Protein AF-A0A4S2AAJ7-F1 (afdb_monomer)

Foldseek 3Di:
DVVVVVVVVVVVVVVVLVVVVVVLVVVVVVVVVVVVVVVVVVVVVVVVLVVVVVLLVVLVVLVVVLVVLLVVLLPDDPVSLVVSVVSLVVSLVSLVVCVVPDPPVLSVVLNVLSVVLSVLSVVLSVLSVVVVVLVVVCVPVVVVLVVVVVVDDDDDDDFDDDDDDDDPDPPPDDDPSSVVVVVSVVVSVVSVVVSVVVSVVSVVVSVVSVVVSVVSVVVVVVVVVVVSVVVVVVVVVVVVVVCVVCCCVVVVSVVVVVVSVVVVVVVVVVVVVVVVVVVVVVVVVVVVVVVVVVVVVVVVVVLVVLVVVLVVVLVVLVVLLVVLVVVVVVDDDPVSNVVSVVSNVVSVVVNVVSVVVSVVVVCVVVVVDDD

Nearest PDB structures (foldseek):
  8otz-assembly1_Ct  TM=3.270E-01  e=9.968E-02  Bos taurus
  8to0-assembly1_j  TM=2.639E-01  e=1.051E-01  Mus musculus
  7rro-assembly1_B6  TM=3.172E-01  e=2.591E-01  Bos taurus
  9cpc-assembly1_3L  TM=2.930E-01  e=4.177E-01  Sus scrofa
  8otz-assembly1_DS  TM=3.380E-01  e=1.207E+00  Bos taurus

Secondary structure (DSSP, 8-state):
-HHHHHHHHHHHHHHHHHHHHHHHHHHHHHHHHHHHHHHHHHHHHHHHHHHHHHHHHHHHHHHHHHHHHGGGGGG--HHHHHHHHHHHHHHHHHHHHHTTTS-HHHHHHHHHHHHHHHHHHHHHHHHHHHHHHHHHHHHHHHHHHHHHHHHS---------SSSS-----PPPPPHHHHHHHHHHHHHHHHHHHHHHHHHHHHHHHHHHHHHHHHHHHHHHHHHHHHHHHHHHHHHHHHHHHHHHHHHHHHHHHHHHHHHHHHHHHHHHHHHHHHHHHHHHHHHHHHHHHHHHHHHHHHHHHHHHHHHHHHHHHHHHHHHHHHHHHHHHH---HHHHHHHHHHHHHHHHHHHHHHHHHHHHHHHHTT----

Solvent-accessible surface area (backbone atoms only — not comparable to full-atom values): 20471 Å² total; per-residue (Å²): 114,74,70,63,54,53,54,52,49,51,54,50,53,53,52,51,51,55,52,51,50,51,52,49,53,50,50,51,52,52,51,50,53,52,55,50,52,56,50,50,54,51,49,55,60,46,51,54,51,52,53,49,52,51,51,55,53,48,51,52,52,53,49,52,53,56,55,57,59,64,73,53,58,92,75,61,51,79,64,51,54,50,51,53,52,53,53,50,52,52,52,49,55,53,53,56,64,47,45,82,82,44,72,53,68,62,52,53,50,53,49,50,49,54,53,51,50,52,53,51,51,54,53,51,47,55,51,52,53,53,51,51,54,50,52,51,49,48,68,60,46,54,58,55,51,53,56,52,46,74,70,56,76,83,81,76,83,80,86,84,81,86,82,80,98,79,74,84,78,74,76,77,74,74,52,71,57,60,50,48,51,52,51,50,53,52,49,50,53,51,53,51,52,53,50,53,50,51,51,48,55,51,50,54,51,48,53,55,48,51,53,49,47,52,51,52,50,52,54,49,49,53,51,49,51,51,51,53,51,50,55,50,51,53,44,53,52,52,51,51,56,46,50,57,54,49,48,53,53,55,50,50,51,53,49,50,53,51,52,49,52,52,51,51,50,52,52,51,53,53,50,52,54,50,52,55,50,55,51,49,55,50,52,50,51,50,51,53,49,51,52,51,49,54,54,49,52,52,50,51,51,50,54,54,48,55,55,50,54,51,57,57,59,45,47,56,35,48,51,49,34,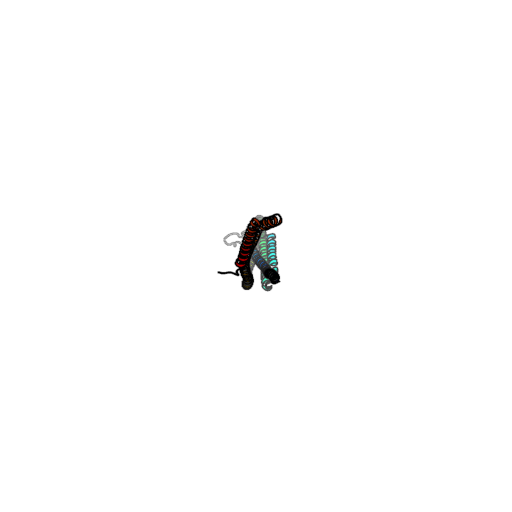55,52,37,51,56,52,50,76,76,51,90,54,70,76,60,42,55,54,35,52,53,50,35,49,51,29,50,52,52,46,51,51,54,53,49,52,52,51,49,50,54,37,49,74,67,63,74,57,73,136

Radius of gyration: 70.07 Å; Cα contacts (8 Å, |Δi|>4): 99; chains: 1; bounding box: 120×51×228 Å

pLDDT: mean 76.56, std 11.69, range [33.25, 91.81]

Mean predicted aligned error: 17.88 Å

Structure (mmCIF, N/CA/C/O backbone):
data_AF-A0A4S2AAJ7-F1
#
_entry.id   AF-A0A4S2AAJ7-F1
#
loop_
_atom_site.group_PDB
_atom_site.id
_atom_site.type_symbol
_atom_site.label_atom_id
_atom_site.label_alt_id
_atom_site.label_comp_id
_atom_site.label_asym_id
_atom_site.label_entity_id
_atom_site.label_seq_id
_atom_site.pdbx_PDB_ins_code
_atom_site.Cartn_x
_atom_site.Cartn_y
_atom_site.Cartn_z
_atom_site.occupancy
_atom_site.B_iso_or_equiv
_atom_site.auth_seq_id
_atom_site.auth_comp_id
_atom_site.auth_asym_id
_atom_site.auth_atom_id
_atom_site.pdbx_PDB_model_num
ATOM 1 N N . MET A 1 1 ? 19.343 -0.417 -56.907 1.00 48.97 1 MET A N 1
ATOM 2 C CA . MET A 1 1 ? 18.413 -1.354 -56.225 1.00 48.97 1 MET A CA 1
ATOM 3 C C . MET A 1 1 ? 18.798 -1.638 -54.765 1.00 48.97 1 MET A C 1
ATOM 5 O O . MET A 1 1 ? 17.952 -1.475 -53.899 1.00 48.97 1 MET A O 1
ATOM 9 N N . LYS A 1 2 ? 20.068 -1.957 -54.455 1.00 48.38 2 LYS A N 1
ATOM 10 C CA . LYS A 1 2 ? 20.550 -2.279 -53.088 1.00 48.38 2 LYS A CA 1
ATOM 11 C C . LYS A 1 2 ? 20.330 -1.166 -52.036 1.00 48.38 2 LYS A C 1
ATOM 13 O O . LYS A 1 2 ? 19.941 -1.452 -50.914 1.00 48.38 2 LYS A O 1
ATOM 18 N N . GLN A 1 3 ? 20.461 0.104 -52.429 1.00 51.06 3 GLN A N 1
ATOM 19 C CA . GLN A 1 3 ? 20.313 1.273 -51.541 1.00 51.06 3 GLN A CA 1
ATOM 20 C C . GLN A 1 3 ? 18.858 1.562 -51.109 1.00 51.06 3 GLN A C 1
ATOM 22 O O . GLN A 1 3 ? 18.620 2.062 -50.015 1.00 51.06 3 GLN A O 1
ATOM 27 N N . SER A 1 4 ? 17.870 1.216 -51.946 1.00 50.75 4 SER A N 1
ATOM 28 C CA . SER A 1 4 ? 16.441 1.369 -51.615 1.00 50.75 4 SER A CA 1
ATOM 29 C C . SER A 1 4 ? 15.979 0.313 -50.600 1.00 50.75 4 SER A C 1
ATOM 31 O O . SER A 1 4 ? 15.164 0.610 -49.728 1.00 50.75 4 SER A O 1
ATOM 33 N N . ILE A 1 5 ? 16.559 -0.891 -50.665 1.00 55.81 5 ILE A N 1
ATOM 34 C CA . ILE A 1 5 ? 16.278 -2.001 -49.743 1.00 55.81 5 ILE A CA 1
ATOM 35 C C . ILE A 1 5 ? 16.806 -1.681 -48.331 1.00 55.81 5 ILE A C 1
ATOM 37 O O . ILE A 1 5 ? 16.085 -1.877 -47.355 1.00 55.81 5 ILE A O 1
ATOM 41 N N . ASP A 1 6 ? 18.001 -1.090 -48.214 1.00 58.84 6 ASP A N 1
ATOM 42 C CA . ASP A 1 6 ? 18.585 -0.711 -46.915 1.00 58.84 6 ASP A CA 1
ATOM 43 C C . ASP A 1 6 ? 17.781 0.378 -46.180 1.00 58.84 6 ASP A C 1
ATOM 45 O O . ASP A 1 6 ? 17.560 0.285 -44.973 1.00 58.84 6 ASP A O 1
ATOM 49 N N . ILE A 1 7 ? 17.278 1.395 -46.890 1.00 63.97 7 ILE A N 1
ATOM 50 C CA . ILE A 1 7 ? 16.476 2.470 -46.274 1.00 63.97 7 ILE A CA 1
ATOM 51 C C . ILE A 1 7 ? 15.121 1.935 -45.787 1.00 63.97 7 ILE A C 1
ATOM 53 O O . ILE A 1 7 ? 14.640 2.327 -44.719 1.00 63.97 7 ILE A O 1
ATOM 57 N N . LYS A 1 8 ? 14.511 1.014 -46.546 1.00 68.19 8 LYS A N 1
ATOM 58 C CA . LYS A 1 8 ? 13.243 0.374 -46.174 1.00 68.19 8 LYS A CA 1
ATOM 59 C C . LYS A 1 8 ? 13.411 -0.500 -44.925 1.00 68.19 8 LYS A C 1
ATOM 61 O O . LYS A 1 8 ? 12.574 -0.428 -44.028 1.00 68.19 8 LYS A O 1
ATOM 66 N N . ASN A 1 9 ? 14.529 -1.221 -44.819 1.00 69.50 9 ASN A N 1
ATOM 67 C CA . ASN A 1 9 ? 14.866 -2.020 -43.639 1.00 69.50 9 ASN A CA 1
ATOM 68 C C . ASN A 1 9 ? 15.132 -1.165 -42.394 1.00 69.50 9 ASN A C 1
ATOM 70 O O . ASN A 1 9 ? 14.684 -1.528 -41.310 1.00 69.50 9 ASN A O 1
ATOM 74 N N . ILE A 1 10 ? 15.797 -0.011 -42.526 1.00 74.00 10 ILE A N 1
ATOM 75 C CA . ILE A 1 10 ? 16.019 0.899 -41.388 1.00 74.00 10 ILE A CA 1
ATOM 76 C C . ILE A 1 10 ? 14.690 1.457 -40.869 1.00 74.00 10 ILE A C 1
ATOM 78 O O . ILE A 1 10 ? 14.475 1.484 -39.660 1.00 74.00 10 ILE A O 1
ATOM 82 N N . ARG A 1 11 ? 13.780 1.862 -41.764 1.00 73.06 11 ARG A N 1
ATOM 83 C CA . ARG A 1 11 ? 12.457 2.373 -41.371 1.00 73.06 11 ARG A CA 1
ATOM 84 C C . ARG A 1 11 ? 11.585 1.286 -40.733 1.00 73.06 11 ARG A C 1
ATOM 86 O O . ARG A 1 11 ? 10.880 1.563 -39.768 1.00 73.06 11 ARG A O 1
ATOM 93 N N . ALA A 1 12 ? 11.659 0.054 -41.239 1.00 75.31 12 ALA A N 1
ATOM 94 C CA . ALA A 1 12 ? 10.993 -1.092 -40.627 1.00 75.31 12 ALA A CA 1
ATOM 95 C C . ALA A 1 12 ? 11.544 -1.366 -39.215 1.00 75.31 12 ALA A C 1
ATOM 97 O O . ALA A 1 12 ? 10.770 -1.532 -38.274 1.00 75.31 12 ALA A O 1
ATOM 98 N N . LEU A 1 13 ? 12.868 -1.310 -39.040 1.00 75.88 13 LEU A N 1
ATOM 99 C CA . LEU A 1 13 ? 13.526 -1.514 -37.750 1.00 75.88 13 LEU A CA 1
ATOM 100 C C . LEU A 1 13 ? 13.156 -0.432 -36.722 1.00 75.88 13 LEU A C 1
ATOM 102 O O . LEU A 1 13 ? 12.883 -0.759 -35.569 1.00 75.88 13 LEU A O 1
ATOM 106 N N . THR A 1 14 ? 13.093 0.843 -37.123 1.00 78.44 14 THR A N 1
ATOM 107 C CA . THR A 1 14 ? 12.654 1.916 -36.216 1.00 78.44 14 THR A CA 1
ATOM 108 C C . THR A 1 14 ? 11.180 1.770 -35.850 1.00 78.44 14 THR A C 1
ATOM 110 O O . THR A 1 14 ? 10.840 1.898 -34.678 1.00 78.44 14 THR A O 1
ATOM 113 N N . SER A 1 15 ? 10.310 1.430 -36.809 1.00 78.12 15 SER A N 1
ATOM 114 C CA . SER A 1 15 ? 8.889 1.188 -36.526 1.00 78.12 15 SER A CA 1
ATOM 115 C C . SER A 1 15 ? 8.665 0.004 -35.579 1.00 78.12 15 SER A C 1
ATOM 117 O O . SER A 1 15 ? 7.867 0.115 -34.653 1.00 78.12 15 SER A O 1
ATOM 119 N N . ALA A 1 16 ? 9.429 -1.083 -35.737 1.00 77.69 16 ALA A N 1
ATOM 120 C CA . ALA A 1 16 ? 9.384 -2.231 -34.837 1.00 77.69 16 ALA A CA 1
ATOM 121 C C . ALA A 1 16 ? 9.856 -1.865 -33.418 1.00 77.69 16 ALA A C 1
ATOM 123 O O . ALA A 1 16 ? 9.254 -2.305 -32.443 1.00 77.69 16 ALA A O 1
ATOM 124 N N . GLY A 1 17 ? 10.878 -1.009 -33.294 1.00 78.94 17 GLY A N 1
ATOM 125 C CA . GLY A 1 17 ? 11.348 -0.497 -32.004 1.00 78.94 17 GLY A CA 1
ATOM 126 C C . GLY A 1 17 ? 10.292 0.331 -31.265 1.00 78.94 17 GLY A C 1
ATOM 127 O O . GLY A 1 17 ? 10.048 0.093 -30.085 1.00 78.94 17 GLY A O 1
ATOM 128 N N . TYR A 1 18 ? 9.616 1.256 -31.955 1.00 81.44 18 TYR A N 1
ATOM 129 C CA . TYR A 1 18 ? 8.529 2.039 -31.351 1.00 81.44 18 TYR A CA 1
ATOM 130 C C . TYR A 1 18 ? 7.331 1.172 -30.955 1.00 81.44 18 TYR A C 1
ATOM 132 O O . TYR A 1 18 ? 6.744 1.390 -29.898 1.00 81.44 18 TYR A O 1
ATOM 140 N N . LEU A 1 19 ? 6.997 0.165 -31.765 1.00 83.19 19 LEU A N 1
ATOM 141 C CA . LEU A 1 19 ? 5.907 -0.765 -31.475 1.00 83.19 19 LEU A CA 1
ATOM 142 C C . LEU A 1 19 ? 6.222 -1.640 -30.250 1.00 83.19 19 LEU A C 1
ATOM 144 O O . LEU A 1 19 ? 5.350 -1.875 -29.417 1.00 83.19 19 LEU A O 1
ATOM 148 N N . LEU A 1 20 ? 7.485 -2.040 -30.083 1.00 81.31 20 LEU A N 1
ATOM 149 C CA . LEU A 1 20 ? 7.958 -2.777 -28.912 1.00 81.31 20 LEU A CA 1
ATOM 150 C C . LEU A 1 20 ? 7.944 -1.917 -27.636 1.00 81.31 20 LEU A C 1
ATOM 152 O O . LEU A 1 20 ? 7.529 -2.396 -26.584 1.00 81.31 20 LEU A O 1
ATOM 156 N N . ILE A 1 21 ? 8.314 -0.635 -27.728 1.00 81.56 21 ILE A N 1
ATOM 157 C CA . ILE A 1 21 ? 8.189 0.314 -26.608 1.00 81.56 21 ILE A CA 1
ATOM 158 C C . ILE A 1 21 ? 6.716 0.514 -26.231 1.00 81.56 21 ILE A C 1
ATOM 160 O O . ILE A 1 21 ? 6.388 0.479 -25.050 1.00 81.56 21 ILE A O 1
ATOM 164 N N . ALA A 1 22 ? 5.821 0.674 -27.209 1.00 81.44 22 ALA A N 1
ATOM 165 C CA . ALA A 1 22 ? 4.390 0.830 -26.950 1.00 81.44 22 ALA A CA 1
ATOM 166 C C . ALA A 1 22 ? 3.786 -0.404 -26.256 1.00 81.44 22 ALA A C 1
ATOM 168 O O . ALA A 1 22 ? 3.018 -0.255 -25.308 1.00 81.44 22 ALA A O 1
ATOM 169 N N . LEU A 1 23 ? 4.178 -1.615 -26.670 1.00 83.81 23 LEU A N 1
ATOM 170 C CA . LEU A 1 23 ? 3.774 -2.858 -26.005 1.00 83.81 23 LEU A CA 1
ATOM 171 C C . LEU A 1 23 ? 4.307 -2.952 -24.571 1.00 83.81 23 LEU A C 1
ATOM 173 O O . LEU A 1 23 ? 3.581 -3.394 -23.685 1.00 83.81 23 LEU A O 1
ATOM 177 N N . LEU A 1 24 ? 5.540 -2.503 -24.322 1.00 81.19 24 LEU A N 1
ATOM 178 C CA . LEU A 1 24 ? 6.104 -2.478 -22.971 1.00 81.19 24 LEU A CA 1
ATOM 179 C C . LEU A 1 24 ? 5.407 -1.475 -22.069 1.00 81.19 24 LEU A C 1
ATOM 181 O O . LEU A 1 24 ? 5.068 -1.819 -20.944 1.00 81.19 24 LEU A O 1
ATOM 185 N N . VAL A 1 25 ? 5.148 -0.265 -22.563 1.00 80.44 25 VAL A N 1
ATOM 186 C CA . VAL A 1 25 ? 4.391 0.749 -21.820 1.00 80.44 25 VAL A CA 1
ATOM 187 C C . VAL A 1 25 ? 2.973 0.251 -21.535 1.00 80.44 25 VAL A C 1
ATOM 189 O O . VAL A 1 25 ? 2.505 0.388 -20.410 1.00 80.44 25 VAL A O 1
ATOM 192 N N . GLY A 1 26 ? 2.318 -0.402 -22.500 1.00 82.69 26 GLY A N 1
ATOM 193 C CA . GLY A 1 26 ? 1.017 -1.042 -22.291 1.00 82.69 26 GLY A CA 1
ATOM 194 C C . GLY A 1 26 ? 1.058 -2.163 -21.247 1.00 82.69 26 GLY A C 1
ATOM 195 O O . GLY A 1 26 ? 0.172 -2.240 -20.401 1.00 82.69 26 GLY A O 1
ATOM 196 N N . GLY A 1 27 ? 2.108 -2.989 -21.251 1.00 81.19 27 GLY A N 1
ATOM 197 C CA . GLY A 1 27 ? 2.329 -4.033 -20.246 1.00 81.19 27 GLY A CA 1
ATOM 198 C C . GLY A 1 27 ? 2.585 -3.472 -18.844 1.00 81.19 27 GLY A C 1
ATOM 199 O O . GLY A 1 27 ? 1.992 -3.958 -17.885 1.00 81.19 27 GLY A O 1
ATOM 200 N N . ILE A 1 28 ? 3.396 -2.411 -18.731 1.00 81.38 28 ILE A N 1
ATOM 201 C CA . ILE A 1 28 ? 3.611 -1.666 -17.477 1.00 81.38 28 ILE A CA 1
ATOM 202 C C . ILE A 1 28 ? 2.275 -1.122 -16.966 1.00 81.38 28 ILE A C 1
ATOM 204 O O . ILE A 1 28 ? 1.935 -1.335 -15.807 1.00 81.38 28 ILE A O 1
ATOM 208 N N . MET A 1 29 ? 1.500 -0.466 -17.834 1.00 80.94 29 MET A N 1
ATOM 209 C CA . MET A 1 29 ? 0.201 0.114 -17.486 1.00 80.94 29 MET A CA 1
ATOM 210 C C . MET A 1 29 ? -0.793 -0.958 -17.016 1.00 80.94 29 MET A C 1
ATOM 212 O O . MET A 1 29 ? -1.516 -0.740 -16.051 1.00 80.94 29 MET A O 1
ATOM 216 N N . TYR A 1 30 ? -0.818 -2.123 -17.670 1.00 84.94 30 TYR A N 1
ATOM 217 C CA . TYR A 1 30 ? -1.693 -3.238 -17.301 1.00 84.94 30 TYR A CA 1
ATOM 218 C C . TYR A 1 30 ? -1.336 -3.836 -15.934 1.00 84.94 30 TYR A C 1
ATOM 220 O O . TYR A 1 30 ? -2.225 -4.064 -15.117 1.00 84.94 30 TYR A O 1
ATOM 228 N N . ILE A 1 31 ? -0.044 -4.055 -15.666 1.00 80.62 31 ILE A N 1
ATOM 229 C CA . ILE A 1 31 ? 0.425 -4.557 -14.365 1.00 80.62 31 ILE A CA 1
ATOM 230 C C . ILE A 1 31 ? 0.142 -3.526 -13.271 1.00 80.62 31 ILE A C 1
ATOM 232 O O . ILE A 1 31 ? -0.398 -3.884 -12.229 1.00 80.62 31 ILE A O 1
ATOM 236 N N . TRP A 1 32 ? 0.423 -2.248 -13.538 1.00 79.44 32 TRP A N 1
ATOM 237 C CA . TRP A 1 32 ? 0.151 -1.158 -12.604 1.00 79.44 32 TRP A CA 1
ATOM 238 C C . TRP A 1 32 ? -1.340 -1.048 -12.263 1.00 79.44 32 TRP A C 1
ATOM 240 O O . TRP A 1 32 ? -1.685 -0.864 -11.103 1.00 79.44 32 TRP A O 1
ATOM 250 N N . LEU A 1 33 ? -2.232 -1.238 -13.241 1.00 80.44 33 LEU A N 1
ATOM 251 C CA . LEU A 1 33 ? -3.679 -1.291 -13.006 1.00 80.44 33 LEU A CA 1
ATOM 252 C C . LEU A 1 33 ? -4.100 -2.496 -12.151 1.00 80.44 33 LEU A C 1
ATOM 254 O O . LEU A 1 33 ? -4.993 -2.361 -11.317 1.00 80.44 33 LEU A O 1
ATOM 258 N N . GLY A 1 34 ? -3.474 -3.660 -12.345 1.00 81.19 34 GLY A N 1
ATOM 259 C CA . GLY A 1 34 ? -3.722 -4.840 -11.512 1.00 81.19 34 GLY A CA 1
ATOM 260 C C . GLY A 1 34 ? -3.294 -4.616 -10.062 1.00 81.19 34 GLY A C 1
ATOM 261 O O . GLY A 1 34 ? -4.078 -4.829 -9.143 1.00 81.19 34 GLY A O 1
ATOM 262 N N . GLU A 1 35 ? -2.083 -4.101 -9.873 1.00 79.31 35 GLU A N 1
ATOM 263 C CA . GLU A 1 35 ? -1.518 -3.809 -8.556 1.00 79.31 35 GLU A CA 1
ATOM 264 C C . GLU A 1 35 ? -2.267 -2.681 -7.834 1.00 79.31 35 GLU A C 1
ATOM 266 O O . GLU A 1 35 ? -2.474 -2.743 -6.623 1.00 79.31 35 GLU A O 1
ATOM 271 N N . TRP A 1 36 ? -2.746 -1.678 -8.576 1.00 76.88 36 TRP A N 1
ATOM 272 C CA . TRP A 1 36 ? -3.590 -0.618 -8.030 1.00 76.88 36 TRP A CA 1
ATOM 273 C C . TRP A 1 36 ? -4.927 -1.159 -7.514 1.00 76.88 36 TRP A C 1
ATOM 275 O O . TRP A 1 36 ? -5.359 -0.776 -6.429 1.00 76.88 36 TRP A O 1
ATOM 285 N N . ARG A 1 37 ? -5.546 -2.105 -8.233 1.00 78.44 37 ARG A N 1
ATOM 286 C CA . ARG A 1 37 ? -6.795 -2.743 -7.796 1.00 78.44 37 ARG A CA 1
ATOM 287 C C . ARG A 1 37 ? -6.609 -3.562 -6.516 1.00 78.44 37 ARG A C 1
ATOM 289 O O . ARG A 1 37 ? -7.445 -3.484 -5.620 1.00 78.44 37 ARG A O 1
ATOM 296 N N . ASP A 1 38 ? -5.516 -4.315 -6.422 1.00 76.25 38 ASP A N 1
ATOM 297 C CA . ASP A 1 38 ? -5.200 -5.103 -5.225 1.00 76.25 38 ASP A CA 1
ATOM 298 C C . ASP A 1 38 ? -4.897 -4.184 -4.024 1.00 76.25 38 ASP A C 1
ATOM 300 O O . ASP A 1 38 ? -5.329 -4.450 -2.900 1.00 76.25 38 ASP A O 1
ATOM 304 N N . MET A 1 39 ? -4.226 -3.050 -4.261 1.00 73.44 39 MET A N 1
ATOM 305 C CA . MET A 1 39 ? -3.996 -2.022 -3.242 1.00 73.44 39 MET A CA 1
ATOM 306 C C . MET A 1 39 ? -5.307 -1.392 -2.750 1.00 73.44 39 MET A C 1
ATOM 308 O O . MET A 1 39 ? -5.473 -1.189 -1.548 1.00 73.44 39 MET A O 1
ATOM 312 N N . GLU A 1 40 ? -6.254 -1.118 -3.647 1.00 75.44 40 GLU A N 1
ATOM 313 C CA . GLU A 1 40 ? -7.554 -0.538 -3.297 1.00 75.44 40 GLU A CA 1
ATOM 314 C C . GLU A 1 40 ? -8.404 -1.504 -2.451 1.00 75.44 40 GLU A C 1
ATOM 316 O O . GLU A 1 40 ? -9.042 -1.087 -1.480 1.00 75.44 40 GLU A O 1
ATOM 321 N N . GLU A 1 41 ? -8.336 -2.814 -2.726 1.00 76.81 41 GLU A N 1
ATOM 322 C CA . GLU A 1 41 ? -8.953 -3.838 -1.874 1.00 76.81 41 GLU A CA 1
ATOM 323 C C . GLU A 1 41 ? -8.314 -3.873 -0.474 1.00 76.81 41 GLU A C 1
ATOM 325 O O . GLU A 1 41 ? -9.027 -3.958 0.534 1.00 76.81 41 GLU A O 1
ATOM 330 N N . LEU A 1 42 ? -6.982 -3.761 -0.380 1.00 69.94 42 LEU A N 1
ATOM 331 C CA . LEU A 1 42 ? -6.305 -3.661 0.915 1.00 69.94 42 LEU A CA 1
ATOM 332 C C . LEU A 1 42 ? -6.685 -2.391 1.671 1.00 69.94 42 LEU A C 1
ATOM 334 O O . LEU A 1 42 ? -6.919 -2.468 2.877 1.00 69.94 42 LEU A O 1
ATOM 338 N N . GLU A 1 43 ? -6.755 -1.242 1.000 1.00 73.06 43 GLU A N 1
ATOM 339 C CA . GLU A 1 43 ? -7.151 0.022 1.617 1.00 73.06 43 GLU A CA 1
ATOM 340 C C . GLU A 1 43 ? -8.583 -0.022 2.147 1.00 73.06 43 GLU A C 1
ATOM 342 O O . GLU A 1 43 ? -8.823 0.417 3.273 1.00 73.06 43 GLU A O 1
ATOM 347 N N . ALA A 1 44 ? -9.528 -0.567 1.377 1.00 76.12 44 ALA A N 1
ATOM 348 C CA . ALA A 1 44 ? -10.916 -0.724 1.807 1.00 76.12 44 ALA A CA 1
ATOM 349 C C . ALA A 1 44 ? -10.996 -1.583 3.073 1.00 76.12 44 ALA A C 1
ATOM 351 O O . ALA A 1 44 ? -11.547 -1.168 4.095 1.00 76.12 44 ALA A O 1
ATOM 352 N N . LYS A 1 45 ? -10.321 -2.733 3.045 1.00 69.75 45 LYS A N 1
ATOM 353 C CA . LYS A 1 45 ? -10.212 -3.611 4.203 1.00 69.75 45 LYS A CA 1
ATOM 354 C C . LYS A 1 45 ? -9.427 -2.987 5.371 1.00 69.75 45 LYS A C 1
ATOM 356 O O . LYS A 1 45 ? -9.478 -3.527 6.473 1.00 69.75 45 LYS A O 1
ATOM 361 N N . ASN A 1 46 ? -8.606 -1.956 5.153 1.00 68.12 46 ASN A N 1
ATOM 362 C CA . ASN A 1 46 ? -7.854 -1.252 6.202 1.00 68.12 46 ASN A CA 1
ATOM 363 C C . ASN A 1 46 ? -8.724 -0.185 6.879 1.00 68.12 46 ASN A C 1
ATOM 365 O O . ASN A 1 46 ? -8.693 -0.047 8.100 1.00 68.12 46 ASN A O 1
ATOM 369 N N . ARG A 1 47 ? -9.556 0.516 6.096 1.00 73.94 47 ARG A N 1
ATOM 370 C CA . ARG A 1 47 ? -10.582 1.428 6.625 1.00 73.94 47 ARG A CA 1
ATOM 371 C C . ARG A 1 47 ? -11.559 0.690 7.532 1.00 73.94 47 ARG A C 1
ATOM 373 O O . ARG A 1 47 ? -11.860 1.196 8.603 1.00 73.94 47 ARG A O 1
ATOM 380 N N . GLU A 1 48 ? -11.965 -0.520 7.153 1.00 74.94 48 GLU A N 1
ATOM 381 C CA . GLU A 1 48 ? -12.848 -1.361 7.971 1.00 74.94 48 GLU A CA 1
ATOM 382 C C . GLU A 1 48 ? -12.233 -1.689 9.346 1.00 74.94 48 GLU A C 1
ATOM 384 O O . GLU A 1 48 ? -12.908 -1.604 10.369 1.00 74.94 48 GLU A O 1
ATOM 389 N N . ILE A 1 49 ? -10.928 -1.984 9.403 1.00 68.81 49 ILE A N 1
ATOM 390 C CA . ILE A 1 49 ? -10.216 -2.238 10.669 1.00 68.81 49 ILE A CA 1
ATOM 391 C C . ILE A 1 49 ? -10.080 -0.960 11.507 1.00 68.81 49 ILE A C 1
ATOM 393 O O . ILE A 1 49 ? -10.203 -1.014 12.732 1.00 68.81 49 ILE A O 1
ATOM 397 N N . ASP A 1 50 ? -9.796 0.183 10.880 1.00 70.88 50 ASP A N 1
ATOM 398 C CA . ASP A 1 50 ? -9.664 1.459 11.592 1.00 70.88 50 ASP A CA 1
ATOM 399 C C . ASP A 1 50 ? -11.009 1.937 12.160 1.00 70.88 50 ASP A C 1
ATOM 401 O O . ASP A 1 50 ? -11.084 2.347 13.321 1.00 70.88 50 ASP A O 1
ATOM 405 N N . GLU A 1 51 ? -12.090 1.816 11.385 1.00 77.94 51 GLU A N 1
ATOM 406 C CA . GLU A 1 51 ? -13.453 2.045 11.872 1.00 77.94 51 GLU A CA 1
ATOM 407 C C . GLU A 1 51 ? -13.790 1.100 13.024 1.00 77.94 51 GLU A C 1
ATOM 409 O O . GLU A 1 51 ? -14.266 1.549 14.068 1.00 77.94 51 GLU A O 1
ATOM 414 N N . PHE A 1 52 ? -13.442 -0.181 12.899 1.00 73.06 52 PHE A N 1
ATOM 415 C CA . PHE A 1 52 ? -13.638 -1.153 13.966 1.00 73.06 52 PHE A CA 1
ATOM 416 C C . PHE A 1 52 ? -12.870 -0.788 15.249 1.00 73.06 52 PHE A C 1
ATOM 418 O O . PHE A 1 52 ? -13.443 -0.810 16.340 1.00 73.06 52 PHE A O 1
ATOM 425 N N . ARG A 1 53 ? -11.591 -0.390 15.156 1.00 72.56 53 ARG A N 1
ATOM 426 C CA . ARG A 1 53 ? -10.814 0.081 16.322 1.00 72.56 53 ARG A CA 1
ATOM 427 C C . ARG A 1 53 ? -11.464 1.288 16.985 1.00 72.56 53 ARG A C 1
ATOM 429 O O . ARG A 1 53 ? -11.508 1.357 18.214 1.00 72.56 53 ARG A O 1
ATOM 436 N N . LYS A 1 54 ? -11.956 2.237 16.186 1.00 78.56 54 LYS A N 1
ATOM 437 C CA . LYS A 1 54 ? -12.675 3.406 16.697 1.00 78.56 54 LYS A CA 1
ATOM 438 C C . LYS A 1 54 ? -13.935 2.987 17.443 1.00 78.56 54 LYS A C 1
ATOM 440 O O . LYS A 1 54 ? -14.169 3.510 18.528 1.00 78.56 54 LYS A O 1
ATOM 445 N N . GLU A 1 55 ? -14.701 2.026 16.928 1.00 75.50 55 GLU A N 1
ATOM 446 C CA . GLU A 1 55 ? -15.886 1.513 17.620 1.00 75.50 55 GLU A CA 1
ATOM 447 C C . GLU A 1 55 ? -15.545 0.817 18.945 1.00 75.50 55 GLU A C 1
ATOM 449 O O . GLU A 1 55 ? -16.184 1.106 19.956 1.00 75.50 55 GLU A O 1
ATOM 454 N N . VAL A 1 56 ? -14.512 -0.033 18.981 1.00 72.94 56 VAL A N 1
ATOM 455 C CA . VAL A 1 56 ? -14.060 -0.702 20.218 1.00 72.94 56 VAL A CA 1
ATOM 456 C C . VAL A 1 56 ? -13.641 0.322 21.271 1.00 72.94 56 VAL A C 1
ATOM 458 O O . VAL A 1 56 ? -14.071 0.247 22.423 1.00 72.94 56 VAL A O 1
ATOM 461 N N . ASN A 1 57 ? -12.835 1.308 20.875 1.00 78.12 57 ASN A N 1
ATOM 462 C CA . ASN A 1 57 ? -12.374 2.347 21.789 1.00 78.12 57 ASN A CA 1
ATOM 463 C C . ASN A 1 57 ? -13.543 3.215 22.284 1.00 78.12 57 ASN A C 1
ATOM 465 O O . ASN A 1 57 ? -13.609 3.572 23.458 1.00 78.12 57 ASN A O 1
ATOM 469 N N . ASN A 1 58 ? -14.515 3.498 21.414 1.00 81.75 58 ASN A N 1
ATOM 470 C CA . ASN A 1 58 ? -15.705 4.259 21.777 1.00 81.75 58 ASN A CA 1
ATOM 471 C C . ASN A 1 58 ? -16.588 3.510 22.788 1.00 81.75 58 ASN A C 1
ATOM 473 O O . ASN A 1 58 ? -17.056 4.116 23.755 1.00 81.75 58 ASN A O 1
ATOM 477 N N . ILE A 1 59 ? -16.761 2.191 22.621 1.00 76.81 59 ILE A N 1
ATOM 478 C CA . ILE A 1 59 ? -17.428 1.342 23.620 1.00 76.81 59 ILE A CA 1
ATOM 479 C C . ILE A 1 59 ? -16.682 1.416 24.949 1.00 76.81 59 ILE A C 1
ATOM 481 O O . ILE A 1 59 ? -17.317 1.604 25.983 1.00 76.81 59 ILE A O 1
ATOM 485 N N . HIS A 1 60 ? -15.352 1.310 24.933 1.00 74.81 60 HIS A N 1
ATOM 486 C CA . HIS A 1 60 ? -14.549 1.355 26.151 1.00 74.81 60 HIS A CA 1
ATOM 487 C C . HIS A 1 60 ? -14.731 2.676 26.913 1.00 74.81 60 HIS A C 1
ATOM 489 O O . HIS A 1 60 ? -15.012 2.663 28.110 1.00 74.81 60 HIS A O 1
ATOM 495 N N . ILE A 1 61 ? -14.673 3.809 26.206 1.00 81.38 61 ILE A N 1
ATOM 496 C CA . ILE A 1 61 ? -14.904 5.143 26.779 1.00 81.38 61 ILE A CA 1
ATOM 497 C C . ILE A 1 61 ? -16.319 5.253 27.357 1.00 81.38 61 ILE A C 1
ATOM 499 O O . ILE A 1 61 ? -16.486 5.651 28.509 1.00 81.38 61 ILE A O 1
ATOM 503 N N . HIS A 1 62 ? -17.340 4.851 26.592 1.00 81.88 62 HIS A N 1
ATOM 504 C CA . HIS A 1 62 ? -18.729 4.889 27.059 1.00 81.88 62 HIS A CA 1
ATOM 505 C C . HIS A 1 62 ? -18.942 4.051 28.312 1.00 81.88 62 HIS A C 1
ATOM 507 O O . HIS A 1 62 ? -19.754 4.407 29.163 1.00 81.88 62 HIS A O 1
ATOM 513 N N . LEU A 1 63 ? -18.227 2.940 28.419 1.00 77.88 63 LEU A N 1
ATOM 514 C CA . LEU A 1 63 ? -18.368 2.020 29.524 1.00 77.88 63 LEU A CA 1
ATOM 515 C C . LEU A 1 63 ? -17.665 2.526 30.790 1.00 77.88 63 LEU A C 1
ATOM 517 O O . LEU A 1 63 ? -18.209 2.372 31.883 1.00 77.88 63 LEU A O 1
ATOM 521 N N . ILE A 1 64 ? -16.521 3.202 30.642 1.00 76.81 64 ILE A N 1
ATOM 522 C CA . ILE A 1 64 ? -15.872 3.943 31.732 1.00 76.81 64 ILE A CA 1
ATOM 523 C C . ILE A 1 64 ? -16.802 5.052 32.239 1.00 76.81 64 ILE A C 1
ATOM 525 O O . ILE A 1 64 ? -17.067 5.120 33.439 1.00 76.81 64 ILE A O 1
ATOM 529 N N . GLU A 1 65 ? -17.356 5.872 31.340 1.00 80.88 65 GLU A N 1
ATOM 530 C CA . GLU A 1 65 ? -18.302 6.938 31.706 1.00 80.88 65 GLU A CA 1
ATOM 531 C C . GLU A 1 65 ? -19.556 6.383 32.399 1.00 80.88 65 GLU A C 1
ATOM 533 O O . GLU A 1 65 ? -19.995 6.923 33.411 1.00 80.88 65 GLU A O 1
ATOM 538 N N . PHE A 1 66 ? -20.109 5.272 31.904 1.00 83.12 66 PHE A N 1
ATOM 539 C CA . PHE A 1 66 ? -21.249 4.590 32.521 1.00 83.12 66 PHE A CA 1
ATOM 540 C C . PHE A 1 66 ? -20.933 4.049 33.922 1.00 83.12 66 PHE A C 1
ATOM 542 O O . PHE A 1 66 ? -21.793 4.066 34.805 1.00 83.12 66 PHE A O 1
ATOM 549 N N . SER A 1 67 ? -19.706 3.572 34.146 1.00 78.38 67 SER A N 1
ATOM 550 C CA . SER A 1 67 ? -19.270 3.142 35.474 1.00 78.38 67 SER A CA 1
ATOM 551 C C . SER A 1 67 ? -19.139 4.321 36.438 1.00 78.38 67 SER A C 1
ATOM 553 O O . SER A 1 67 ? -19.645 4.221 37.551 1.00 78.38 67 SER A O 1
ATOM 555 N N . LEU A 1 68 ? -18.526 5.425 35.996 1.00 79.12 68 LEU A N 1
ATOM 556 C CA . LEU A 1 68 ? -18.345 6.654 36.781 1.00 79.12 68 LEU A CA 1
ATOM 557 C C . LEU A 1 68 ? -19.677 7.290 37.181 1.00 79.12 68 LEU A C 1
ATOM 559 O O . LEU A 1 68 ? -19.846 7.686 38.329 1.00 79.12 68 LEU A O 1
ATOM 563 N N . LEU A 1 69 ? -20.646 7.336 36.261 1.00 79.25 69 LEU A N 1
ATOM 564 C CA . LEU A 1 69 ? -22.001 7.811 36.552 1.00 79.25 69 LEU A CA 1
ATOM 565 C C . LEU A 1 69 ? -22.610 7.066 37.744 1.00 79.25 69 LEU A C 1
ATOM 567 O O . LEU A 1 69 ? -23.200 7.689 38.614 1.00 79.25 69 LEU A O 1
ATOM 571 N N . GLY A 1 70 ? -22.415 5.747 37.824 1.00 73.81 70 GLY A N 1
ATOM 572 C CA . GLY A 1 70 ? -22.937 4.925 38.918 1.00 73.81 70 GLY A CA 1
ATOM 573 C C . GLY A 1 70 ? -22.368 5.244 40.307 1.00 73.81 70 GLY A C 1
ATOM 574 O O . GLY A 1 70 ? -22.959 4.819 41.295 1.00 73.81 70 GLY A O 1
ATOM 575 N N . GLU A 1 71 ? -21.251 5.969 40.411 1.00 74.56 71 GLU A N 1
ATOM 576 C CA . GLU A 1 71 ? -20.652 6.348 41.699 1.00 74.56 71 GLU A CA 1
ATOM 577 C C . GLU A 1 71 ? -21.359 7.548 42.353 1.00 74.56 71 GLU A C 1
ATOM 579 O O . GLU A 1 71 ? -21.274 7.715 43.568 1.00 74.56 71 GLU A O 1
ATOM 584 N N . THR A 1 72 ? -22.117 8.348 41.592 1.00 77.44 72 THR A N 1
ATOM 585 C CA . THR A 1 72 ? -22.815 9.547 42.100 1.00 77.44 72 THR A CA 1
ATOM 586 C C . THR A 1 72 ? -24.236 9.273 42.606 1.00 77.44 72 THR A C 1
ATOM 588 O O . THR A 1 72 ? -25.017 10.201 42.798 1.00 77.44 72 THR A O 1
ATOM 591 N N . ILE A 1 73 ? -24.573 8.006 42.870 1.00 74.75 73 ILE A N 1
ATOM 592 C CA . ILE A 1 73 ? -25.943 7.537 43.149 1.00 74.75 73 ILE A CA 1
ATOM 593 C C . ILE A 1 73 ? -26.634 8.219 44.341 1.00 74.75 73 ILE A C 1
ATOM 595 O O . ILE A 1 73 ? -27.858 8.214 44.430 1.00 74.75 73 ILE A O 1
ATOM 599 N N . LEU A 1 74 ? -25.862 8.793 45.268 1.00 69.44 74 LEU A N 1
ATOM 600 C CA . LEU A 1 74 ? -26.388 9.449 46.468 1.00 69.44 74 LEU A CA 1
ATOM 601 C C . LEU A 1 74 ? -27.127 10.766 46.171 1.00 69.44 74 LEU A C 1
ATOM 603 O O . LEU A 1 74 ? -27.898 11.217 47.014 1.00 69.44 74 LEU A O 1
ATOM 607 N N . GLU A 1 75 ? -26.865 11.384 45.017 1.00 73.38 75 GLU A N 1
ATOM 608 C CA . GLU A 1 75 ? -27.399 12.699 44.631 1.00 73.38 75 GLU A CA 1
ATOM 609 C C . GLU A 1 75 ? -28.450 12.619 43.515 1.00 73.38 75 GLU A C 1
ATOM 611 O O . GLU A 1 75 ? -28.937 13.653 43.066 1.00 73.38 75 GLU A O 1
ATOM 616 N N . TRP A 1 76 ? -28.786 11.411 43.054 1.00 81.00 76 TRP A N 1
ATOM 617 C CA . TRP A 1 76 ? -29.606 11.220 41.859 1.00 81.00 76 TRP A CA 1
ATOM 618 C C . TRP A 1 76 ? -31.058 11.667 42.038 1.00 81.00 76 TRP A C 1
ATOM 620 O O . TRP A 1 76 ? -31.704 11.345 43.038 1.00 81.00 76 TRP A O 1
ATOM 630 N N . ASP A 1 77 ? -31.584 12.323 41.002 1.00 76.06 77 ASP A N 1
ATOM 631 C CA . ASP A 1 77 ? -33.014 12.545 40.790 1.00 76.06 77 ASP A CA 1
ATOM 632 C C . ASP A 1 77 ? -33.593 11.641 39.670 1.00 76.06 77 ASP A C 1
ATOM 634 O O . ASP A 1 77 ? -32.891 10.851 39.028 1.00 76.06 77 ASP A O 1
ATOM 638 N N . ASP A 1 78 ? -34.899 11.760 39.404 1.00 77.38 78 ASP A N 1
ATOM 639 C CA . ASP A 1 78 ? -35.577 11.026 38.320 1.00 77.38 78 ASP A CA 1
ATOM 640 C C . ASP A 1 78 ? -34.958 11.273 36.924 1.00 77.38 78 ASP A C 1
ATOM 642 O O . ASP A 1 78 ? -35.032 10.414 36.038 1.00 77.38 78 ASP A O 1
ATOM 646 N N . LYS A 1 79 ? -34.349 12.444 36.687 1.00 82.56 79 LYS A N 1
ATOM 647 C CA . LYS A 1 79 ? -33.691 12.770 35.411 1.00 82.56 79 LYS A CA 1
ATOM 648 C C . LYS A 1 79 ? -32.346 12.069 35.294 1.00 82.56 79 LYS A C 1
ATOM 650 O O . LYS A 1 79 ? -32.023 11.600 34.201 1.00 82.56 79 LYS A O 1
ATOM 655 N N . ASP A 1 80 ? -31.594 11.963 36.385 1.00 83.62 80 ASP A N 1
ATOM 656 C CA . ASP A 1 80 ? -30.320 11.239 36.422 1.00 83.62 80 ASP A CA 1
ATOM 657 C C . ASP A 1 80 ? -30.522 9.745 36.149 1.00 83.62 80 ASP A C 1
ATOM 659 O O . ASP A 1 80 ? -29.759 9.136 35.391 1.00 83.62 80 ASP A O 1
ATOM 663 N N . LEU A 1 81 ? -31.621 9.172 36.649 1.00 82.69 81 LEU A N 1
ATOM 664 C CA . LEU A 1 81 ? -32.025 7.800 36.335 1.00 82.69 81 LEU A CA 1
ATOM 665 C C . LEU A 1 81 ? -32.288 7.616 34.828 1.00 82.69 81 LEU A C 1
ATOM 667 O O . LEU A 1 81 ? -31.834 6.650 34.209 1.00 82.69 81 LEU A O 1
ATOM 671 N N . GLY A 1 82 ? -32.979 8.582 34.212 1.00 85.19 82 GLY A N 1
ATOM 672 C CA . GLY A 1 82 ? -33.224 8.607 32.769 1.00 85.19 82 GLY A CA 1
ATOM 673 C C . GLY A 1 82 ? -31.943 8.768 31.940 1.00 85.19 82 GLY A C 1
ATOM 674 O O . GLY A 1 82 ? -31.794 8.133 30.887 1.00 85.19 82 GLY A O 1
ATOM 675 N N . LEU A 1 83 ? -30.988 9.569 32.419 1.00 87.12 83 LEU A N 1
ATOM 676 C CA . LEU A 1 83 ? -29.672 9.721 31.798 1.00 87.12 83 LEU A CA 1
ATOM 677 C C . LEU A 1 83 ? -28.882 8.407 31.857 1.00 87.12 83 LEU A C 1
ATOM 679 O O . LEU A 1 83 ? -28.305 7.988 30.848 1.00 87.12 83 LEU A O 1
ATOM 683 N N . TYR A 1 84 ? -28.914 7.725 33.004 1.00 85.25 84 TYR A N 1
ATOM 684 C CA . TYR A 1 84 ? -28.277 6.426 33.202 1.00 85.25 84 TYR A CA 1
ATOM 685 C C . TYR A 1 84 ? -28.836 5.364 32.243 1.00 85.25 84 TYR A C 1
ATOM 687 O O . TYR A 1 84 ? -28.068 4.692 31.542 1.00 85.25 84 TYR A O 1
ATOM 695 N N . HIS A 1 85 ? -30.166 5.285 32.122 1.00 89.12 85 HIS A N 1
ATOM 696 C CA . HIS A 1 85 ? -30.847 4.399 31.174 1.00 89.12 85 HIS A CA 1
ATOM 697 C C . HIS A 1 85 ? -30.443 4.683 29.724 1.00 89.12 85 HIS A C 1
ATOM 699 O O . HIS A 1 85 ? -30.079 3.779 28.967 1.00 89.12 85 HIS A O 1
ATOM 705 N N . THR A 1 86 ? -30.462 5.959 29.334 1.00 87.62 86 THR A N 1
ATOM 706 C CA . THR A 1 86 ? -30.114 6.388 27.973 1.00 87.62 86 THR A CA 1
ATOM 707 C C . THR A 1 86 ? -28.675 6.004 27.631 1.00 87.62 86 THR A C 1
ATOM 709 O O . THR A 1 86 ? -28.397 5.514 26.531 1.00 87.62 86 THR A O 1
ATOM 712 N N . ARG A 1 87 ? -27.748 6.156 28.586 1.00 85.88 87 ARG A N 1
ATOM 713 C CA . ARG A 1 87 ? -26.349 5.764 28.393 1.00 85.88 87 ARG A CA 1
ATOM 714 C C . ARG A 1 87 ? -26.190 4.252 28.258 1.00 85.88 87 ARG A C 1
ATOM 716 O O . ARG A 1 87 ? -25.474 3.810 27.357 1.00 85.88 87 ARG A O 1
ATOM 723 N N . ARG A 1 88 ? -26.899 3.458 29.070 1.00 89.38 88 ARG A N 1
ATOM 724 C CA . ARG A 1 88 ? -26.936 1.994 28.922 1.00 89.38 88 ARG A CA 1
ATOM 725 C C . ARG A 1 88 ? -27.451 1.590 27.539 1.00 89.38 88 ARG A C 1
ATOM 727 O O . ARG A 1 88 ? -26.827 0.760 26.885 1.00 89.38 88 ARG A O 1
ATOM 734 N N . MET A 1 89 ? -28.542 2.197 27.070 1.00 89.12 89 MET A N 1
ATOM 735 C CA . MET A 1 89 ? -29.120 1.921 25.748 1.00 89.12 89 MET A CA 1
ATOM 736 C C . MET A 1 89 ? -28.154 2.240 24.598 1.00 89.12 89 MET A C 1
ATOM 738 O O . MET A 1 89 ? -28.109 1.502 23.614 1.00 89.12 89 MET A O 1
ATOM 742 N N . SER A 1 90 ? -27.341 3.294 24.729 1.00 87.75 90 SER A N 1
ATOM 743 C CA . SER A 1 90 ? -26.271 3.596 23.767 1.00 87.75 90 SER A CA 1
ATOM 744 C C . SER A 1 90 ? -25.230 2.469 23.704 1.00 87.75 90 SER A C 1
ATOM 746 O O . SER A 1 90 ? -24.901 1.986 22.618 1.00 87.75 90 SER A O 1
ATOM 748 N N . ILE A 1 91 ? -24.768 1.985 24.864 1.00 84.69 91 ILE A N 1
ATOM 749 C CA . ILE A 1 91 ? -23.829 0.854 24.952 1.00 84.69 91 ILE A CA 1
ATOM 750 C C . ILE A 1 91 ? -24.451 -0.419 24.368 1.00 84.69 91 ILE A C 1
ATOM 752 O O . ILE A 1 91 ? -23.797 -1.124 23.605 1.00 84.69 91 ILE A O 1
ATOM 756 N N . ASP A 1 92 ? -25.718 -0.690 24.673 1.00 87.06 92 ASP A N 1
ATOM 757 C CA . ASP A 1 92 ? -26.453 -1.856 24.181 1.00 87.06 92 ASP A CA 1
ATOM 758 C C . ASP A 1 92 ? -26.563 -1.879 22.647 1.00 87.06 92 ASP A C 1
ATOM 760 O O . ASP A 1 92 ? -26.294 -2.899 22.006 1.00 87.06 92 ASP A O 1
ATOM 764 N N . SER A 1 93 ? -26.882 -0.726 22.051 1.00 87.19 93 SER A N 1
ATOM 765 C CA . SER A 1 93 ? -26.933 -0.540 20.598 1.00 87.19 93 SER A CA 1
ATOM 766 C C . SER A 1 93 ? -25.570 -0.776 19.943 1.00 87.19 93 SER A C 1
ATOM 768 O O . SER A 1 93 ? -25.478 -1.484 18.937 1.00 87.19 93 SER A O 1
ATOM 770 N N . MET A 1 94 ? -24.492 -0.256 20.544 1.00 82.25 94 MET A N 1
ATOM 771 C CA . MET A 1 94 ? -23.132 -0.512 20.065 1.00 82.25 94 MET A CA 1
ATOM 772 C C . MET A 1 94 ? -22.782 -1.999 20.160 1.00 82.25 94 MET A C 1
ATOM 774 O O . MET A 1 94 ? -22.368 -2.581 19.164 1.00 82.25 94 MET A O 1
ATOM 778 N N . LEU A 1 95 ? -23.032 -2.651 21.299 1.00 82.88 95 LEU A N 1
ATOM 779 C CA . LEU A 1 95 ? -22.793 -4.087 21.485 1.00 82.88 95 LEU A CA 1
ATOM 780 C C . LEU A 1 95 ? -23.559 -4.952 20.468 1.00 82.88 95 LEU A C 1
ATOM 782 O O . LEU A 1 95 ? -23.026 -5.956 19.993 1.00 82.88 95 LEU A O 1
ATOM 786 N N . CYS A 1 96 ? -24.769 -4.552 20.065 1.00 83.25 96 CYS A N 1
ATOM 787 C CA . CYS A 1 96 ? -25.528 -5.258 19.030 1.00 83.25 96 CYS A CA 1
ATOM 788 C C . CYS A 1 96 ? -24.846 -5.235 17.657 1.00 83.25 96 CYS A C 1
ATOM 790 O O . CYS A 1 96 ? -24.907 -6.239 16.947 1.00 83.25 96 CYS A O 1
ATOM 792 N N . ARG A 1 97 ? -24.158 -4.145 17.285 1.00 79.38 97 ARG A N 1
ATOM 793 C CA . ARG A 1 97 ? -23.411 -4.083 16.014 1.00 79.38 97 ARG A CA 1
ATOM 794 C C . ARG A 1 97 ? -22.274 -5.106 15.967 1.00 79.38 97 ARG A C 1
ATOM 796 O O . ARG A 1 97 ? -22.044 -5.725 14.933 1.00 79.38 97 ARG A O 1
ATOM 803 N N . PHE A 1 98 ? -21.642 -5.381 17.108 1.00 74.69 98 PHE A N 1
ATOM 804 C CA . PHE A 1 98 ? -20.556 -6.363 17.219 1.00 74.69 98 PHE A CA 1
ATOM 805 C C . PHE A 1 98 ? -21.025 -7.820 17.099 1.00 74.69 98 PHE A C 1
ATOM 807 O O . PHE A 1 98 ? -20.212 -8.705 16.820 1.00 74.69 98 PHE A O 1
ATOM 814 N N . LYS A 1 99 ? -22.329 -8.080 17.255 1.00 77.44 99 LYS A N 1
ATOM 815 C CA . LYS A 1 99 ? -22.923 -9.423 17.168 1.00 77.44 99 LYS A CA 1
ATOM 816 C C . LYS A 1 99 ? -22.782 -10.058 15.779 1.00 77.44 99 LYS A C 1
ATOM 818 O O . LYS A 1 99 ? -22.814 -11.277 15.669 1.00 77.44 99 LYS A O 1
ATOM 823 N N . ALA A 1 100 ? -22.590 -9.250 14.734 1.00 71.75 100 ALA A N 1
ATOM 824 C CA . ALA A 1 100 ? -22.326 -9.736 13.379 1.00 71.75 100 ALA A CA 1
ATOM 825 C C . ALA A 1 100 ? -20.905 -10.316 13.210 1.00 71.75 100 ALA A C 1
ATOM 827 O O . ALA A 1 100 ? -20.687 -11.177 12.361 1.00 71.75 100 ALA A O 1
ATOM 828 N N . THR A 1 101 ? -19.950 -9.874 14.034 1.00 67.06 101 THR A N 1
ATOM 829 C CA . THR A 1 101 ? -18.509 -10.138 13.850 1.00 67.06 101 THR A CA 1
ATOM 830 C C . THR A 1 101 ? -17.930 -11.075 14.924 1.00 67.06 101 THR A C 1
ATOM 832 O O . THR A 1 101 ? -16.844 -11.645 14.745 1.00 67.06 101 THR A O 1
ATOM 835 N N . TYR A 1 102 ? -18.645 -11.261 16.040 1.00 67.44 102 TYR A N 1
ATOM 836 C CA . TYR A 1 102 ? -18.212 -12.020 17.220 1.00 67.44 102 TYR A CA 1
ATOM 837 C C . TYR A 1 102 ? -19.314 -12.936 17.778 1.00 67.44 102 TYR A C 1
ATOM 839 O O . TYR A 1 102 ? -20.492 -12.728 17.488 1.00 67.44 102 TYR A O 1
ATOM 847 N N . PRO A 1 103 ? -18.956 -13.945 18.603 1.00 68.50 103 PRO A N 1
ATOM 848 C CA . PRO A 1 103 ? -19.923 -14.873 19.176 1.00 68.50 103 PRO A CA 1
ATOM 849 C C . PRO A 1 103 ? -20.997 -14.148 19.993 1.00 68.50 103 PRO A C 1
ATOM 851 O O . PRO A 1 103 ? -20.696 -13.460 20.972 1.00 68.50 103 PRO A O 1
ATOM 854 N N . ALA A 1 104 ? -22.255 -14.364 19.608 1.00 72.88 104 ALA A N 1
ATOM 855 C CA . ALA A 1 104 ? -23.439 -13.787 20.237 1.00 72.88 104 ALA A CA 1
ATOM 856 C C . ALA A 1 104 ? -23.499 -14.006 21.759 1.00 72.88 104 ALA A C 1
ATOM 858 O O . ALA A 1 104 ? -23.905 -13.107 22.487 1.00 72.88 104 ALA A O 1
ATOM 859 N N . GLU A 1 1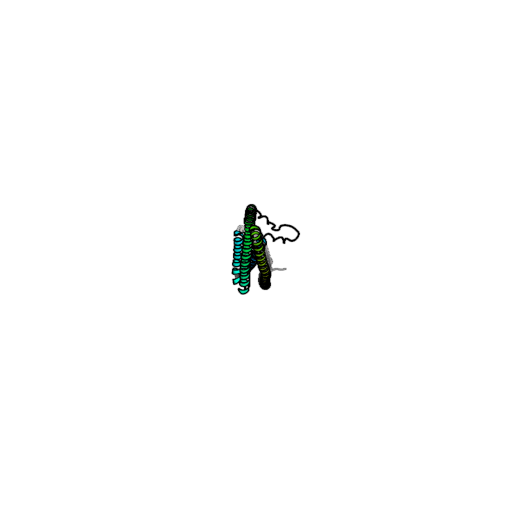05 ? -23.041 -15.163 22.239 1.00 73.69 105 GLU A N 1
ATOM 860 C CA . GLU A 1 105 ? -23.205 -15.598 23.632 1.00 73.69 105 GLU A CA 1
ATOM 861 C C . GLU A 1 105 ? -22.537 -14.668 24.657 1.00 73.69 105 GLU A C 1
ATOM 863 O O . GLU A 1 105 ? -23.138 -14.329 25.676 1.00 73.69 105 GLU A O 1
ATOM 868 N N . ARG A 1 106 ? -21.304 -14.206 24.399 1.00 69.50 106 ARG A N 1
ATOM 869 C CA . ARG A 1 106 ? -20.598 -13.305 25.332 1.00 69.50 106 ARG A CA 1
ATOM 870 C C . ARG A 1 106 ? -21.153 -11.890 25.303 1.00 69.50 106 ARG A C 1
ATOM 872 O O . ARG A 1 106 ? -21.230 -11.250 26.347 1.00 69.50 106 ARG A O 1
ATOM 879 N N . ILE A 1 107 ? -21.539 -11.415 24.121 1.00 79.81 107 ILE A N 1
ATOM 880 C CA . ILE A 1 107 ? -22.158 -10.097 23.964 1.00 79.81 107 ILE A CA 1
ATOM 881 C C . ILE A 1 107 ? -23.494 -10.072 24.709 1.00 79.81 107 ILE A C 1
ATOM 883 O O . ILE A 1 107 ? -23.748 -9.145 25.472 1.00 79.81 107 ILE A O 1
ATOM 887 N N . ASP A 1 108 ? -24.309 -11.116 24.558 1.00 83.19 108 ASP A N 1
ATOM 888 C CA . ASP A 1 108 ? -25.591 -11.233 25.255 1.00 83.19 108 ASP A CA 1
ATOM 889 C C . ASP A 1 108 ? -25.403 -11.312 26.784 1.00 83.19 108 ASP A C 1
ATOM 891 O O . ASP A 1 108 ? -26.162 -10.687 27.523 1.00 83.19 108 ASP A O 1
ATOM 895 N N . SER A 1 109 ? -24.342 -11.972 27.267 1.00 81.94 109 SER A N 1
ATOM 896 C CA . SER A 1 109 ? -23.981 -11.989 28.694 1.00 81.94 109 SER A CA 1
ATOM 897 C C . SER A 1 109 ? -23.636 -10.594 29.237 1.00 81.94 109 SER A C 1
ATOM 899 O O . SER A 1 109 ? -24.160 -10.187 30.275 1.00 81.94 109 SER A O 1
ATOM 901 N N . VAL A 1 110 ? -22.813 -9.816 28.521 1.00 81.00 110 VAL A N 1
ATOM 902 C CA . VAL A 1 110 ? -22.474 -8.435 28.917 1.00 81.00 110 VAL A CA 1
ATOM 903 C C . VAL A 1 110 ? -23.719 -7.546 28.923 1.00 81.00 110 VAL A C 1
ATOM 905 O O . VAL A 1 110 ? -23.917 -6.777 29.862 1.00 81.00 110 VAL A O 1
ATOM 908 N N . ARG A 1 111 ? -24.590 -7.674 27.915 1.00 86.00 111 ARG A N 1
ATOM 909 C CA . ARG A 1 111 ? -25.853 -6.922 27.842 1.00 86.00 111 ARG A CA 1
ATOM 910 C C . ARG A 1 111 ? -26.766 -7.228 29.026 1.00 86.00 111 ARG A C 1
ATOM 912 O O . ARG A 1 111 ? -27.286 -6.303 29.645 1.00 86.00 111 ARG A O 1
ATOM 919 N N . HIS A 1 112 ? -26.901 -8.504 29.384 1.00 85.94 112 HIS A N 1
ATOM 920 C CA . HIS A 1 112 ? -27.720 -8.906 30.523 1.00 85.94 112 HIS A CA 1
ATOM 921 C C . HIS A 1 112 ? -27.169 -8.376 31.854 1.00 85.94 112 HIS A C 1
ATOM 923 O O . HIS A 1 112 ? -27.930 -7.896 32.689 1.00 85.94 112 HIS A O 1
ATOM 929 N N . LEU A 1 113 ? -25.844 -8.384 32.038 1.00 82.31 113 LEU A N 1
ATOM 930 C CA . LEU A 1 113 ? -25.218 -7.804 33.229 1.00 82.31 113 LEU A CA 1
ATOM 931 C C . LEU A 1 113 ? -25.403 -6.281 33.318 1.00 82.31 113 LEU A C 1
ATOM 933 O O . LEU A 1 113 ? -25.577 -5.756 34.417 1.00 82.31 113 LEU A O 1
ATOM 937 N N . LEU A 1 114 ? -25.383 -5.566 32.188 1.00 85.00 114 LEU A N 1
ATOM 938 C CA . LEU A 1 114 ? -25.669 -4.127 32.151 1.00 85.00 114 LEU A CA 1
ATOM 939 C C . LEU A 1 114 ? -27.126 -3.824 32.531 1.00 85.00 114 LEU A C 1
ATOM 941 O O . LEU A 1 114 ? -27.380 -2.860 33.252 1.00 85.00 114 LEU A O 1
ATOM 945 N N . GLU A 1 115 ? -28.072 -4.644 32.069 1.00 87.75 115 GLU A N 1
ATOM 946 C CA . GLU A 1 115 ? -29.490 -4.546 32.438 1.00 87.75 115 GLU A CA 1
ATOM 947 C C . GLU A 1 115 ? -29.709 -4.835 33.933 1.00 87.75 115 GLU A C 1
ATOM 949 O O . GLU A 1 115 ? -30.405 -4.089 34.622 1.00 87.75 115 GLU A O 1
ATOM 954 N N . ASP A 1 116 ? -29.074 -5.883 34.463 1.00 83.56 116 ASP A N 1
ATOM 955 C CA . ASP A 1 116 ? -29.176 -6.239 35.882 1.00 83.56 116 ASP A CA 1
ATOM 956 C C . ASP A 1 116 ? -28.566 -5.150 36.783 1.00 83.56 116 ASP A C 1
ATOM 958 O O . ASP A 1 116 ? -29.138 -4.799 37.818 1.00 83.56 116 ASP A O 1
ATOM 962 N N . LYS A 1 117 ? -27.452 -4.537 36.354 1.00 82.25 117 LYS A N 1
ATOM 963 C CA . LYS A 1 117 ? -26.818 -3.407 37.050 1.00 82.25 117 LYS A CA 1
ATOM 964 C C . LYS A 1 117 ? -27.737 -2.189 37.129 1.00 82.25 117 LYS A C 1
ATOM 966 O O . LYS A 1 117 ? -27.874 -1.607 38.201 1.00 82.25 117 LYS A O 1
ATOM 971 N N . GLU A 1 118 ? -28.390 -1.822 36.029 1.00 86.31 118 GLU A N 1
ATOM 972 C CA . GLU A 1 118 ? -29.386 -0.746 36.031 1.00 86.31 118 GLU A CA 1
ATOM 973 C C . GLU A 1 118 ? -30.536 -1.046 36.997 1.00 86.31 118 GLU A C 1
ATOM 975 O O . GLU A 1 118 ? -30.925 -0.184 37.788 1.00 86.31 118 GLU A O 1
ATOM 980 N N . ARG A 1 119 ? -31.051 -2.280 36.981 1.00 85.19 119 ARG A N 1
ATOM 981 C CA . ARG A 1 119 ? -32.144 -2.691 37.866 1.00 85.19 119 ARG A CA 1
ATOM 982 C C . ARG A 1 119 ? -31.762 -2.565 39.344 1.00 85.19 119 ARG A C 1
ATOM 984 O O . ARG A 1 119 ? -32.571 -2.079 40.130 1.00 85.19 119 ARG A O 1
ATOM 991 N N . GLN A 1 120 ? -30.547 -2.969 39.721 1.00 79.25 120 GLN A N 1
ATOM 992 C CA . GLN A 1 120 ? -30.031 -2.806 41.088 1.00 79.25 120 GLN A CA 1
ATOM 993 C C . GLN A 1 120 ? -29.877 -1.325 41.468 1.00 79.25 120 GLN A C 1
ATOM 995 O O . GLN A 1 120 ? -30.259 -0.939 42.569 1.00 79.25 120 GLN A O 1
ATOM 1000 N N . MET A 1 121 ? -29.394 -0.483 40.550 1.00 81.81 121 MET A N 1
ATOM 1001 C CA . MET A 1 121 ? -29.304 0.970 40.752 1.00 81.81 121 MET A CA 1
ATOM 1002 C C . MET A 1 121 ? -30.670 1.587 41.052 1.00 81.81 121 MET A C 1
ATOM 1004 O O . MET A 1 121 ? -30.820 2.308 42.036 1.00 81.81 121 MET A O 1
ATOM 1008 N N . CYS A 1 122 ? -31.689 1.228 40.268 1.00 83.81 122 CYS A N 1
ATOM 1009 C CA . CYS A 1 122 ? -33.059 1.686 40.494 1.00 83.81 122 CYS A CA 1
ATOM 1010 C C . CYS A 1 122 ? -33.584 1.263 41.877 1.00 83.81 122 CYS A C 1
ATOM 1012 O O . CYS A 1 122 ? -34.253 2.042 42.551 1.00 83.81 122 CYS A O 1
ATOM 1014 N N . GLN A 1 123 ? -33.261 0.043 42.323 1.00 82.44 123 GLN A N 1
ATOM 1015 C CA . GLN A 1 123 ? -33.641 -0.442 43.655 1.00 82.44 123 GLN A CA 1
ATOM 1016 C C . GLN A 1 123 ? -32.955 0.349 44.777 1.00 82.44 123 GLN A C 1
ATOM 1018 O O . GLN A 1 123 ? -33.601 0.662 45.775 1.00 82.44 123 GLN A O 1
ATOM 1023 N N . ILE A 1 124 ? -31.675 0.703 44.620 1.00 81.75 124 ILE A N 1
ATOM 1024 C CA . ILE A 1 124 ? -30.941 1.508 45.607 1.00 81.75 124 ILE A CA 1
ATOM 1025 C C . ILE A 1 124 ? -31.548 2.909 45.718 1.00 81.75 124 ILE A C 1
ATOM 1027 O O . ILE A 1 124 ? -31.817 3.355 46.833 1.00 81.75 124 ILE A O 1
ATOM 1031 N N . VAL A 1 125 ? -31.830 3.566 44.589 1.00 83.31 125 VAL A N 1
ATOM 1032 C CA . VAL A 1 125 ? -32.460 4.899 44.567 1.00 83.31 125 VAL A CA 1
ATOM 1033 C C . VAL A 1 125 ? -33.818 4.875 45.272 1.00 83.31 125 VAL A C 1
ATOM 1035 O O . VAL A 1 125 ? -34.058 5.690 46.158 1.00 83.31 125 VAL A O 1
ATOM 1038 N N . GLN A 1 126 ? -34.661 3.873 44.998 1.00 82.62 126 GLN A N 1
ATOM 1039 C CA . GLN A 1 126 ? -35.949 3.716 45.689 1.00 82.62 126 GLN A CA 1
ATOM 1040 C C . GLN A 1 126 ? -35.803 3.564 47.211 1.00 82.62 126 GLN A C 1
ATOM 1042 O O . GLN A 1 126 ? -36.635 4.061 47.970 1.00 82.62 126 GLN A O 1
ATOM 1047 N N . ILE A 1 127 ? -34.766 2.867 47.687 1.00 80.12 127 ILE A N 1
ATOM 1048 C CA . ILE A 1 127 ? -34.520 2.725 49.129 1.00 80.12 127 ILE A CA 1
ATOM 1049 C C . ILE A 1 127 ? -34.048 4.057 49.730 1.00 80.12 127 ILE A C 1
ATOM 1051 O O . ILE A 1 127 ? -34.499 4.409 50.822 1.00 80.12 127 ILE A O 1
ATOM 1055 N N . LEU A 1 128 ? -33.193 4.809 49.028 1.00 78.56 128 LEU A N 1
ATOM 1056 C CA . LEU A 1 128 ? -32.735 6.136 49.458 1.00 78.56 128 LEU A CA 1
ATOM 1057 C C . LEU A 1 128 ? -33.900 7.134 49.553 1.00 78.56 128 LEU A C 1
ATOM 1059 O O . LEU A 1 128 ? -34.027 7.832 50.560 1.00 78.56 128 LEU A O 1
ATOM 1063 N N . GLU A 1 129 ? -34.813 7.136 48.579 1.00 80.62 129 GLU A N 1
ATOM 1064 C CA . GLU A 1 129 ? -36.037 7.946 48.626 1.00 80.62 129 GLU A CA 1
ATOM 1065 C C . GLU A 1 129 ? -36.933 7.577 49.815 1.00 80.62 129 GLU A C 1
ATOM 1067 O O . GLU A 1 129 ? -37.427 8.451 50.533 1.00 80.62 129 GLU A O 1
ATOM 1072 N N . GLN A 1 130 ? -37.115 6.279 50.085 1.00 79.69 130 GLN A N 1
ATOM 1073 C CA . GLN A 1 130 ? -37.871 5.831 51.258 1.00 79.69 130 GLN A CA 1
ATOM 1074 C C . GLN A 1 130 ? -37.204 6.263 52.571 1.00 79.69 130 GLN A C 1
ATOM 1076 O O . GLN A 1 130 ? -37.900 6.569 53.541 1.00 79.69 130 GLN A O 1
ATOM 1081 N N . GLN A 1 131 ? -35.870 6.284 52.626 1.00 74.69 131 GLN A N 1
ATOM 1082 C CA . GLN A 1 131 ? -35.120 6.744 53.793 1.00 74.69 131 GLN A CA 1
ATOM 1083 C C . GLN A 1 131 ? -35.310 8.252 54.017 1.00 74.69 131 GLN A C 1
ATOM 1085 O O . GLN A 1 131 ? -35.525 8.681 55.156 1.00 74.69 131 GLN A O 1
ATOM 1090 N N . GLN A 1 132 ? -35.321 9.045 52.943 1.00 76.31 132 GLN A N 1
ATOM 1091 C CA . GLN A 1 132 ? -35.625 10.474 52.998 1.00 76.31 132 GLN A CA 1
ATOM 1092 C C . GLN A 1 132 ? -37.058 10.725 53.496 1.00 76.31 132 GLN A C 1
ATOM 1094 O O . GLN A 1 132 ? -37.262 11.512 54.420 1.00 76.31 132 GLN A O 1
ATOM 1099 N N . ALA A 1 133 ? -38.040 9.971 52.991 1.00 80.00 133 ALA A N 1
ATOM 1100 C CA . ALA A 1 133 ? -39.435 10.076 53.424 1.00 80.00 133 ALA A CA 1
ATOM 1101 C C . ALA A 1 133 ? -39.634 9.732 54.915 1.00 80.00 133 ALA A C 1
ATOM 1103 O O . ALA A 1 133 ? -40.447 10.355 55.606 1.00 80.00 133 ALA A O 1
ATOM 1104 N N . ILE A 1 134 ? -38.885 8.755 55.445 1.00 75.00 134 ILE A N 1
ATOM 1105 C CA . ILE A 1 134 ? -38.872 8.458 56.886 1.00 75.00 134 ILE A CA 1
ATOM 1106 C C . ILE A 1 134 ? -38.282 9.638 57.661 1.00 75.00 134 ILE A C 1
ATOM 1108 O O . ILE A 1 134 ? -38.852 10.037 58.676 1.00 75.00 134 ILE A O 1
ATOM 1112 N N . ASN A 1 135 ? -37.192 10.235 57.178 1.00 75.38 135 ASN A N 1
ATOM 1113 C CA . ASN A 1 135 ? -36.568 11.394 57.812 1.00 75.38 135 ASN A CA 1
ATOM 1114 C C . ASN A 1 135 ? -37.516 12.616 57.859 1.00 75.38 135 ASN A C 1
ATOM 1116 O O . ASN A 1 135 ? -37.642 13.283 58.892 1.00 75.38 135 ASN A O 1
ATOM 1120 N N . ASP A 1 136 ? -38.291 12.843 56.797 1.00 77.50 136 ASP A N 1
ATOM 1121 C CA . ASP A 1 136 ? -39.332 13.880 56.737 1.00 77.50 136 ASP A CA 1
ATOM 1122 C C . ASP A 1 136 ? -40.497 13.592 57.701 1.00 77.50 136 ASP A C 1
ATOM 1124 O O . ASP A 1 136 ? -41.029 14.485 58.378 1.00 77.50 136 ASP A O 1
ATOM 1128 N N . LYS A 1 137 ? -40.878 12.317 57.843 1.00 74.06 137 LYS A N 1
ATOM 1129 C CA . LYS A 1 137 ? -41.893 11.872 58.808 1.00 74.06 137 LYS A CA 1
ATOM 1130 C C . LYS A 1 137 ? -41.437 12.083 60.255 1.00 74.06 137 LYS A C 1
ATOM 1132 O O . LYS A 1 137 ? -42.244 12.479 61.094 1.00 74.06 137 LYS A O 1
ATOM 1137 N N . ILE A 1 138 ? -40.156 11.871 60.557 1.00 71.81 138 ILE A N 1
ATOM 1138 C CA . ILE A 1 138 ? -39.566 12.177 61.870 1.00 71.81 138 ILE A CA 1
ATOM 1139 C C . ILE A 1 138 ? -39.641 13.683 62.133 1.00 71.81 138 ILE A C 1
ATOM 1141 O O . ILE A 1 138 ? -40.161 14.108 63.167 1.00 71.81 138 ILE A O 1
ATOM 1145 N N . THR A 1 139 ? -39.192 14.481 61.166 1.00 69.75 139 THR A N 1
ATOM 1146 C CA . THR A 1 139 ? -39.150 15.946 61.253 1.00 69.75 139 THR A CA 1
ATOM 1147 C C . THR A 1 139 ? -40.542 16.560 61.443 1.00 69.75 139 THR A C 1
ATOM 1149 O O . THR A 1 139 ? -40.693 17.527 62.186 1.00 69.75 139 THR A O 1
ATOM 1152 N N . SER A 1 140 ? -41.584 15.965 60.855 1.00 73.81 140 SER A N 1
ATOM 1153 C CA . SER A 1 140 ? -42.974 16.424 60.992 1.00 73.81 140 SER A CA 1
ATOM 1154 C C . SER A 1 140 ? -43.709 15.884 62.230 1.00 73.81 140 SER A C 1
ATOM 1156 O O . SER A 1 140 ? -44.504 16.610 62.828 1.00 73.81 140 SER A O 1
ATOM 1158 N N . GLN A 1 141 ? -43.467 14.639 62.661 1.00 68.56 141 GLN A N 1
ATOM 1159 C CA . GLN A 1 141 ? -44.211 14.028 63.775 1.00 68.56 141 GLN A CA 1
ATOM 1160 C C . GLN A 1 141 ? -43.617 14.316 65.157 1.00 68.56 141 GLN A C 1
ATOM 1162 O O . GLN A 1 141 ? -44.371 14.446 66.125 1.00 68.56 141 GLN A O 1
ATOM 1167 N N . VAL A 1 142 ? -42.292 14.443 65.279 1.00 68.88 142 VAL A N 1
ATOM 1168 C CA . VAL A 1 142 ? -41.634 14.713 66.570 1.00 68.88 142 VAL A CA 1
ATOM 1169 C C . VAL A 1 142 ? -42.123 16.028 67.205 1.00 68.88 142 VAL A C 1
ATOM 1171 O O . VAL A 1 142 ? -42.512 15.992 68.376 1.00 68.88 142 VAL A O 1
ATOM 1174 N N . PRO A 1 143 ? -42.233 17.160 66.477 1.00 69.62 143 PRO A N 1
ATOM 1175 C CA . PRO A 1 143 ? -42.759 18.407 67.037 1.00 69.62 143 PRO A CA 1
ATOM 1176 C C . PRO A 1 143 ? -44.228 18.301 67.470 1.00 69.62 143 PRO A C 1
ATOM 1178 O O . PRO A 1 143 ? -44.598 18.801 68.530 1.00 69.62 143 PRO A O 1
ATOM 1181 N N . VAL A 1 144 ? -45.062 17.595 66.696 1.00 67.50 144 VAL A N 1
ATOM 1182 C CA . VAL A 1 144 ? -46.496 17.400 66.985 1.00 67.50 144 VAL A CA 1
ATOM 1183 C C . VAL A 1 144 ? -46.701 16.597 68.272 1.00 67.50 144 VAL A C 1
ATOM 1185 O O . VAL A 1 144 ? -47.601 16.884 69.065 1.00 67.50 144 VAL A O 1
ATOM 1188 N N . ILE A 1 145 ? -45.851 15.600 68.516 1.00 63.91 145 ILE A N 1
ATOM 1189 C CA . ILE A 1 145 ? -45.914 14.784 69.730 1.00 63.91 145 ILE A CA 1
ATOM 1190 C C . ILE A 1 145 ? -45.396 15.566 70.946 1.00 63.91 145 ILE A C 1
ATOM 1192 O O . ILE A 1 145 ? -45.981 15.472 72.027 1.00 63.91 145 ILE A O 1
ATOM 1196 N N . ILE A 1 146 ? -44.368 16.402 70.767 1.00 60.62 146 ILE A N 1
ATOM 1197 C CA . ILE A 1 146 ? -43.908 17.339 71.802 1.00 60.62 146 ILE A CA 1
ATOM 1198 C C . ILE A 1 146 ? -45.024 18.341 72.142 1.00 60.62 146 ILE A C 1
ATOM 1200 O O . ILE A 1 146 ? -45.307 18.555 73.319 1.00 60.62 146 ILE A O 1
ATOM 1204 N N . GLN A 1 147 ? -45.742 18.877 71.153 1.00 62.50 147 GLN A N 1
ATOM 1205 C CA . GLN A 1 147 ? -46.855 19.808 71.373 1.00 62.50 147 GLN A CA 1
ATOM 1206 C C . GLN A 1 147 ? -48.033 19.160 72.124 1.00 62.50 147 GLN A C 1
ATOM 1208 O O . GLN A 1 147 ? -48.593 19.771 73.034 1.00 62.50 147 GLN A O 1
ATOM 1213 N N . LYS A 1 148 ? -48.366 17.897 71.817 1.00 60.44 148 LYS A N 1
ATOM 1214 C CA . LYS A 1 148 ? -49.354 17.116 72.586 1.00 60.44 148 LYS A CA 1
ATOM 1215 C C . LYS A 1 148 ? -48.903 16.838 74.026 1.00 60.44 148 LYS A C 1
ATOM 1217 O O . LYS A 1 148 ? -49.738 16.859 74.926 1.00 60.44 148 LYS A O 1
ATOM 1222 N N . SER A 1 149 ? -47.600 16.665 74.270 1.00 55.28 149 SER A N 1
ATOM 1223 C CA . SER A 1 149 ? -47.056 16.500 75.628 1.00 55.28 149 SER A CA 1
ATOM 1224 C C . SER A 1 149 ? -47.206 17.758 76.490 1.00 55.28 149 SER A C 1
ATOM 1226 O O . SER A 1 149 ? -47.442 17.652 77.689 1.00 55.28 149 SER A O 1
ATOM 1228 N N . VAL A 1 150 ? -47.137 18.946 75.875 1.00 56.06 150 VAL A N 1
ATOM 1229 C CA . VAL A 1 150 ? -47.338 20.238 76.555 1.00 56.06 150 VAL A CA 1
ATOM 1230 C C . VAL A 1 150 ? -48.801 20.424 76.995 1.00 56.06 150 VAL A C 1
ATOM 1232 O O . VAL A 1 150 ? -49.064 21.124 77.970 1.00 56.06 150 VAL A O 1
ATOM 1235 N N . GLN A 1 151 ? -49.757 19.763 76.331 1.00 56.00 151 GLN A N 1
ATOM 1236 C CA . GLN A 1 151 ? -51.178 19.776 76.710 1.00 56.00 151 GLN A CA 1
ATOM 1237 C C . GLN A 1 151 ? -51.551 18.721 77.772 1.00 56.00 151 GLN A C 1
ATOM 1239 O O . GLN A 1 151 ? -52.560 18.884 78.460 1.00 56.00 151 GLN A O 1
ATOM 1244 N N . GLU A 1 152 ? -50.757 17.662 77.962 1.00 51.56 152 GLU A N 1
ATOM 1245 C CA . GLU A 1 152 ? -50.988 16.655 79.008 1.00 51.56 152 GLU A CA 1
ATOM 1246 C C . GLU A 1 152 ? -50.399 17.107 80.360 1.00 51.56 152 GLU A C 1
ATOM 1248 O O . GLU A 1 152 ? -49.212 16.938 80.633 1.00 51.56 152 GLU A O 1
ATOM 1253 N N . GLN A 1 153 ? -51.224 17.648 81.266 1.00 45.56 153 GLN A N 1
ATOM 1254 C CA . GLN A 1 153 ? -50.761 17.936 82.632 1.00 45.56 153 GLN A CA 1
ATOM 1255 C C . GLN A 1 153 ? -50.403 16.651 83.412 1.00 45.56 153 GLN A C 1
ATOM 1257 O O . GLN A 1 153 ? -51.158 15.672 83.379 1.00 45.56 153 GLN A O 1
ATOM 1262 N N . PRO A 1 154 ? -49.313 16.647 84.210 1.00 47.00 154 PRO A N 1
ATOM 1263 C CA . PRO A 1 154 ? -48.926 15.484 84.999 1.00 47.00 154 PRO A CA 1
ATOM 1264 C C . PRO A 1 154 ? -49.926 15.246 86.142 1.00 47.00 154 PRO A C 1
ATOM 1266 O O . PRO A 1 154 ? -50.029 16.038 87.083 1.00 47.00 154 PRO A O 1
ATOM 1269 N N . LYS A 1 155 ? -50.645 14.114 86.114 1.00 49.78 155 LYS A N 1
ATOM 1270 C CA . LYS A 1 155 ? -51.434 13.649 87.268 1.00 49.78 155 LYS A CA 1
ATOM 1271 C C . LYS A 1 155 ? -50.481 13.318 88.424 1.00 49.78 155 LYS A C 1
ATOM 1273 O O . LYS A 1 155 ? -49.832 12.276 88.426 1.00 49.78 155 LYS A O 1
ATOM 1278 N N . LYS A 1 156 ? -50.407 14.207 89.423 1.00 45.19 156 LYS A N 1
ATOM 1279 C CA . LYS A 1 156 ? -49.654 13.996 90.673 1.00 45.19 156 LYS A CA 1
ATOM 1280 C C . LYS A 1 156 ? -50.094 12.690 91.348 1.00 45.19 156 LYS A C 1
ATOM 1282 O O . LYS A 1 156 ? -51.277 12.518 91.647 1.00 45.19 156 LYS A O 1
ATOM 1287 N N . SER A 1 157 ? -49.146 11.797 91.644 1.00 46.06 157 SER A N 1
ATOM 1288 C CA . SER A 1 157 ? -49.403 10.593 92.442 1.00 46.06 157 SER A CA 1
ATOM 1289 C C . SER A 1 157 ? -49.847 10.994 93.854 1.00 46.06 157 SER A C 1
ATOM 1291 O O . SER A 1 157 ? -49.075 11.605 94.598 1.00 46.06 157 SER A O 1
ATOM 1293 N N . LYS A 1 158 ? -51.079 10.663 94.254 1.00 46.06 158 LYS A N 1
ATOM 1294 C CA . LYS A 1 158 ? -51.511 10.823 95.649 1.00 46.06 158 LYS A CA 1
ATOM 1295 C C . LYS A 1 158 ? -50.935 9.679 96.484 1.00 46.06 158 LYS A C 1
ATOM 1297 O O . LYS A 1 158 ? -51.314 8.529 96.302 1.00 46.06 158 LYS A O 1
ATOM 1302 N N . ARG A 1 159 ? -50.051 10.009 97.428 1.00 43.81 159 ARG A N 1
ATOM 1303 C CA . ARG A 1 159 ? -49.605 9.096 98.491 1.00 43.81 159 ARG A CA 1
ATOM 1304 C C . ARG A 1 159 ? -50.786 8.887 99.453 1.00 43.81 159 ARG A C 1
ATOM 1306 O O . ARG A 1 159 ? -51.263 9.860 100.030 1.00 43.81 159 ARG A O 1
ATOM 1313 N N . LYS A 1 160 ? -51.289 7.659 99.604 1.00 44.16 160 LYS A N 1
ATOM 1314 C CA . LYS A 1 160 ? -52.294 7.305 100.626 1.00 44.16 160 LYS A CA 1
ATOM 1315 C C . LYS A 1 160 ? -51.592 6.566 101.771 1.00 44.16 160 LYS A C 1
ATOM 1317 O O . LYS A 1 160 ? -50.970 5.543 101.516 1.00 44.16 160 LYS A O 1
ATOM 1322 N N . GLY A 1 161 ? -51.696 7.079 103.001 1.00 39.31 161 GLY A N 1
ATOM 1323 C CA . GLY A 1 161 ? -51.245 6.390 104.220 1.00 39.31 161 GLY A CA 1
ATOM 1324 C C . GLY A 1 161 ? -50.878 7.340 105.364 1.00 39.31 161 GLY A C 1
ATOM 1325 O O . GLY A 1 161 ? -49.950 8.132 105.235 1.00 39.31 161 GLY A O 1
ATOM 1326 N N . PHE A 1 162 ? -51.638 7.262 106.457 1.00 45.44 162 PHE A N 1
ATOM 1327 C CA . PHE A 1 162 ? -51.503 8.015 107.709 1.00 45.44 162 PHE A CA 1
ATOM 1328 C C . PHE A 1 162 ? -50.400 7.349 108.566 1.00 45.44 162 PHE A C 1
ATOM 1330 O O . PHE A 1 162 ? -50.502 6.158 108.827 1.00 45.44 162 PHE A O 1
ATOM 1337 N N . LEU A 1 163 ? -49.366 8.107 108.964 1.00 42.81 163 LEU A N 1
ATOM 1338 C CA . LEU A 1 163 ? -48.185 7.710 109.768 1.00 42.81 163 LEU A CA 1
ATOM 1339 C C . LEU A 1 163 ? -47.237 6.606 109.215 1.00 42.81 163 LEU A C 1
ATOM 1341 O O . LEU A 1 163 ? -47.591 5.443 109.105 1.00 42.81 163 LEU A O 1
ATOM 1345 N N . GLY A 1 164 ? -45.958 6.970 109.022 1.00 49.28 164 GLY A N 1
ATOM 1346 C CA . GLY A 1 164 ? -44.794 6.096 109.276 1.00 49.28 164 GLY A CA 1
ATOM 1347 C C . GLY A 1 164 ? -44.358 5.038 108.234 1.00 49.28 164 GLY A C 1
ATOM 1348 O O . GLY A 1 164 ? -44.854 3.923 108.198 1.00 49.28 164 GLY A O 1
ATOM 1349 N N . ILE A 1 165 ? -43.285 5.346 107.493 1.00 46.12 165 ILE A N 1
ATOM 1350 C CA . ILE A 1 165 ? -42.182 4.448 107.048 1.00 46.12 165 ILE A CA 1
ATOM 1351 C C . ILE A 1 165 ? -42.434 3.323 106.006 1.00 46.12 165 ILE A C 1
ATOM 1353 O O . ILE A 1 165 ? -41.486 2.986 105.304 1.00 46.12 165 ILE A O 1
ATOM 1357 N N . PHE A 1 166 ? -43.642 2.824 105.729 1.00 49.41 166 PHE A N 1
ATOM 1358 C CA . PHE A 1 166 ? -43.845 1.868 104.613 1.00 49.41 166 PHE A CA 1
ATOM 1359 C C . PHE A 1 166 ? -44.913 2.330 103.618 1.00 49.41 166 PHE A C 1
ATOM 1361 O O . PHE A 1 166 ? -46.109 2.188 103.833 1.00 49.41 166 PHE A O 1
ATOM 1368 N N . GLY A 1 167 ? -44.470 2.846 102.470 1.00 42.56 167 GLY A N 1
ATOM 1369 C CA . GLY A 1 167 ? -45.337 3.072 101.317 1.00 42.56 167 GLY A CA 1
ATOM 1370 C C . GLY A 1 167 ? -44.571 2.804 100.033 1.00 42.56 167 GLY A C 1
ATOM 1371 O O . GLY A 1 167 ? -43.715 3.610 99.660 1.00 42.56 167 GLY A O 1
ATOM 1372 N N . LYS A 1 168 ? -44.873 1.683 99.358 1.00 43.97 168 LYS A N 1
ATOM 1373 C CA . LYS A 1 168 ? -44.410 1.431 97.986 1.00 43.97 168 LYS A CA 1
ATOM 1374 C C . LYS A 1 168 ? -44.817 2.635 97.132 1.00 43.97 168 LYS A C 1
ATOM 1376 O O . LYS A 1 168 ? -45.996 2.976 97.066 1.00 43.97 168 LYS A O 1
ATOM 1381 N N . LYS A 1 169 ? -43.839 3.300 96.509 1.00 42.47 169 LYS A N 1
ATOM 1382 C CA . LYS A 1 169 ? -44.117 4.221 95.404 1.00 42.47 169 LYS A CA 1
ATOM 1383 C C . LYS A 1 169 ? -44.724 3.370 94.297 1.00 42.47 169 LYS A C 1
ATOM 1385 O O . LYS A 1 169 ? -44.034 2.535 93.725 1.00 42.47 169 LYS A O 1
ATOM 1390 N N . GLU A 1 170 ? -46.010 3.547 94.045 1.00 43.41 170 GLU A N 1
ATOM 1391 C CA . GLU A 1 170 ? -46.622 3.026 92.833 1.00 43.41 170 GLU A CA 1
ATOM 1392 C C . GLU A 1 170 ? -45.994 3.810 91.677 1.00 43.41 170 GLU A C 1
ATOM 1394 O O . GLU A 1 170 ? -46.123 5.037 91.613 1.00 43.41 170 GLU A O 1
ATOM 1399 N N . GLU A 1 171 ? -45.187 3.130 90.859 1.00 40.78 171 GLU A N 1
ATOM 1400 C CA . GLU A 1 171 ? -44.529 3.746 89.710 1.00 40.78 171 GLU A CA 1
ATOM 1401 C C . GLU A 1 171 ? -45.590 4.435 88.852 1.00 40.78 171 GLU A C 1
ATOM 1403 O O . GLU A 1 171 ? -46.607 3.841 88.484 1.00 40.78 171 GLU A O 1
ATOM 1408 N N . ALA A 1 172 ? -45.384 5.724 88.580 1.00 47.69 172 ALA A N 1
ATOM 1409 C CA . ALA A 1 172 ? -46.288 6.483 87.737 1.00 47.69 172 ALA A CA 1
ATOM 1410 C C . ALA A 1 172 ? -46.387 5.782 86.375 1.00 47.69 172 ALA A C 1
ATOM 1412 O O . ALA A 1 172 ? -45.385 5.655 85.668 1.00 47.69 172 ALA A O 1
ATOM 1413 N N . LYS A 1 173 ? -47.591 5.312 86.013 1.00 45.94 173 LYS A N 1
ATOM 1414 C CA . LYS A 1 173 ? -47.853 4.744 84.685 1.00 45.94 173 LYS A CA 1
ATOM 1415 C C . LYS A 1 173 ? -47.376 5.753 83.633 1.00 45.94 173 LYS A C 1
ATOM 1417 O O . LYS A 1 173 ? -47.715 6.931 83.764 1.00 45.94 173 LYS A O 1
ATOM 1422 N N . PRO A 1 174 ? -46.595 5.333 82.623 1.00 47.81 174 PRO A N 1
ATOM 1423 C CA . PRO A 1 174 ? -46.078 6.259 81.628 1.00 47.81 174 PRO A CA 1
ATOM 1424 C C . PRO A 1 174 ? -47.245 6.986 80.954 1.00 47.81 174 PRO A C 1
ATOM 1426 O O . PRO A 1 174 ? -48.199 6.347 80.508 1.00 47.81 174 PRO A O 1
ATOM 1429 N N . THR A 1 175 ? -47.174 8.317 80.906 1.00 60.84 175 THR A N 1
ATOM 1430 C CA . THR A 1 175 ? -48.154 9.165 80.222 1.00 60.84 175 THR A CA 1
ATOM 1431 C C . THR A 1 175 ? -48.313 8.690 78.771 1.00 60.84 175 THR A C 1
ATOM 1433 O O . THR A 1 175 ? -47.349 8.206 78.165 1.00 60.84 175 THR A O 1
ATOM 1436 N N . ALA A 1 176 ? -49.520 8.777 78.203 1.00 61.34 176 ALA A N 1
ATOM 1437 C CA . ALA A 1 176 ? -49.815 8.257 76.864 1.00 61.34 176 ALA A CA 1
ATOM 1438 C C . ALA A 1 176 ? -48.831 8.801 75.810 1.00 61.34 176 ALA A C 1
ATOM 1440 O O . ALA A 1 176 ? -48.340 8.036 74.976 1.00 61.34 176 ALA A O 1
ATOM 1441 N N . THR A 1 177 ? -48.414 10.065 75.944 1.00 59.34 177 THR A N 1
ATOM 1442 C CA . THR A 1 177 ? -47.397 10.680 75.080 1.00 59.34 177 THR A CA 1
ATOM 1443 C C . THR A 1 177 ? -46.002 10.055 75.211 1.00 59.34 177 THR A C 1
ATOM 1445 O O . THR A 1 177 ? -45.311 9.868 74.210 1.00 59.34 177 THR A O 1
ATOM 1448 N N . THR A 1 178 ? -45.579 9.644 76.411 1.00 62.09 178 THR A N 1
ATOM 1449 C CA . THR A 1 178 ? -44.283 8.966 76.614 1.00 62.09 178 THR A CA 1
ATOM 1450 C C . THR A 1 178 ? -44.282 7.561 76.012 1.00 62.09 178 THR A C 1
ATOM 1452 O O . THR A 1 178 ? -43.250 7.082 75.542 1.00 62.09 178 THR A O 1
ATOM 1455 N N . THR A 1 179 ? -45.441 6.898 76.010 1.00 70.62 179 THR A N 1
ATOM 1456 C CA . THR A 1 179 ? -45.631 5.592 75.365 1.00 70.62 179 THR A CA 1
ATOM 1457 C C . THR A 1 179 ? -45.657 5.731 73.840 1.00 70.62 179 THR A C 1
ATOM 1459 O O . THR A 1 179 ? -44.996 4.949 73.158 1.00 70.62 179 THR A O 1
ATOM 1462 N N . MET A 1 180 ? -46.310 6.772 73.308 1.00 70.44 180 MET A N 1
ATOM 1463 C CA . MET A 1 180 ? -46.300 7.095 71.876 1.00 70.44 180 MET A CA 1
ATOM 1464 C C . MET A 1 180 ? -44.892 7.423 71.362 1.00 70.44 180 MET A C 1
ATOM 1466 O O . MET A 1 180 ? -44.463 6.802 70.393 1.00 70.44 180 MET A O 1
ATOM 1470 N N . LEU A 1 181 ? -44.126 8.288 72.042 1.00 72.12 181 LEU A N 1
ATOM 1471 C CA . LEU A 1 181 ? -42.729 8.586 71.678 1.00 72.12 181 LEU A CA 1
ATOM 1472 C C . LEU A 1 181 ? -41.844 7.340 71.696 1.00 72.12 181 LEU A C 1
ATOM 1474 O O . LEU A 1 181 ? -41.070 7.125 70.769 1.00 72.12 181 LEU A O 1
ATOM 1478 N N . ARG A 1 182 ? -41.973 6.485 72.720 1.00 74.69 182 ARG A N 1
ATOM 1479 C CA . ARG A 1 182 ? -41.221 5.222 72.774 1.00 74.69 182 ARG A CA 1
ATOM 1480 C C . ARG A 1 182 ? -41.600 4.273 71.641 1.00 74.69 182 ARG A C 1
ATOM 1482 O O . ARG A 1 182 ? -40.714 3.610 71.108 1.00 74.69 182 ARG A O 1
ATOM 1489 N N . SER A 1 183 ? -42.883 4.197 71.286 1.00 79.69 183 SER A N 1
ATOM 1490 C CA . SER A 1 183 ? -43.350 3.363 70.175 1.00 79.69 183 SER A CA 1
ATOM 1491 C C . SER A 1 183 ? -42.870 3.889 68.822 1.00 79.69 183 SER A C 1
ATOM 1493 O O . SER A 1 183 ? -42.382 3.104 68.017 1.00 79.69 183 SER A O 1
ATOM 1495 N N . LEU A 1 184 ? -42.909 5.211 68.617 1.00 78.12 184 LEU A N 1
ATOM 1496 C CA . LEU A 1 184 ? -42.424 5.865 67.409 1.00 78.12 184 LEU A CA 1
ATOM 1497 C C . LEU A 1 184 ? -40.909 5.685 67.274 1.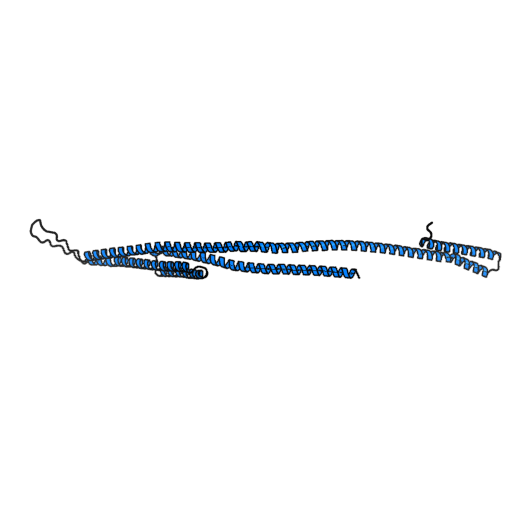00 78.12 184 LEU A C 1
ATOM 1499 O O . LEU A 1 184 ? -40.451 5.229 66.236 1.00 78.12 184 LEU A O 1
ATOM 1503 N N . ASN A 1 185 ? -40.143 5.934 68.341 1.00 77.88 185 ASN A N 1
ATOM 1504 C CA . ASN A 1 185 ? -38.692 5.742 68.351 1.00 77.88 185 ASN A CA 1
ATOM 1505 C C . ASN A 1 185 ? -38.297 4.280 68.085 1.00 77.88 185 ASN A C 1
ATOM 1507 O O . ASN A 1 185 ? -37.386 4.023 67.309 1.00 77.88 185 ASN A O 1
ATOM 1511 N N . ARG A 1 186 ? -38.998 3.303 68.683 1.00 78.56 186 ARG A N 1
ATOM 1512 C CA . ARG A 1 186 ? -38.758 1.878 68.387 1.00 78.56 186 ARG A CA 1
ATOM 1513 C C . ARG A 1 186 ? -39.084 1.519 66.941 1.00 78.56 186 ARG A C 1
ATOM 1515 O O . ARG A 1 186 ? -38.332 0.756 66.350 1.00 78.56 186 ARG A O 1
ATOM 1522 N N . ASN A 1 187 ? -40.185 2.041 66.402 1.00 82.75 187 ASN A N 1
ATOM 1523 C CA . ASN A 1 187 ? -40.588 1.773 65.025 1.00 82.75 187 ASN A CA 1
ATOM 1524 C C . ASN A 1 187 ? -39.577 2.372 64.036 1.00 82.75 187 ASN A C 1
ATOM 1526 O O . ASN A 1 187 ? -39.051 1.645 63.208 1.00 82.75 187 ASN A O 1
ATOM 1530 N N . ILE A 1 188 ? -39.191 3.640 64.223 1.00 77.56 188 ILE A N 1
ATOM 1531 C CA . ILE A 1 188 ? -38.167 4.313 63.410 1.00 77.56 188 ILE A CA 1
ATOM 1532 C C . ILE A 1 188 ? -36.839 3.556 63.449 1.00 77.56 188 ILE A C 1
ATOM 1534 O O . ILE A 1 188 ? -36.276 3.279 62.398 1.00 77.56 188 ILE A O 1
ATOM 1538 N N . ILE A 1 189 ? -36.339 3.194 64.638 1.00 77.62 189 ILE A N 1
ATOM 1539 C CA . ILE A 1 189 ? -35.062 2.471 64.759 1.00 77.62 189 ILE A CA 1
ATOM 1540 C C . ILE A 1 189 ? -35.137 1.120 64.038 1.00 77.62 189 ILE A C 1
ATOM 1542 O O . ILE A 1 189 ? -34.191 0.746 63.350 1.00 77.62 189 ILE A O 1
ATOM 1546 N N . ALA A 1 190 ? -36.254 0.399 64.166 1.00 80.38 190 ALA A N 1
ATOM 1547 C CA . ALA A 1 190 ? -36.448 -0.870 63.474 1.00 80.38 190 ALA A CA 1
ATOM 1548 C C . ALA A 1 190 ? -36.524 -0.685 61.948 1.00 80.38 190 ALA A C 1
ATOM 1550 O O . ALA A 1 190 ? -35.880 -1.428 61.210 1.00 80.38 190 ALA A O 1
ATOM 1551 N N . GLU A 1 191 ? -37.261 0.316 61.464 1.00 80.56 191 GLU A N 1
ATOM 1552 C CA . GLU A 1 191 ? -37.417 0.621 60.038 1.00 80.56 191 GLU A CA 1
ATOM 1553 C C . GLU A 1 191 ? -36.081 1.064 59.416 1.00 80.56 191 GLU A C 1
ATOM 1555 O O . GLU A 1 191 ? -35.674 0.531 58.383 1.00 80.56 191 GLU A O 1
ATOM 1560 N N . GLN A 1 192 ? -35.324 1.912 60.120 1.00 77.81 192 GLN A N 1
ATOM 1561 C CA . GLN A 1 192 ? -33.995 2.375 59.721 1.00 77.81 192 GLN A CA 1
ATOM 1562 C C . GLN A 1 192 ? -32.954 1.241 59.729 1.00 77.81 192 GLN A C 1
ATOM 1564 O O . GLN A 1 192 ? -32.161 1.129 58.796 1.00 77.81 192 GLN A O 1
ATOM 1569 N N . GLN A 1 193 ? -32.976 0.346 60.729 1.00 79.50 193 GLN A N 1
ATOM 1570 C CA . GLN A 1 193 ? -32.131 -0.859 60.733 1.00 79.50 193 GLN A CA 1
ATOM 1571 C C . GLN A 1 193 ? -32.475 -1.800 59.575 1.00 79.50 193 GLN A C 1
ATOM 1573 O O . GLN A 1 193 ? -31.579 -2.379 58.961 1.00 79.50 193 GLN A O 1
ATOM 1578 N N . THR A 1 194 ? -33.763 -1.946 59.258 1.00 83.00 194 THR A N 1
ATOM 1579 C CA . THR A 1 194 ? -34.218 -2.813 58.164 1.00 83.00 194 THR A CA 1
ATOM 1580 C C . THR A 1 194 ? -33.796 -2.250 56.807 1.00 83.00 194 THR A C 1
ATOM 1582 O O . THR A 1 194 ? -33.301 -2.999 55.969 1.00 83.00 194 THR A O 1
ATOM 1585 N N . GLN A 1 195 ? -33.932 -0.938 56.595 1.00 81.69 195 GLN A N 1
ATOM 1586 C CA . GLN A 1 195 ? -33.462 -0.272 55.378 1.00 81.69 195 GLN A CA 1
ATOM 1587 C C . GLN A 1 195 ? -31.943 -0.309 55.245 1.00 81.69 195 GLN A C 1
ATOM 1589 O O . GLN A 1 195 ? -31.456 -0.681 54.186 1.00 81.69 195 GLN A O 1
ATOM 1594 N N . SER A 1 196 ? -31.192 -0.011 56.310 1.00 77.69 196 SER A N 1
ATOM 1595 C CA . SER A 1 196 ? -29.725 -0.081 56.292 1.00 77.69 196 SER A CA 1
ATOM 1596 C C . SER A 1 196 ? -29.227 -1.486 55.944 1.00 77.69 196 SER A C 1
ATOM 1598 O O . SER A 1 196 ? -28.295 -1.629 55.155 1.00 77.69 196 SER A O 1
ATOM 1600 N N . ARG A 1 197 ? -29.895 -2.529 56.455 1.00 84.00 197 ARG A N 1
ATOM 1601 C CA . ARG A 1 197 ? -29.587 -3.918 56.104 1.00 84.00 197 ARG A CA 1
ATOM 1602 C C . ARG A 1 197 ? -29.859 -4.219 54.629 1.00 84.00 197 ARG A C 1
ATOM 1604 O O . ARG A 1 197 ? -28.990 -4.785 53.977 1.00 84.00 197 ARG A O 1
ATOM 1611 N N . ARG A 1 198 ? -31.008 -3.792 54.087 1.00 81.12 198 ARG A N 1
ATOM 1612 C CA . ARG A 1 198 ? -31.309 -3.933 52.649 1.00 81.12 198 ARG A CA 1
ATOM 1613 C C . ARG A 1 198 ? -30.309 -3.167 51.786 1.00 81.12 198 ARG A C 1
ATOM 1615 O O . ARG A 1 198 ? -29.847 -3.700 50.787 1.00 81.12 198 ARG A O 1
ATOM 1622 N N . LEU A 1 199 ? -29.947 -1.946 52.179 1.00 79.44 199 LEU A N 1
ATOM 1623 C CA . LEU A 1 199 ? -28.971 -1.129 51.459 1.00 79.44 199 LEU A CA 1
ATOM 1624 C C . LEU A 1 199 ? -27.605 -1.826 51.410 1.00 79.44 199 LEU A C 1
ATOM 1626 O O . LEU A 1 199 ? -26.982 -1.859 50.357 1.00 79.44 199 LEU A O 1
ATOM 1630 N N . SER A 1 200 ? -27.180 -2.437 52.522 1.00 80.94 200 SER A N 1
ATOM 1631 C CA . SER A 1 200 ? -25.958 -3.248 52.578 1.00 80.94 200 SER A CA 1
ATOM 1632 C C . SER A 1 200 ? -26.044 -4.473 51.665 1.00 80.94 200 SER A C 1
ATOM 1634 O O . SER A 1 200 ? -25.119 -4.719 50.903 1.00 80.94 200 SER A O 1
ATOM 1636 N N . GLU A 1 201 ? -27.160 -5.210 51.684 1.00 85.00 201 GLU A N 1
ATOM 1637 C CA . GLU A 1 201 ? -27.368 -6.381 50.817 1.00 85.00 201 GLU A CA 1
ATOM 1638 C C . GLU A 1 201 ? -27.336 -6.001 49.322 1.00 85.00 201 GLU A C 1
ATOM 1640 O O . GLU A 1 201 ? -26.719 -6.698 48.512 1.00 85.00 201 GLU A O 1
ATOM 1645 N N . HIS A 1 202 ? -27.943 -4.869 48.951 1.00 79.31 202 HIS A N 1
ATOM 1646 C CA . HIS A 1 202 ? -27.888 -4.339 47.587 1.00 79.31 202 HIS A CA 1
ATOM 1647 C C . HIS A 1 202 ? -26.495 -3.820 47.212 1.00 79.31 202 HIS A C 1
ATOM 1649 O O . HIS A 1 202 ? -26.043 -4.078 46.098 1.00 79.31 202 HIS A O 1
ATOM 1655 N N . ALA A 1 203 ? -25.789 -3.145 48.123 1.00 74.88 203 ALA A N 1
ATOM 1656 C CA . ALA A 1 203 ? -24.427 -2.666 47.895 1.00 74.88 203 ALA A CA 1
ATOM 1657 C C . ALA A 1 203 ? -23.439 -3.827 47.687 1.00 74.88 203 ALA A C 1
ATOM 1659 O O . ALA A 1 203 ? -22.656 -3.800 46.737 1.00 74.88 203 ALA A O 1
ATOM 1660 N N . ASP A 1 204 ? -23.528 -4.879 48.506 1.00 79.50 204 ASP A N 1
ATOM 1661 C CA . ASP A 1 204 ? -22.704 -6.085 48.374 1.00 79.50 204 ASP A CA 1
ATOM 1662 C C . ASP A 1 204 ? -23.009 -6.826 47.059 1.00 79.50 204 ASP A C 1
ATOM 1664 O O . ASP A 1 204 ? -22.098 -7.238 46.334 1.00 79.50 204 ASP A O 1
ATOM 1668 N N . SER A 1 205 ? -24.294 -6.945 46.699 1.00 82.00 205 SER A N 1
ATOM 1669 C CA . SER A 1 205 ? -24.725 -7.523 45.419 1.00 82.00 205 SER A CA 1
ATOM 1670 C C . SER A 1 205 ? -24.204 -6.719 44.222 1.00 82.00 205 SER A C 1
ATOM 1672 O O . SER A 1 205 ? -23.687 -7.299 43.261 1.00 82.00 205 SER A O 1
ATOM 1674 N N . LEU A 1 206 ? -24.283 -5.386 44.289 1.00 78.19 206 LEU A N 1
ATOM 1675 C CA . LEU A 1 206 ? -23.799 -4.481 43.251 1.00 78.19 206 LEU A CA 1
ATOM 1676 C C . LEU A 1 206 ? -22.275 -4.551 43.104 1.00 78.19 206 LEU A C 1
ATOM 1678 O O . LEU A 1 206 ? -21.775 -4.594 41.981 1.00 78.19 206 LEU A O 1
ATOM 1682 N N . ALA A 1 207 ? -21.533 -4.622 44.212 1.00 77.12 207 ALA A N 1
ATOM 1683 C CA . ALA A 1 207 ? -20.082 -4.790 44.200 1.00 77.12 207 ALA A CA 1
ATOM 1684 C C . ALA A 1 207 ? -19.675 -6.112 43.528 1.00 77.12 207 ALA A C 1
ATOM 1686 O O . ALA A 1 207 ? -18.811 -6.120 42.647 1.00 77.12 207 ALA A O 1
ATOM 1687 N N . ALA A 1 208 ? -20.349 -7.217 43.867 1.00 78.94 208 ALA A N 1
ATOM 1688 C CA . ALA A 1 208 ? -20.118 -8.516 43.237 1.00 78.94 208 ALA A CA 1
ATOM 1689 C C . ALA A 1 208 ? -20.436 -8.501 41.729 1.00 78.94 208 ALA A C 1
ATOM 1691 O O . ALA A 1 208 ? -19.669 -9.036 40.926 1.00 78.94 208 ALA A O 1
ATOM 1692 N N . ARG A 1 209 ? -21.534 -7.848 41.318 1.00 74.19 209 ARG A N 1
ATOM 1693 C CA . ARG A 1 209 ? -21.894 -7.697 39.896 1.00 74.19 209 ARG A CA 1
ATOM 1694 C C . ARG A 1 209 ? -20.927 -6.796 39.141 1.00 74.19 209 ARG A C 1
ATOM 1696 O O . ARG A 1 209 ? -20.566 -7.132 38.022 1.00 74.19 209 ARG A O 1
ATOM 1703 N N . ASN A 1 210 ? -20.473 -5.694 39.736 1.00 73.06 210 ASN A N 1
ATOM 1704 C CA . ASN A 1 210 ? -19.455 -4.828 39.139 1.00 73.06 210 ASN A CA 1
ATOM 1705 C C . ASN A 1 210 ? -18.143 -5.587 38.910 1.00 73.06 210 ASN A C 1
ATOM 1707 O O . ASN A 1 210 ? -17.537 -5.446 37.849 1.00 73.06 210 ASN A O 1
ATOM 1711 N N . ALA A 1 211 ? -17.732 -6.428 39.864 1.00 75.75 211 ALA A N 1
ATOM 1712 C CA . ALA A 1 211 ? -16.560 -7.281 39.704 1.00 75.75 211 ALA A CA 1
ATOM 1713 C C . ALA A 1 211 ? -16.729 -8.278 38.542 1.00 75.75 211 ALA A C 1
ATOM 1715 O O . ALA A 1 211 ? -15.823 -8.419 37.720 1.00 75.75 211 ALA A O 1
ATOM 1716 N N . GLU A 1 212 ? -17.896 -8.922 38.423 1.00 78.38 212 GLU A N 1
ATOM 1717 C CA . GLU A 1 212 ? -18.179 -9.858 37.326 1.00 78.38 212 GLU A CA 1
ATOM 1718 C C . GLU A 1 212 ? -18.302 -9.155 35.965 1.00 78.38 212 GLU A C 1
ATOM 1720 O O . GLU A 1 212 ? -17.750 -9.636 34.976 1.00 78.38 212 GLU A O 1
ATOM 1725 N N . LEU A 1 213 ? -18.953 -7.989 35.910 1.00 73.50 213 LEU A N 1
ATOM 1726 C CA . LEU A 1 213 ? -19.052 -7.156 34.711 1.00 73.50 213 LEU A CA 1
ATOM 1727 C C . LEU A 1 213 ? -17.654 -6.770 34.217 1.00 73.50 213 LEU A C 1
ATOM 1729 O O . LEU A 1 213 ? -17.327 -7.013 33.055 1.00 73.50 213 LEU A O 1
ATOM 1733 N N . ASN A 1 214 ? -16.806 -6.246 35.107 1.00 73.69 214 ASN A N 1
ATOM 1734 C CA . ASN A 1 214 ? -15.427 -5.892 34.777 1.00 73.69 214 ASN A CA 1
ATOM 1735 C C . ASN A 1 214 ? -14.636 -7.111 34.292 1.00 73.69 214 ASN A C 1
ATOM 1737 O O . ASN A 1 214 ? -13.932 -7.020 33.288 1.00 73.69 214 ASN A O 1
ATOM 1741 N N . ARG A 1 215 ? -14.804 -8.278 34.928 1.00 79.00 215 ARG A N 1
ATOM 1742 C CA . ARG A 1 215 ? -14.157 -9.528 34.503 1.00 79.00 215 ARG A CA 1
ATOM 1743 C C . ARG A 1 215 ? -14.582 -9.950 33.093 1.00 79.00 215 ARG A C 1
ATOM 1745 O O . ARG A 1 215 ? -13.726 -10.300 32.278 1.00 79.00 215 ARG A O 1
ATOM 1752 N N . GLN A 1 216 ? -15.880 -9.925 32.787 1.00 76.44 216 GLN A N 1
ATOM 1753 C CA . GLN A 1 216 ? -16.389 -10.305 31.464 1.00 76.44 216 GLN A CA 1
ATOM 1754 C C . GLN A 1 216 ? -15.973 -9.316 30.380 1.00 76.44 216 GLN A C 1
ATOM 1756 O O . GLN A 1 216 ? -15.562 -9.736 29.298 1.00 76.44 216 GLN A O 1
ATOM 1761 N N . LEU A 1 217 ? -16.017 -8.020 30.681 1.00 72.06 217 LEU A N 1
ATOM 1762 C CA . LEU A 1 217 ? -15.568 -6.970 29.775 1.00 72.06 217 LEU A CA 1
ATOM 1763 C C . LEU A 1 217 ? -14.085 -7.075 29.473 1.00 72.06 217 LEU A C 1
ATOM 1765 O O . LEU A 1 217 ? -13.698 -7.028 28.312 1.00 72.06 217 LEU A O 1
ATOM 1769 N N . GLN A 1 218 ? -13.257 -7.285 30.490 1.00 72.62 218 GLN A N 1
ATOM 1770 C CA . GLN A 1 218 ? -11.826 -7.464 30.295 1.00 72.62 218 GLN A CA 1
ATOM 1771 C C . GLN A 1 218 ? -11.538 -8.734 29.485 1.00 72.62 218 GLN A C 1
ATOM 1773 O O . GLN A 1 218 ? -10.693 -8.724 28.595 1.00 72.62 218 GLN A O 1
ATOM 1778 N N . GLY A 1 219 ? -12.316 -9.800 29.697 1.00 74.62 219 GLY A N 1
ATOM 1779 C CA . GLY A 1 219 ? -12.280 -10.994 28.856 1.00 74.62 219 GLY A CA 1
ATOM 1780 C C . GLY A 1 219 ? -12.700 -10.745 27.401 1.00 74.62 219 GLY A C 1
ATOM 1781 O O . GLY A 1 219 ? -12.134 -11.364 26.501 1.00 74.62 219 GLY A O 1
ATOM 1782 N N . LEU A 1 220 ? -13.674 -9.865 27.155 1.00 72.75 220 LEU A N 1
ATOM 1783 C CA . LEU A 1 220 ? -14.094 -9.461 25.811 1.00 72.75 220 LEU A CA 1
ATOM 1784 C C . LEU A 1 220 ? -13.012 -8.610 25.134 1.00 72.75 220 LEU A C 1
ATOM 1786 O O . LEU A 1 220 ? -12.666 -8.880 23.989 1.00 72.75 220 LEU A O 1
ATOM 1790 N N . ILE A 1 221 ? -12.432 -7.648 25.856 1.00 71.56 221 ILE A N 1
ATOM 1791 C CA . ILE A 1 221 ? -11.344 -6.787 25.375 1.00 71.56 221 ILE A CA 1
ATOM 1792 C C . ILE A 1 221 ? -10.141 -7.636 24.963 1.00 71.56 221 ILE A C 1
ATOM 1794 O O . ILE A 1 221 ? -9.660 -7.488 23.849 1.00 71.56 221 ILE A O 1
ATOM 1798 N N . ILE A 1 222 ? -9.719 -8.597 25.792 1.00 76.94 222 ILE A N 1
ATOM 1799 C CA . ILE A 1 222 ? -8.600 -9.496 25.460 1.00 76.94 222 ILE A CA 1
ATOM 1800 C C . ILE A 1 222 ? -8.894 -10.321 24.197 1.00 76.94 222 ILE A C 1
ATOM 1802 O O . ILE A 1 222 ? -8.001 -10.547 23.383 1.00 76.94 222 ILE A O 1
ATOM 1806 N N . GLN A 1 223 ? -10.135 -10.780 24.010 1.00 72.25 223 GLN A N 1
ATOM 1807 C CA . GLN A 1 223 ? -10.519 -11.515 22.800 1.00 72.25 223 GLN A CA 1
ATOM 1808 C C . GLN A 1 223 ? -10.540 -10.626 21.555 1.00 72.25 223 GLN A C 1
ATOM 1810 O O . GLN A 1 223 ? -10.107 -11.068 20.489 1.00 72.25 223 GLN A O 1
ATOM 1815 N N . ILE A 1 224 ? -11.036 -9.395 21.687 1.00 71.25 224 ILE A N 1
ATOM 1816 C CA . ILE A 1 224 ? -11.046 -8.401 20.613 1.00 71.25 224 ILE A CA 1
ATOM 1817 C C . ILE A 1 224 ? -9.608 -8.044 20.232 1.00 71.25 224 ILE A C 1
ATOM 1819 O O . ILE A 1 224 ? -9.255 -8.178 19.064 1.00 71.25 224 ILE A O 1
ATOM 1823 N N . ASP A 1 225 ? -8.763 -7.694 21.202 1.00 70.12 225 ASP A N 1
ATOM 1824 C CA . ASP A 1 225 ? -7.351 -7.376 20.974 1.00 70.12 225 ASP A CA 1
ATOM 1825 C C . ASP A 1 225 ? -6.612 -8.556 20.346 1.00 70.12 225 ASP A C 1
ATOM 1827 O O . ASP A 1 225 ? -5.896 -8.379 19.365 1.00 70.12 225 ASP A O 1
ATOM 1831 N N . GLY A 1 226 ? -6.839 -9.780 20.833 1.00 76.06 226 GLY A N 1
ATOM 1832 C CA . GLY A 1 226 ? -6.237 -10.984 20.263 1.00 76.06 226 GLY A CA 1
ATOM 1833 C C . GLY A 1 226 ? -6.630 -11.221 18.801 1.00 76.06 226 GLY A C 1
ATOM 1834 O O . GLY A 1 226 ? -5.767 -11.525 17.975 1.00 76.06 226 GLY A O 1
ATOM 1835 N N . LYS A 1 227 ? -7.912 -11.049 18.451 1.00 74.50 227 LYS A N 1
ATOM 1836 C CA . LYS A 1 227 ? -8.386 -11.196 17.065 1.00 74.50 227 LYS A CA 1
ATOM 1837 C C . LYS A 1 227 ? -7.863 -10.074 16.166 1.00 74.50 227 LYS A C 1
ATOM 1839 O O . LYS A 1 227 ? -7.408 -10.358 15.063 1.00 74.50 227 LYS A O 1
ATOM 1844 N N . VAL A 1 228 ? -7.864 -8.831 16.650 1.00 71.44 228 VAL A N 1
ATOM 1845 C CA . VAL A 1 228 ? -7.289 -7.678 15.942 1.00 71.44 228 VAL A CA 1
ATOM 1846 C C . VAL A 1 228 ? -5.797 -7.898 15.685 1.00 71.44 228 VAL A C 1
ATOM 1848 O O . VAL A 1 228 ? -5.338 -7.701 14.564 1.00 71.44 228 VAL A O 1
ATOM 1851 N N . GLN A 1 229 ? -5.044 -8.361 16.683 1.00 75.19 229 GLN A N 1
ATOM 1852 C CA . GLN A 1 229 ? -3.618 -8.661 16.552 1.00 75.19 229 GLN A CA 1
ATOM 1853 C C . GLN A 1 229 ? -3.366 -9.760 15.508 1.00 75.19 229 GLN A C 1
ATOM 1855 O O . GLN A 1 229 ? -2.479 -9.615 14.668 1.00 75.19 229 GLN A O 1
ATOM 1860 N N . ALA A 1 230 ? -4.154 -10.839 15.537 1.00 78.00 230 ALA A N 1
ATOM 1861 C CA . ALA A 1 230 ? -4.027 -11.949 14.595 1.00 78.00 230 ALA A CA 1
ATOM 1862 C C . ALA A 1 230 ? -4.335 -11.525 13.149 1.00 78.00 230 ALA A C 1
ATOM 1864 O O . ALA A 1 230 ? -3.582 -11.869 12.236 1.00 78.00 230 ALA A O 1
ATOM 1865 N N . ASP A 1 231 ? -5.394 -10.738 12.938 1.00 73.00 231 ASP A N 1
ATOM 1866 C CA . ASP A 1 231 ? -5.744 -10.211 11.615 1.00 73.00 231 ASP A CA 1
ATOM 1867 C C . ASP A 1 231 ? -4.674 -9.244 11.086 1.00 73.00 231 ASP A C 1
ATOM 1869 O O . ASP A 1 231 ? -4.343 -9.285 9.900 1.00 73.00 231 ASP A O 1
ATOM 1873 N N . LEU A 1 232 ? -4.074 -8.421 11.954 1.00 72.31 232 LEU A N 1
ATOM 1874 C CA . LEU A 1 232 ? -2.959 -7.546 11.577 1.00 72.31 232 LEU A CA 1
ATOM 1875 C C . LEU A 1 232 ? -1.718 -8.347 11.180 1.00 72.31 232 LEU A C 1
ATOM 1877 O O . LEU A 1 232 ? -1.153 -8.090 10.121 1.00 72.31 232 LEU A O 1
ATOM 1881 N N . GLN A 1 233 ? -1.324 -9.348 11.974 1.00 77.38 233 GLN A N 1
ATOM 1882 C CA . GLN A 1 233 ? -0.174 -10.203 11.659 1.00 77.38 233 GLN A CA 1
ATOM 1883 C C . GLN A 1 233 ? -0.367 -10.968 10.350 1.00 77.38 233 GLN A C 1
ATOM 1885 O O . GLN A 1 233 ? 0.541 -11.030 9.520 1.00 77.38 233 GLN A O 1
ATOM 1890 N N . LYS A 1 234 ? -1.565 -11.519 10.128 1.00 80.12 234 LYS A N 1
ATOM 1891 C CA . LYS A 1 234 ? -1.905 -12.183 8.867 1.00 80.12 234 LYS A CA 1
ATOM 1892 C C . LYS A 1 234 ? -1.718 -11.238 7.678 1.00 80.12 234 LYS A C 1
ATOM 1894 O O . LYS A 1 234 ? -1.195 -11.649 6.647 1.00 80.12 234 LYS A O 1
ATOM 1899 N N . ARG A 1 235 ? -2.080 -9.964 7.830 1.00 68.81 235 ARG A N 1
ATOM 1900 C CA . ARG A 1 235 ? -1.908 -8.969 6.769 1.00 68.81 235 ARG A CA 1
ATOM 1901 C C . ARG A 1 235 ? -0.492 -8.470 6.597 1.00 68.81 235 ARG A C 1
ATOM 1903 O O . ARG A 1 235 ? -0.109 -8.205 5.467 1.00 68.81 235 ARG A O 1
ATOM 1910 N N . GLU A 1 236 ? 0.300 -8.362 7.657 1.00 73.75 236 GLU A N 1
ATOM 1911 C CA . GLU A 1 236 ? 1.731 -8.081 7.511 1.00 73.75 236 GLU A CA 1
ATOM 1912 C C . GLU A 1 236 ? 2.404 -9.158 6.655 1.00 73.75 236 GLU A C 1
ATOM 1914 O O . GLU A 1 236 ? 3.196 -8.832 5.771 1.00 73.75 236 GLU A O 1
ATOM 1919 N N . LEU A 1 237 ? 2.018 -10.424 6.846 1.00 79.50 237 LEU A N 1
ATOM 1920 C CA . LEU A 1 237 ? 2.474 -11.537 6.015 1.00 79.50 237 LEU A CA 1
ATOM 1921 C C . LEU A 1 237 ? 1.965 -11.430 4.569 1.00 79.50 237 LEU A C 1
ATOM 1923 O O . LEU A 1 237 ? 2.750 -11.615 3.641 1.00 79.50 237 LEU A O 1
ATOM 1927 N N . GLU A 1 238 ? 0.687 -11.096 4.357 1.00 75.25 238 GLU A N 1
ATOM 1928 C CA . GLU A 1 238 ? 0.127 -10.893 3.010 1.00 75.25 238 GLU A CA 1
ATOM 1929 C C . GLU A 1 238 ? 0.805 -9.717 2.282 1.00 75.25 238 GLU A C 1
ATOM 1931 O O . GLU A 1 238 ? 1.225 -9.864 1.136 1.00 75.25 238 GLU A O 1
ATOM 1936 N N . ILE A 1 239 ? 1.011 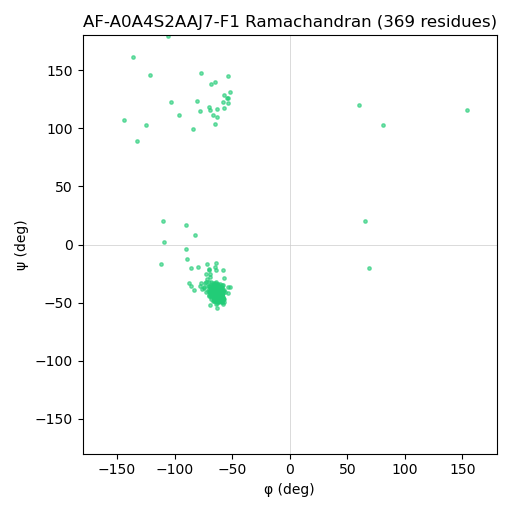-8.579 2.953 1.00 71.94 239 ILE A N 1
ATOM 1937 C CA . ILE A 1 239 ? 1.710 -7.403 2.410 1.00 71.94 239 ILE A CA 1
ATOM 1938 C C . ILE A 1 239 ? 3.171 -7.734 2.104 1.00 71.94 239 ILE A C 1
ATOM 1940 O O . ILE A 1 239 ? 3.684 -7.331 1.059 1.00 71.94 239 ILE A O 1
ATOM 1944 N N . ALA A 1 240 ? 3.857 -8.464 2.987 1.00 76.25 240 ALA A N 1
ATOM 1945 C CA . ALA A 1 240 ? 5.230 -8.895 2.752 1.00 76.25 240 ALA A CA 1
ATOM 1946 C C . ALA A 1 240 ? 5.326 -9.813 1.522 1.00 76.25 240 ALA A C 1
ATOM 1948 O O . ALA A 1 240 ? 6.180 -9.594 0.662 1.00 76.25 240 ALA A O 1
ATOM 1949 N N . ALA A 1 241 ? 4.405 -10.773 1.390 1.00 77.69 241 ALA A N 1
ATOM 1950 C CA . ALA A 1 241 ? 4.340 -11.674 0.242 1.00 77.69 241 ALA A CA 1
ATOM 1951 C C . ALA A 1 241 ? 4.016 -10.936 -1.069 1.00 77.69 241 ALA A C 1
ATOM 1953 O O . ALA A 1 241 ? 4.587 -11.248 -2.118 1.00 77.69 241 ALA A O 1
ATOM 1954 N N . MET A 1 242 ? 3.130 -9.936 -1.026 1.00 71.81 242 MET A N 1
ATOM 1955 C CA . MET A 1 242 ? 2.848 -9.088 -2.185 1.00 71.81 242 MET A CA 1
ATOM 1956 C C . MET A 1 242 ? 4.062 -8.241 -2.574 1.00 71.81 242 MET A C 1
ATOM 1958 O O . MET A 1 242 ? 4.426 -8.225 -3.746 1.00 71.81 242 MET A O 1
ATOM 1962 N N . ARG A 1 243 ? 4.754 -7.614 -1.610 1.00 75.50 243 ARG A N 1
ATOM 1963 C CA . ARG A 1 243 ? 5.979 -6.835 -1.874 1.00 75.50 243 ARG A CA 1
ATOM 1964 C C . ARG A 1 243 ? 7.043 -7.658 -2.584 1.00 75.50 243 ARG A C 1
ATOM 1966 O O . ARG A 1 243 ? 7.681 -7.145 -3.496 1.00 75.50 243 ARG A O 1
ATOM 1973 N N . GLU A 1 244 ? 7.227 -8.915 -2.194 1.00 76.69 244 GLU A N 1
ATOM 1974 C CA . GLU A 1 244 ? 8.212 -9.791 -2.828 1.00 76.69 244 GLU A CA 1
ATOM 1975 C C . GLU A 1 244 ? 7.869 -10.062 -4.304 1.00 76.69 244 GLU A C 1
ATOM 1977 O O . GLU A 1 244 ? 8.731 -9.937 -5.177 1.00 76.69 244 GLU A O 1
ATOM 1982 N N . ARG A 1 245 ? 6.595 -10.348 -4.614 1.00 73.75 245 ARG A N 1
ATOM 1983 C CA . ARG A 1 245 ? 6.146 -10.576 -5.999 1.00 73.75 245 ARG A CA 1
ATOM 1984 C C . ARG A 1 245 ? 6.197 -9.304 -6.843 1.00 73.75 245 ARG A C 1
ATOM 1986 O O . ARG A 1 245 ? 6.733 -9.341 -7.952 1.00 73.75 245 ARG A O 1
ATOM 1993 N N . SER A 1 246 ? 5.693 -8.194 -6.312 1.00 74.00 246 SER A N 1
ATOM 1994 C CA . SER A 1 246 ? 5.702 -6.892 -6.979 1.00 74.00 246 SER A CA 1
ATOM 1995 C C . SER A 1 246 ? 7.118 -6.407 -7.261 1.00 74.00 246 SER A C 1
ATOM 1997 O O . SER A 1 246 ? 7.415 -5.969 -8.369 1.00 74.00 246 SER A O 1
ATOM 1999 N N . PHE A 1 247 ? 8.036 -6.548 -6.302 1.00 77.62 247 PHE A N 1
ATOM 2000 C CA . PHE A 1 247 ? 9.415 -6.099 -6.473 1.00 77.62 247 PHE A CA 1
ATOM 2001 C C . PHE A 1 247 ? 10.130 -6.854 -7.599 1.00 77.62 247 PHE A C 1
ATOM 2003 O O . PHE A 1 247 ? 10.819 -6.236 -8.412 1.00 77.62 247 PHE A O 1
ATOM 2010 N N . ILE A 1 248 ? 9.927 -8.173 -7.702 1.00 78.62 248 ILE A N 1
ATOM 2011 C CA . ILE A 1 248 ? 10.505 -8.978 -8.787 1.00 78.62 248 ILE A CA 1
ATOM 2012 C C . ILE A 1 248 ? 9.904 -8.580 -10.144 1.00 78.62 248 ILE A C 1
ATOM 2014 O O . ILE A 1 248 ? 10.644 -8.437 -11.118 1.00 78.62 248 ILE A O 1
ATOM 2018 N N . GLN A 1 249 ? 8.587 -8.363 -10.226 1.00 76.62 249 GLN A N 1
ATOM 2019 C CA . GLN A 1 249 ? 7.917 -7.995 -11.479 1.00 76.62 249 GLN A CA 1
ATOM 2020 C C . GLN A 1 249 ? 8.287 -6.581 -11.951 1.00 76.62 249 GLN A C 1
ATOM 2022 O O . GLN A 1 249 ? 8.748 -6.408 -13.083 1.00 76.62 249 GLN A O 1
ATOM 2027 N N . ILE A 1 250 ? 8.147 -5.579 -11.081 1.00 78.06 250 ILE A N 1
ATOM 2028 C CA . ILE A 1 250 ? 8.473 -4.177 -11.378 1.00 78.06 250 ILE A CA 1
ATOM 2029 C C . ILE A 1 250 ? 9.975 -4.027 -11.637 1.00 78.06 250 ILE A C 1
ATOM 2031 O O . ILE A 1 250 ? 10.382 -3.383 -12.610 1.00 78.06 250 ILE A O 1
ATOM 2035 N N . GLY A 1 251 ? 10.811 -4.644 -10.797 1.00 80.31 251 GLY A N 1
ATOM 2036 C CA . GLY A 1 251 ? 12.265 -4.622 -10.936 1.00 80.31 251 GLY A CA 1
ATOM 2037 C C . GLY A 1 251 ? 12.731 -5.283 -12.233 1.00 80.31 251 GLY A C 1
ATOM 2038 O O . GLY A 1 251 ? 13.537 -4.702 -12.963 1.00 80.31 251 GLY A O 1
ATOM 2039 N N . GLY A 1 252 ? 12.174 -6.449 -12.575 1.00 82.00 252 GLY A N 1
ATOM 2040 C CA . GLY A 1 252 ? 12.469 -7.154 -13.824 1.00 82.00 252 GLY A CA 1
ATOM 2041 C C . GLY A 1 252 ? 12.081 -6.349 -15.066 1.00 82.00 252 GLY A C 1
ATOM 2042 O O . GLY A 1 252 ? 12.867 -6.243 -16.009 1.00 82.00 252 GLY A O 1
ATOM 2043 N N . LEU A 1 253 ? 10.908 -5.715 -15.052 1.00 80.25 253 LEU A N 1
ATOM 2044 C CA . LEU A 1 253 ? 10.418 -4.887 -16.155 1.00 80.25 253 LEU A CA 1
ATOM 2045 C C . LEU A 1 253 ? 11.247 -3.610 -16.334 1.00 80.25 253 LEU A C 1
ATOM 2047 O O . LEU A 1 253 ? 11.635 -3.270 -17.452 1.00 80.25 253 LEU A O 1
ATOM 2051 N N . THR A 1 254 ? 11.596 -2.951 -15.228 1.00 79.88 254 THR A N 1
ATOM 2052 C CA . THR A 1 254 ? 12.492 -1.785 -15.226 1.00 79.88 254 THR A CA 1
ATOM 2053 C C . THR A 1 254 ? 13.868 -2.155 -15.784 1.00 79.88 254 THR A C 1
ATOM 2055 O O . THR A 1 254 ? 14.408 -1.446 -16.637 1.00 79.88 254 THR A O 1
ATOM 2058 N N . GLY A 1 255 ? 14.409 -3.306 -15.371 1.00 84.38 255 GLY A N 1
ATOM 2059 C CA . GLY A 1 255 ? 15.653 -3.853 -15.909 1.00 84.38 255 GLY A CA 1
ATOM 2060 C C . GLY A 1 255 ? 15.570 -4.151 -17.409 1.00 84.38 255 GLY A C 1
ATOM 2061 O O . GLY A 1 255 ? 16.490 -3.814 -18.155 1.00 84.38 255 GLY A O 1
ATOM 2062 N N . PHE A 1 256 ? 14.454 -4.713 -17.879 1.00 83.00 256 PHE A N 1
ATOM 2063 C CA . PHE A 1 256 ? 14.233 -4.999 -19.298 1.00 83.00 256 PHE A CA 1
ATOM 2064 C C . PHE A 1 256 ? 14.157 -3.724 -20.152 1.00 83.00 256 PHE A C 1
ATOM 2066 O O . PHE A 1 256 ? 14.771 -3.653 -21.219 1.00 83.00 256 PHE A O 1
ATOM 2073 N N . VAL A 1 257 ? 13.469 -2.682 -19.673 1.00 80.81 257 VAL A N 1
ATOM 2074 C CA . VAL A 1 257 ? 13.419 -1.375 -20.350 1.00 80.81 257 VAL A CA 1
ATOM 2075 C C . VAL A 1 257 ? 14.810 -0.738 -20.414 1.00 80.81 257 VAL A C 1
ATOM 2077 O O . VAL A 1 257 ? 15.219 -0.273 -21.480 1.00 80.81 257 VAL A O 1
ATOM 2080 N N . LEU A 1 258 ? 15.576 -0.768 -19.318 1.00 84.00 258 LEU A N 1
ATOM 2081 C CA . LEU A 1 258 ? 16.963 -0.288 -19.296 1.00 84.00 258 LEU A CA 1
ATOM 2082 C C . LEU A 1 258 ? 17.849 -1.041 -20.296 1.00 84.00 258 LEU A C 1
ATOM 2084 O O . LEU A 1 258 ? 18.599 -0.412 -21.045 1.00 84.00 258 LEU A O 1
ATOM 2088 N N . LEU A 1 259 ? 17.727 -2.370 -20.368 1.00 85.88 259 LEU A N 1
ATOM 2089 C CA . LEU A 1 259 ? 18.455 -3.199 -21.331 1.00 85.88 259 LEU A CA 1
ATOM 2090 C C . LEU A 1 259 ? 18.156 -2.770 -22.778 1.00 85.88 259 LEU A C 1
ATOM 2092 O O . LEU A 1 259 ? 19.074 -2.604 -23.583 1.00 85.88 259 LEU A O 1
ATOM 2096 N N . LEU A 1 260 ? 16.884 -2.538 -23.112 1.00 82.06 260 LEU A N 1
ATOM 2097 C CA . LEU A 1 260 ? 16.485 -2.091 -24.447 1.00 82.06 260 LEU A CA 1
ATOM 2098 C C . LEU A 1 260 ? 16.996 -0.692 -24.786 1.00 82.06 260 LEU A C 1
ATOM 2100 O O . LEU A 1 260 ? 17.407 -0.458 -25.924 1.00 82.06 260 LEU A O 1
ATOM 2104 N N . LEU A 1 261 ? 17.023 0.226 -23.816 1.00 83.12 261 LEU A N 1
ATOM 2105 C CA . LEU A 1 261 ? 17.615 1.551 -24.001 1.00 83.12 261 LEU A CA 1
ATOM 2106 C C . LEU A 1 261 ? 19.116 1.454 -24.301 1.00 83.12 261 LEU A C 1
ATOM 2108 O O . LEU A 1 261 ? 19.595 2.118 -25.221 1.00 83.12 261 LEU A O 1
ATOM 2112 N N . VAL A 1 262 ? 19.843 0.580 -23.598 1.00 84.94 262 VAL A N 1
ATOM 2113 C CA . VAL A 1 262 ? 21.269 0.323 -23.854 1.00 84.94 262 VAL A CA 1
ATOM 2114 C C . VAL A 1 262 ? 21.480 -0.273 -25.250 1.00 84.94 262 VAL A C 1
ATOM 2116 O O . VAL A 1 262 ? 22.330 0.208 -26.001 1.00 84.94 262 VAL A O 1
ATOM 2119 N N . ILE A 1 263 ? 20.684 -1.271 -25.646 1.00 82.00 263 ILE A N 1
ATOM 2120 C CA . ILE A 1 263 ? 20.765 -1.878 -26.985 1.00 82.00 263 ILE A CA 1
ATOM 2121 C C . ILE A 1 263 ? 20.467 -0.836 -28.072 1.00 82.00 263 ILE A C 1
ATOM 2123 O O . ILE A 1 263 ? 21.215 -0.723 -29.047 1.00 82.00 263 ILE A O 1
ATOM 2127 N N . SER A 1 264 ? 19.410 -0.041 -27.893 1.00 82.44 264 SER A N 1
ATOM 2128 C CA . SER A 1 264 ? 19.039 1.042 -28.806 1.00 82.44 264 SER A CA 1
ATOM 2129 C C . SER A 1 264 ? 20.173 2.060 -28.952 1.00 82.44 264 SER A C 1
ATOM 2131 O O . SER A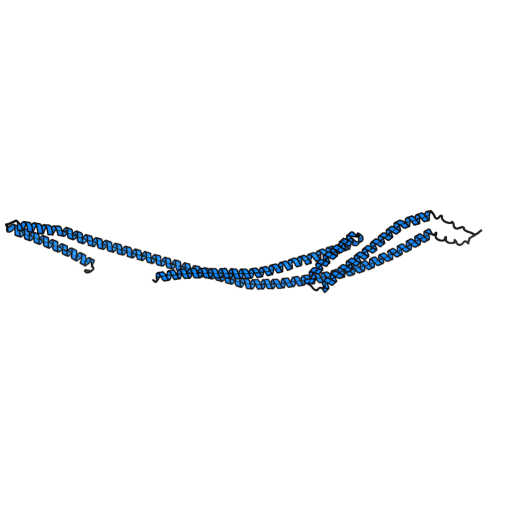 1 264 ? 20.578 2.386 -30.071 1.00 82.44 264 SER A O 1
ATOM 2133 N N . TYR A 1 265 ? 20.772 2.481 -27.834 1.00 86.12 265 TYR A N 1
ATOM 2134 C CA . TYR A 1 265 ? 21.926 3.376 -27.824 1.00 86.12 265 TYR A CA 1
ATOM 2135 C C . TYR A 1 265 ? 23.110 2.803 -28.619 1.00 86.12 265 TYR A C 1
ATOM 2137 O O . TYR A 1 265 ? 23.672 3.497 -29.470 1.00 86.12 265 TYR A O 1
ATOM 2145 N N . ILE A 1 266 ? 23.452 1.525 -28.413 1.00 83.25 266 ILE A N 1
ATOM 2146 C CA . ILE A 1 266 ? 24.542 0.849 -29.136 1.00 83.25 266 ILE A CA 1
ATOM 2147 C C . ILE A 1 266 ? 24.265 0.820 -30.646 1.00 83.25 266 ILE A C 1
ATOM 2149 O O . ILE A 1 266 ? 25.155 1.132 -31.445 1.00 83.25 266 ILE A O 1
ATOM 2153 N N . ILE A 1 267 ? 23.039 0.478 -31.057 1.00 82.19 267 ILE A N 1
ATOM 2154 C CA . ILE A 1 267 ? 22.644 0.436 -32.472 1.00 82.19 267 ILE A CA 1
ATOM 2155 C C . ILE A 1 267 ? 22.758 1.827 -33.103 1.00 82.19 267 ILE A C 1
ATOM 2157 O O . ILE A 1 267 ? 23.358 1.969 -34.174 1.00 82.19 267 ILE A O 1
ATOM 2161 N N . ILE A 1 268 ? 22.224 2.858 -32.442 1.00 81.00 268 ILE A N 1
ATOM 2162 C CA . ILE A 1 268 ? 22.272 4.244 -32.923 1.00 81.00 268 ILE A CA 1
ATOM 2163 C C . ILE A 1 268 ? 23.723 4.709 -33.052 1.00 81.00 268 ILE A C 1
ATOM 2165 O O . ILE A 1 268 ? 24.110 5.214 -34.108 1.00 81.00 268 ILE A O 1
ATOM 2169 N N . HIS A 1 269 ? 24.548 4.489 -32.027 1.00 82.56 269 HIS A N 1
ATOM 2170 C CA . HIS A 1 269 ? 25.952 4.891 -32.036 1.00 82.56 269 HIS A CA 1
ATOM 2171 C C . HIS A 1 269 ? 26.736 4.198 -33.163 1.00 82.56 269 HIS A C 1
ATOM 2173 O O . HIS A 1 269 ? 27.465 4.845 -33.925 1.00 82.56 269 HIS A O 1
ATOM 2179 N N . ARG A 1 270 ? 26.533 2.887 -33.347 1.00 83.94 270 ARG A N 1
ATOM 2180 C CA . ARG A 1 270 ? 27.158 2.118 -34.432 1.00 83.94 270 ARG A CA 1
ATOM 2181 C C . ARG A 1 270 ? 26.719 2.620 -35.808 1.00 83.94 270 ARG A C 1
ATOM 2183 O O . ARG A 1 270 ? 27.560 2.777 -36.696 1.00 83.94 270 ARG A O 1
ATOM 2190 N N . ASN A 1 271 ? 25.430 2.895 -35.992 1.00 82.00 271 ASN A N 1
ATOM 2191 C CA . ASN A 1 271 ? 24.893 3.408 -37.252 1.00 82.00 271 ASN A CA 1
ATOM 2192 C C . ASN A 1 271 ? 25.392 4.825 -37.556 1.00 82.00 271 ASN A C 1
ATOM 2194 O O . ASN A 1 271 ? 25.808 5.086 -38.685 1.00 82.00 271 ASN A O 1
ATOM 2198 N N . ALA A 1 272 ? 25.449 5.710 -36.560 1.00 81.75 272 ALA A N 1
ATOM 2199 C CA . ALA A 1 272 ? 26.007 7.050 -36.710 1.00 81.75 272 ALA A CA 1
ATOM 2200 C C . ALA A 1 272 ? 27.478 7.000 -37.157 1.00 81.75 272 ALA A C 1
ATOM 2202 O O . ALA A 1 272 ? 27.868 7.704 -38.092 1.00 81.75 272 ALA A O 1
ATOM 2203 N N . ASN A 1 273 ? 28.283 6.114 -36.561 1.00 85.00 273 ASN A N 1
ATOM 2204 C CA . ASN A 1 273 ? 29.680 5.928 -36.958 1.00 85.00 273 ASN A CA 1
ATOM 2205 C C . ASN A 1 273 ? 29.816 5.333 -38.368 1.00 85.00 273 ASN A C 1
ATOM 2207 O O . ASN A 1 273 ? 30.687 5.762 -39.127 1.00 85.00 273 ASN A O 1
ATOM 2211 N N . ARG A 1 274 ? 28.936 4.404 -38.770 1.00 84.56 274 ARG A N 1
ATOM 2212 C CA . ARG A 1 274 ? 28.887 3.911 -40.158 1.00 84.56 274 ARG A CA 1
ATOM 2213 C C . ARG A 1 274 ? 28.586 5.036 -41.144 1.00 84.56 274 ARG A C 1
ATOM 2215 O O . ARG A 1 274 ? 29.317 5.186 -42.117 1.00 84.56 274 ARG A O 1
ATOM 2222 N N . ILE A 1 275 ? 27.564 5.846 -40.873 1.00 82.81 275 ILE A N 1
ATOM 2223 C CA . ILE A 1 275 ? 27.174 6.972 -41.734 1.00 82.81 275 ILE A CA 1
ATOM 2224 C C . ILE A 1 275 ? 28.320 7.984 -41.857 1.00 82.81 275 ILE A C 1
ATOM 2226 O O . ILE A 1 275 ? 28.603 8.448 -42.960 1.00 82.81 275 ILE A O 1
ATOM 2230 N N . LYS A 1 276 ? 29.024 8.290 -40.758 1.00 83.81 276 LYS A N 1
ATOM 2231 C CA . LYS A 1 276 ? 30.206 9.168 -40.788 1.00 83.81 276 LYS A CA 1
ATOM 2232 C C . LYS A 1 276 ? 31.301 8.641 -41.723 1.00 83.81 276 LYS A C 1
ATOM 2234 O O . LYS A 1 276 ? 31.877 9.437 -42.458 1.00 83.81 276 LYS A O 1
ATOM 2239 N N . ARG A 1 277 ? 31.572 7.328 -41.726 1.00 84.75 277 ARG A N 1
ATOM 2240 C CA . ARG A 1 277 ? 32.559 6.719 -42.639 1.00 84.75 277 ARG A CA 1
ATOM 2241 C C . ARG A 1 277 ? 32.131 6.817 -44.099 1.00 84.75 277 ARG A C 1
ATOM 2243 O O . ARG A 1 277 ? 32.898 7.335 -44.900 1.00 84.75 277 ARG A O 1
ATOM 2250 N N . TYR A 1 278 ? 30.890 6.444 -44.414 1.00 81.12 278 TYR A N 1
ATOM 2251 C CA . TYR A 1 278 ? 30.377 6.547 -45.785 1.00 81.12 278 TYR A CA 1
ATOM 2252 C C . TYR A 1 278 ? 30.401 7.983 -46.316 1.00 81.12 278 TYR A C 1
ATOM 2254 O O . TYR A 1 278 ? 30.738 8.199 -47.477 1.00 81.12 278 TYR A O 1
ATOM 2262 N N . LYS A 1 279 ? 30.091 8.980 -45.472 1.00 83.00 279 LYS A N 1
ATOM 2263 C CA . LYS A 1 279 ? 30.207 10.392 -45.864 1.00 83.00 279 LYS A CA 1
ATOM 2264 C C . LYS A 1 279 ? 31.645 10.761 -46.235 1.00 83.00 279 LYS A C 1
ATOM 2266 O O . LYS A 1 279 ? 31.831 11.392 -47.264 1.00 83.00 279 LYS A O 1
ATOM 2271 N N . ARG A 1 280 ? 32.646 10.335 -45.451 1.00 87.38 280 ARG A N 1
ATOM 2272 C CA . ARG A 1 280 ? 34.065 10.601 -45.755 1.00 87.38 280 ARG A CA 1
ATOM 2273 C C . ARG A 1 280 ? 34.513 9.944 -47.057 1.00 87.38 280 ARG A C 1
ATOM 2275 O O . ARG A 1 280 ? 35.097 10.631 -47.880 1.00 87.38 280 ARG A O 1
ATOM 2282 N N . GLU A 1 281 ? 34.199 8.665 -47.257 1.00 86.69 281 GLU A N 1
ATOM 2283 C CA . GLU A 1 281 ? 34.536 7.946 -48.498 1.00 86.69 281 GLU A CA 1
ATOM 2284 C C . GLU A 1 281 ? 33.895 8.605 -49.722 1.00 86.69 281 GLU A C 1
ATOM 2286 O O . GLU A 1 281 ? 34.539 8.771 -50.751 1.00 86.69 281 GLU A O 1
ATOM 2291 N N . THR A 1 282 ? 32.639 9.043 -49.599 1.00 83.75 282 THR A N 1
ATOM 2292 C CA . THR A 1 282 ? 31.944 9.726 -50.697 1.00 83.75 282 THR A CA 1
ATOM 2293 C C . THR A 1 282 ? 32.576 11.087 -50.990 1.00 83.75 282 THR A C 1
ATOM 2295 O O . THR A 1 282 ? 32.767 11.427 -52.152 1.00 83.75 282 THR A O 1
ATOM 2298 N N . THR A 1 283 ? 32.927 11.867 -49.962 1.00 89.06 283 THR A N 1
ATOM 2299 C CA . THR A 1 283 ? 33.616 13.155 -50.139 1.00 89.06 283 THR A CA 1
ATOM 2300 C C . THR A 1 283 ? 34.995 12.980 -50.771 1.00 89.06 283 THR A C 1
ATOM 2302 O O . THR A 1 283 ? 35.343 13.749 -51.662 1.00 89.06 283 THR A O 1
ATOM 2305 N N . ASP A 1 284 ? 35.751 11.960 -50.362 1.00 90.56 284 ASP A N 1
ATOM 2306 C CA . ASP A 1 284 ? 37.056 11.655 -50.951 1.00 90.56 284 ASP A CA 1
ATOM 2307 C C . ASP A 1 284 ? 36.924 11.249 -52.425 1.00 90.56 284 ASP A C 1
ATOM 2309 O O . ASP A 1 284 ? 37.603 11.807 -53.284 1.00 90.56 284 ASP A O 1
ATOM 2313 N N . LEU A 1 285 ? 35.967 10.372 -52.748 1.00 90.12 285 LEU A N 1
ATOM 2314 C CA . LEU A 1 285 ? 35.706 9.950 -54.124 1.00 90.12 285 LEU A CA 1
ATOM 2315 C C . LEU A 1 285 ? 35.271 11.120 -55.021 1.00 90.12 285 LEU A C 1
ATOM 2317 O O . LEU A 1 285 ? 35.725 11.221 -56.159 1.00 90.12 285 LEU A O 1
ATOM 2321 N N . ILE A 1 286 ? 34.426 12.024 -54.511 1.00 90.31 286 ILE A N 1
ATOM 2322 C CA . ILE A 1 286 ? 34.047 13.254 -55.223 1.00 90.31 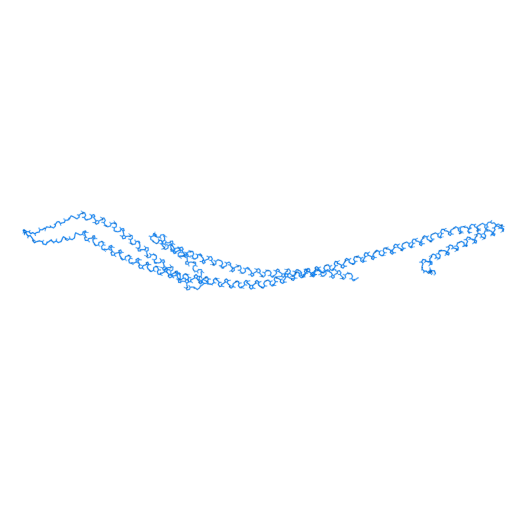286 ILE A CA 1
ATOM 2323 C C . ILE A 1 286 ? 35.286 14.124 -55.473 1.00 90.31 286 ILE A C 1
ATOM 2325 O O . ILE A 1 286 ? 35.462 14.615 -56.586 1.00 90.31 286 ILE A O 1
ATOM 2329 N N . GLY A 1 287 ? 36.170 14.268 -54.480 1.00 90.75 287 GLY A N 1
ATOM 2330 C CA . GLY A 1 287 ? 37.428 15.002 -54.630 1.00 90.75 287 GLY A CA 1
ATOM 2331 C C . GLY A 1 287 ? 38.355 14.391 -55.686 1.00 90.75 287 GLY A C 1
ATOM 2332 O O . GLY A 1 287 ? 38.905 15.112 -56.518 1.00 90.75 287 GLY A O 1
ATOM 2333 N N . GLN A 1 288 ? 38.485 13.061 -55.712 1.00 90.69 288 GLN A N 1
ATOM 2334 C CA . GLN A 1 288 ? 39.265 12.351 -56.732 1.00 90.69 288 GLN A CA 1
ATOM 2335 C C . GLN A 1 288 ? 38.678 12.541 -58.136 1.00 90.69 288 GLN A C 1
ATOM 2337 O O . GLN A 1 288 ? 39.422 12.797 -59.085 1.00 90.69 288 GLN A O 1
ATOM 2342 N N . LEU A 1 289 ? 37.351 12.463 -58.269 1.00 90.44 289 LEU A N 1
ATOM 2343 C CA . LEU A 1 289 ? 36.673 12.676 -59.544 1.00 90.44 289 LEU A CA 1
ATOM 2344 C C . LEU A 1 289 ? 36.879 14.108 -60.044 1.00 90.44 289 LEU A C 1
ATOM 2346 O O . LEU A 1 289 ? 37.221 14.302 -61.207 1.00 90.44 289 LEU A O 1
ATOM 2350 N N . GLN A 1 290 ? 36.742 15.100 -59.163 1.00 91.81 290 GLN A N 1
ATOM 2351 C CA . GLN A 1 290 ? 36.959 16.503 -59.503 1.00 91.81 290 GLN A CA 1
ATOM 2352 C C . GLN A 1 290 ? 38.397 16.755 -59.974 1.00 91.81 290 GLN A C 1
ATOM 2354 O O . GLN A 1 290 ? 38.599 17.399 -61.000 1.00 91.81 290 GLN A O 1
ATOM 2359 N N . LYS A 1 291 ? 39.390 16.162 -59.298 1.00 91.06 291 LYS A N 1
ATOM 2360 C CA . LYS A 1 291 ? 40.796 16.233 -59.717 1.00 91.06 291 LYS A CA 1
ATOM 2361 C C . LYS A 1 291 ? 41.032 15.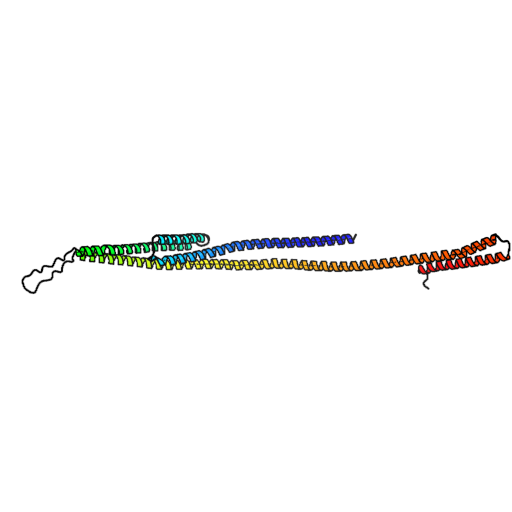584 -61.084 1.00 91.06 291 LYS A C 1
ATOM 2363 O O . LYS A 1 291 ? 41.786 16.115 -61.893 1.00 91.06 291 LYS A O 1
ATOM 2368 N N . SER A 1 292 ? 40.392 14.447 -61.358 1.00 89.50 292 SER A N 1
ATOM 2369 C CA . SER A 1 292 ? 40.494 13.778 -62.660 1.00 89.50 292 SER A CA 1
ATOM 2370 C C . SER A 1 292 ? 39.856 14.602 -63.784 1.00 89.50 292 SER A C 1
ATOM 2372 O O . SER A 1 292 ? 40.425 14.687 -64.873 1.00 89.50 292 SER A O 1
ATOM 2374 N N . VAL A 1 293 ? 38.717 15.250 -63.516 1.00 91.75 293 VAL A N 1
ATOM 2375 C CA . VAL A 1 293 ? 38.068 16.171 -64.461 1.00 91.75 293 VAL A CA 1
ATOM 2376 C C . VAL A 1 293 ? 38.975 17.365 -64.758 1.00 91.75 293 VAL A C 1
ATOM 2378 O O . VAL A 1 293 ? 39.218 17.647 -65.926 1.00 91.75 293 VAL A O 1
ATOM 2381 N N . GLU A 1 294 ? 39.552 17.999 -63.736 1.00 91.50 294 GLU A N 1
ATOM 2382 C CA . GLU A 1 294 ? 40.469 19.136 -63.902 1.00 91.50 294 GLU A CA 1
ATOM 2383 C C . GLU A 1 294 ? 41.711 18.761 -64.731 1.00 91.50 294 GLU A C 1
ATOM 2385 O O . GLU A 1 294 ? 42.109 19.485 -65.645 1.00 91.50 294 GLU A O 1
ATOM 2390 N N . GLN A 1 295 ? 42.293 17.584 -64.477 1.00 88.75 295 GLN A N 1
ATOM 2391 C CA . GLN A 1 295 ? 43.401 17.058 -65.280 1.00 88.75 295 GLN A CA 1
ATOM 2392 C C . GLN A 1 295 ? 43.002 16.834 -66.745 1.00 88.75 295 GLN A C 1
ATOM 2394 O O . GLN A 1 295 ? 43.778 17.139 -67.652 1.00 88.75 295 GLN A O 1
ATOM 2399 N N . ASN A 1 296 ? 41.797 16.315 -66.987 1.00 88.12 296 ASN A N 1
ATOM 2400 C CA . ASN A 1 296 ? 41.286 16.090 -68.336 1.00 88.12 296 ASN A CA 1
ATOM 2401 C C . ASN A 1 296 ? 41.038 17.420 -69.069 1.00 88.12 296 ASN A C 1
ATOM 2403 O O . ASN A 1 296 ? 41.461 17.581 -70.213 1.00 88.12 296 ASN A O 1
ATOM 2407 N N . GLU A 1 297 ? 40.444 18.408 -68.398 1.00 90.81 297 GLU A N 1
ATOM 2408 C CA . GLU A 1 297 ? 40.245 19.750 -68.953 1.00 90.81 297 GLU A CA 1
ATOM 2409 C C . GLU A 1 297 ? 41.575 20.423 -69.314 1.00 90.81 297 GLU A C 1
ATOM 2411 O O . GLU A 1 297 ? 41.713 20.960 -70.417 1.00 90.81 297 GLU A O 1
ATOM 2416 N N . ALA A 1 298 ? 42.583 20.333 -68.440 1.00 87.75 298 ALA A N 1
ATOM 2417 C CA . ALA A 1 298 ? 43.924 20.844 -68.714 1.00 87.75 298 ALA A CA 1
ATOM 2418 C C . ALA A 1 298 ? 44.562 20.160 -69.938 1.00 87.75 298 ALA A C 1
ATOM 2420 O O . ALA A 1 298 ? 45.164 20.828 -70.787 1.00 87.75 298 ALA A O 1
ATOM 2421 N N . LEU A 1 299 ? 44.384 18.842 -70.075 1.00 86.88 299 LEU A N 1
ATOM 2422 C CA . LEU A 1 299 ? 44.869 18.076 -71.221 1.00 86.88 299 LEU A CA 1
ATOM 2423 C C . LEU A 1 299 ? 44.174 18.497 -72.524 1.00 86.88 299 LEU A C 1
ATOM 2425 O O . LEU A 1 299 ? 44.837 18.747 -73.533 1.00 86.88 299 LEU A O 1
ATOM 2429 N N . ILE A 1 300 ? 42.844 18.631 -72.506 1.00 87.62 300 ILE A N 1
ATOM 2430 C CA . ILE A 1 300 ? 42.059 19.107 -73.653 1.00 87.62 300 ILE A CA 1
ATOM 2431 C C . ILE A 1 300 ? 42.503 20.520 -74.055 1.00 87.62 300 ILE A C 1
ATOM 2433 O O . ILE A 1 300 ? 42.702 20.788 -75.244 1.00 87.62 300 ILE A O 1
ATOM 2437 N N . ALA A 1 301 ? 42.704 21.417 -73.087 1.00 88.00 301 ALA A N 1
ATOM 2438 C CA . ALA A 1 301 ? 43.176 22.774 -73.341 1.00 88.00 301 ALA A CA 1
ATOM 2439 C C . ALA A 1 301 ? 44.578 22.786 -73.975 1.00 88.00 301 ALA A C 1
ATOM 2441 O O . ALA A 1 301 ? 44.802 23.503 -74.955 1.00 88.00 301 ALA A O 1
ATOM 2442 N N . SER A 1 302 ? 45.496 21.950 -73.476 1.00 85.75 302 SER A N 1
ATOM 2443 C CA . SER A 1 302 ? 46.840 21.776 -74.041 1.00 85.75 302 SER A CA 1
ATOM 2444 C C . SER A 1 302 ? 46.788 21.282 -75.491 1.00 85.75 302 SER A C 1
ATOM 2446 O O . SER A 1 302 ? 47.384 21.899 -76.379 1.00 85.75 302 SER A O 1
ATOM 2448 N N . ARG A 1 303 ? 45.977 20.249 -75.772 1.00 85.12 303 ARG A N 1
ATOM 2449 C CA . ARG A 1 303 ? 45.754 19.729 -77.134 1.00 85.12 303 ARG A CA 1
ATOM 2450 C C . ARG A 1 303 ? 45.212 20.804 -78.071 1.00 85.12 303 ARG A C 1
ATOM 2452 O O . ARG A 1 303 ? 45.734 20.985 -79.172 1.00 85.12 303 ARG A O 1
ATOM 2459 N N . LYS A 1 304 ? 44.200 21.557 -77.628 1.00 87.56 304 LYS A N 1
ATOM 2460 C CA . LYS A 1 304 ? 43.612 22.653 -78.411 1.00 87.56 304 LYS A CA 1
ATOM 2461 C C . LYS A 1 304 ? 44.649 23.734 -78.723 1.00 87.56 304 LYS A C 1
ATOM 2463 O O . LYS A 1 304 ? 44.705 24.209 -79.856 1.00 87.56 304 LYS A O 1
ATOM 2468 N N . LYS A 1 305 ? 45.490 24.093 -77.746 1.00 87.62 305 LYS A N 1
ATOM 2469 C CA . LYS A 1 305 ? 46.565 25.078 -77.916 1.00 87.62 305 LYS A CA 1
ATOM 2470 C C . LYS A 1 305 ? 47.618 24.601 -78.919 1.00 87.62 305 LYS A C 1
ATOM 2472 O O . LYS A 1 305 ? 47.942 25.358 -79.827 1.00 87.62 305 LYS A O 1
ATOM 2477 N N . ALA A 1 306 ? 48.092 23.358 -78.809 1.00 84.38 306 ALA A N 1
ATOM 2478 C CA . ALA A 1 306 ? 49.091 22.794 -79.720 1.00 84.38 306 ALA A CA 1
ATOM 2479 C C . ALA A 1 306 ? 48.606 22.791 -81.181 1.00 84.38 306 ALA A C 1
ATOM 2481 O O . ALA A 1 306 ? 49.301 23.287 -82.070 1.00 84.38 306 ALA A O 1
ATOM 2482 N N . VAL A 1 307 ? 47.378 22.315 -81.422 1.00 87.00 307 VAL A N 1
ATOM 2483 C CA . VAL A 1 307 ? 46.768 22.306 -82.764 1.00 87.00 307 VAL A CA 1
ATOM 2484 C C . VAL A 1 307 ? 46.604 23.725 -83.308 1.00 87.00 307 VAL A C 1
ATOM 2486 O O . VAL A 1 307 ? 46.942 23.985 -84.465 1.00 87.00 307 VAL A O 1
ATOM 2489 N N . HIS A 1 308 ? 46.118 24.657 -82.484 1.00 87.44 308 HIS A N 1
ATOM 2490 C CA . HIS A 1 308 ? 45.935 26.048 -82.894 1.00 87.44 308 HIS A CA 1
ATOM 2491 C C . HIS A 1 308 ? 47.267 26.720 -83.261 1.00 87.44 308 HIS A C 1
ATOM 2493 O O . HIS A 1 308 ? 47.367 27.334 -84.323 1.00 87.44 308 HIS A O 1
ATOM 2499 N N . THR A 1 309 ? 48.295 26.582 -82.417 1.00 86.44 309 THR A N 1
ATOM 2500 C CA . THR A 1 309 ? 49.624 27.160 -82.658 1.00 86.44 309 THR A CA 1
ATOM 2501 C C . THR A 1 309 ? 50.221 26.647 -83.962 1.00 86.44 309 THR A C 1
ATOM 2503 O O . THR A 1 309 ? 50.645 27.447 -84.789 1.00 86.44 309 THR A O 1
ATOM 2506 N N . ILE A 1 310 ? 50.185 25.337 -84.204 1.00 85.62 310 ILE A N 1
ATOM 2507 C CA . ILE A 1 310 ? 50.771 24.773 -85.424 1.00 85.62 310 ILE A CA 1
ATOM 2508 C C . ILE A 1 310 ? 49.972 25.189 -86.656 1.00 85.62 310 ILE A C 1
ATOM 2510 O O . ILE A 1 310 ? 50.565 25.590 -87.649 1.00 85.62 310 ILE A O 1
ATOM 2514 N N . THR A 1 311 ? 48.639 25.216 -86.584 1.00 86.38 311 THR A N 1
ATOM 2515 C CA . THR A 1 311 ? 47.805 25.716 -87.692 1.00 86.38 311 THR A CA 1
ATOM 2516 C C . THR A 1 311 ? 48.150 27.164 -88.059 1.00 86.38 311 THR A C 1
ATOM 2518 O O . THR A 1 311 ? 48.208 27.504 -89.242 1.00 86.38 311 THR A O 1
ATOM 2521 N N . HIS A 1 312 ? 48.405 28.021 -87.064 1.00 87.62 312 HIS A N 1
ATOM 2522 C CA . HIS A 1 312 ? 48.806 29.408 -87.298 1.00 87.62 312 HIS A CA 1
ATOM 2523 C C . HIS A 1 312 ? 50.184 29.496 -87.961 1.00 87.62 312 HIS A C 1
ATOM 2525 O O . HIS A 1 312 ? 50.345 30.171 -88.977 1.00 87.62 312 HIS A O 1
ATOM 2531 N N . GLU A 1 313 ? 51.159 28.772 -87.421 1.00 86.81 313 GLU A N 1
ATOM 2532 C CA . GLU A 1 313 ? 52.526 28.766 -87.931 1.00 86.81 313 GLU A CA 1
ATOM 2533 C C . GLU A 1 313 ? 52.607 28.180 -89.355 1.00 86.81 313 GLU A C 1
ATOM 2535 O O . GLU A 1 313 ? 53.416 28.647 -90.148 1.00 86.81 313 GLU A O 1
ATOM 2540 N N . LEU A 1 314 ? 51.747 27.213 -89.730 1.00 89.00 314 LEU A N 1
ATOM 2541 C CA . LEU A 1 314 ? 51.723 26.610 -91.077 1.00 89.00 314 LEU A CA 1
ATOM 2542 C C . LEU A 1 314 ? 51.198 27.586 -92.144 1.00 89.00 314 LEU A C 1
ATOM 2544 O O . LEU A 1 314 ? 51.517 27.438 -93.327 1.00 89.00 314 LEU A O 1
ATOM 2548 N N . ARG A 1 315 ? 50.430 28.613 -91.750 1.00 86.69 315 ARG A N 1
ATOM 2549 C CA . ARG A 1 315 ? 49.923 29.641 -92.672 1.00 86.69 315 ARG A CA 1
ATOM 2550 C C . ARG A 1 315 ? 51.064 30.436 -93.307 1.00 86.69 315 ARG A C 1
ATOM 2552 O O . ARG A 1 315 ? 50.993 30.752 -94.488 1.00 86.69 315 ARG A O 1
ATOM 2559 N N . THR A 1 316 ? 52.123 30.732 -92.557 1.00 87.56 316 THR A N 1
ATOM 2560 C CA . THR A 1 316 ? 53.280 31.507 -93.032 1.00 87.56 316 THR A CA 1
ATOM 2561 C C . THR A 1 316 ? 54.054 30.815 -94.169 1.00 87.56 316 THR A C 1
ATOM 2563 O O . THR A 1 316 ? 54.194 31.425 -95.234 1.00 87.56 316 THR A O 1
ATOM 2566 N N . PRO A 1 317 ? 54.533 29.556 -94.034 1.00 87.56 317 PRO A N 1
ATOM 2567 C CA . PRO A 1 317 ? 55.188 28.850 -95.129 1.00 87.56 317 PRO A CA 1
ATOM 2568 C C . PRO A 1 317 ? 54.225 28.563 -96.284 1.00 87.56 317 PRO A C 1
ATOM 2570 O O . PRO A 1 317 ? 54.653 28.641 -97.433 1.00 87.56 317 PRO A O 1
ATOM 2573 N N . LEU A 1 318 ? 52.937 28.304 -96.018 1.00 89.69 318 LEU A N 1
ATOM 2574 C CA . LEU A 1 318 ? 51.935 28.123 -97.073 1.00 89.69 318 LEU A CA 1
ATOM 2575 C C . LEU A 1 318 ? 51.777 29.391 -97.924 1.00 89.69 318 LEU A C 1
ATOM 2577 O O . LEU A 1 318 ? 51.865 29.324 -99.148 1.00 89.69 318 LEU A O 1
ATOM 2581 N N . SER A 1 319 ? 51.619 30.552 -97.286 1.00 88.25 319 SER A N 1
ATOM 2582 C CA . SER A 1 319 ? 51.560 31.848 -97.970 1.00 88.25 319 SER A CA 1
ATOM 2583 C C . SER A 1 319 ? 52.837 32.135 -98.760 1.00 88.25 319 SER A C 1
ATOM 2585 O O . SER A 1 319 ? 52.761 32.668 -99.863 1.00 88.25 319 SER A O 1
ATOM 2587 N N . ALA A 1 320 ? 54.007 31.744 -98.243 1.00 87.94 320 ALA A N 1
ATOM 2588 C CA . ALA A 1 320 ? 55.266 31.862 -98.974 1.00 87.94 320 ALA A CA 1
ATOM 2589 C C . ALA A 1 320 ? 55.285 30.974 -100.232 1.00 87.94 320 ALA A C 1
ATOM 2591 O O . ALA A 1 320 ? 55.669 31.447 -101.298 1.00 87.94 320 ALA A O 1
ATOM 2592 N N . ILE A 1 321 ? 54.830 29.717 -100.142 1.00 88.81 321 ILE A N 1
ATOM 2593 C CA . ILE A 1 321 ? 54.727 28.806 -101.296 1.00 88.81 321 ILE A CA 1
ATOM 2594 C C . ILE A 1 321 ? 53.774 29.378 -102.352 1.00 88.81 321 ILE A C 1
ATOM 2596 O O . ILE A 1 321 ? 54.141 29.456 -103.524 1.00 88.81 321 ILE A O 1
ATOM 2600 N N . ILE A 1 322 ? 52.584 29.833 -101.946 1.00 87.44 322 ILE A N 1
ATOM 2601 C CA . ILE A 1 322 ? 51.599 30.457 -102.846 1.00 87.44 322 ILE A CA 1
ATOM 2602 C C . ILE A 1 322 ? 52.179 31.729 -103.491 1.00 87.44 322 ILE A C 1
ATOM 2604 O O . ILE A 1 322 ? 52.056 31.934 -104.694 1.00 87.44 322 ILE A O 1
ATOM 2608 N N . GLY A 1 323 ? 52.869 32.570 -102.717 1.00 88.81 323 GLY A N 1
ATOM 2609 C CA . GLY A 1 323 ? 53.498 33.787 -103.229 1.00 88.81 323 GLY A CA 1
ATOM 2610 C C . GLY A 1 323 ? 54.590 33.505 -104.264 1.00 88.81 323 GLY A C 1
ATOM 2611 O O . GLY A 1 323 ? 54.603 34.114 -105.331 1.00 88.81 323 GLY A O 1
ATOM 2612 N N . TYR A 1 324 ? 55.491 32.557 -103.987 1.00 87.31 324 TYR A N 1
ATOM 2613 C CA . TYR A 1 324 ? 56.569 32.202 -104.914 1.00 87.31 324 TYR A CA 1
ATOM 2614 C C . TYR A 1 324 ? 56.063 31.472 -106.164 1.00 87.31 324 TYR A C 1
ATOM 2616 O O . TYR A 1 324 ? 56.585 31.721 -107.248 1.00 87.31 324 TYR A O 1
ATOM 2624 N N . THR A 1 325 ? 55.032 30.630 -106.048 1.00 86.50 325 THR A N 1
ATOM 2625 C CA . THR A 1 325 ? 54.392 29.993 -107.215 1.00 86.50 325 THR A CA 1
ATOM 2626 C C . THR A 1 325 ? 53.706 31.029 -108.110 1.00 86.50 325 THR A C 1
ATOM 2628 O O . THR A 1 325 ? 53.966 31.047 -109.311 1.00 86.50 325 THR A O 1
ATOM 2631 N N . ALA A 1 326 ? 52.965 31.986 -107.541 1.00 85.50 326 ALA A N 1
ATOM 2632 C CA . ALA A 1 326 ? 52.363 33.086 -108.302 1.00 85.50 326 ALA A CA 1
ATOM 2633 C C . ALA A 1 326 ? 53.406 33.989 -108.999 1.00 85.50 326 ALA A C 1
ATOM 2635 O O . ALA A 1 326 ? 53.166 34.497 -110.096 1.00 85.50 326 ALA A O 1
ATOM 2636 N N . LEU A 1 327 ? 54.580 34.199 -108.386 1.00 84.44 327 LEU A N 1
ATOM 2637 C CA . LEU A 1 327 ? 55.697 34.919 -109.017 1.00 84.44 327 LEU A CA 1
ATOM 2638 C C . LEU A 1 327 ? 56.327 34.122 -110.171 1.00 84.44 327 LEU A C 1
ATOM 2640 O O . LEU A 1 327 ? 56.722 34.720 -111.173 1.00 84.44 327 LEU A O 1
ATOM 2644 N N . MET A 1 328 ? 56.399 32.791 -110.059 1.00 82.69 328 MET A N 1
ATOM 2645 C CA . MET A 1 328 ? 56.871 31.914 -111.139 1.00 82.69 328 MET A CA 1
ATOM 2646 C C . MET A 1 328 ? 55.921 31.893 -112.342 1.00 82.69 328 MET A C 1
ATOM 2648 O O . MET A 1 328 ? 56.403 31.823 -113.471 1.00 82.69 328 MET A O 1
ATOM 2652 N N . GLU A 1 329 ? 54.607 31.981 -112.116 1.00 81.44 329 GLU A N 1
ATOM 2653 C CA . GLU A 1 329 ? 53.592 32.037 -113.180 1.00 81.44 329 GLU A CA 1
ATOM 2654 C C . GLU A 1 329 ? 53.639 33.349 -113.982 1.00 81.44 329 GLU A C 1
ATOM 2656 O O . GLU A 1 329 ? 53.366 33.349 -115.180 1.00 81.44 329 GLU A O 1
ATOM 2661 N N . LYS A 1 330 ? 54.018 34.470 -113.350 1.00 78.94 330 LYS A N 1
ATOM 2662 C CA . LYS A 1 330 ? 54.024 35.807 -113.977 1.00 78.94 330 LYS A CA 1
ATOM 2663 C C . LYS A 1 330 ? 55.333 36.192 -114.685 1.00 78.94 330 LYS A C 1
ATOM 2665 O O . LYS A 1 330 ? 55.351 37.203 -115.384 1.00 78.94 330 LYS A O 1
ATOM 2670 N N . GLY A 1 331 ? 56.432 35.453 -114.498 1.00 66.75 331 GLY A N 1
ATOM 2671 C CA . GLY A 1 331 ? 57.773 35.843 -114.968 1.00 66.75 331 GLY A CA 1
ATOM 2672 C C . GLY A 1 331 ? 58.441 34.846 -115.927 1.00 66.75 331 GLY A C 1
ATOM 2673 O O . GLY A 1 331 ? 58.309 33.634 -115.769 1.00 66.75 331 GLY A O 1
ATOM 2674 N N . ASN A 1 332 ? 59.230 35.349 -116.889 1.00 60.09 332 ASN A N 1
ATOM 2675 C CA . ASN A 1 332 ? 59.962 34.532 -117.879 1.00 60.09 332 ASN A CA 1
ATOM 2676 C C . ASN A 1 332 ? 61.497 34.517 -117.686 1.00 60.09 332 ASN A C 1
ATOM 2678 O O . ASN A 1 332 ? 62.244 34.215 -118.609 1.00 60.09 332 ASN A O 1
ATOM 2682 N N . ASP A 1 333 ? 61.966 34.855 -116.482 1.00 70.00 333 ASP A N 1
ATOM 2683 C CA . ASP A 1 333 ? 63.387 34.938 -116.120 1.00 70.00 333 ASP A CA 1
ATOM 2684 C C . ASP A 1 333 ? 63.842 33.625 -115.450 1.00 70.00 333 ASP A C 1
ATOM 2686 O O . ASP A 1 333 ? 63.379 33.280 -114.357 1.00 70.00 333 ASP A O 1
ATOM 2690 N N . ALA A 1 334 ? 64.696 32.860 -116.138 1.00 69.25 334 ALA A N 1
ATOM 2691 C CA . ALA A 1 334 ? 65.125 31.526 -115.712 1.00 69.25 334 ALA A CA 1
ATOM 2692 C C . ALA A 1 334 ? 65.931 31.545 -114.398 1.00 69.25 334 ALA A C 1
ATOM 2694 O O . ALA A 1 334 ? 65.753 30.654 -113.567 1.00 69.25 334 ALA A O 1
ATOM 2695 N N . ASP A 1 335 ? 66.734 32.587 -114.167 1.00 70.75 335 ASP A N 1
ATOM 2696 C CA . ASP A 1 335 ? 67.591 32.715 -112.980 1.00 70.75 335 ASP A CA 1
ATOM 2697 C C . ASP A 1 335 ? 66.763 32.984 -111.705 1.00 70.75 335 ASP A C 1
ATOM 2699 O O . ASP A 1 335 ? 66.998 32.431 -110.625 1.00 70.75 335 ASP A O 1
ATOM 2703 N N . LYS A 1 336 ? 65.672 33.752 -111.833 1.00 76.94 336 LYS A N 1
ATOM 2704 C CA . LYS A 1 336 ? 64.738 34.007 -110.720 1.00 76.94 336 LYS A CA 1
ATOM 2705 C C . LYS A 1 336 ? 63.876 32.793 -110.378 1.00 76.94 336 LYS A C 1
ATOM 2707 O O . LYS A 1 336 ? 63.564 32.592 -109.201 1.00 76.94 336 LYS A O 1
ATOM 2712 N N . LYS A 1 337 ? 63.524 31.964 -111.369 1.00 78.81 337 LYS A N 1
ATOM 2713 C CA . LYS A 1 337 ? 62.744 30.732 -111.159 1.00 78.81 337 LYS A CA 1
ATOM 2714 C C . LYS A 1 337 ? 63.475 29.741 -110.256 1.00 78.81 337 LYS A C 1
ATOM 2716 O O . LYS A 1 337 ? 62.842 29.181 -109.364 1.00 78.81 337 LYS A O 1
ATOM 2721 N N . GLU A 1 338 ? 64.789 29.579 -110.408 1.00 83.00 338 GLU A N 1
ATOM 2722 C CA . GLU A 1 338 ? 65.560 28.680 -109.541 1.00 83.00 338 GLU A CA 1
ATOM 2723 C C . GLU A 1 338 ? 65.518 29.128 -108.067 1.00 83.00 338 GLU A C 1
ATOM 2725 O O . GLU A 1 338 ? 65.297 28.316 -107.162 1.00 83.00 338 GLU A O 1
ATOM 2730 N N . ARG A 1 339 ? 65.634 30.439 -107.810 1.00 83.19 339 ARG A N 1
ATOM 2731 C CA . ARG A 1 339 ? 65.507 31.004 -106.455 1.00 83.19 339 ARG A CA 1
ATOM 2732 C C . ARG A 1 339 ? 64.111 30.798 -105.863 1.00 83.19 339 ARG A C 1
ATOM 2734 O O . ARG A 1 339 ? 63.999 30.472 -104.682 1.00 83.19 339 ARG A O 1
ATOM 2741 N N . TYR A 1 340 ? 63.053 30.955 -106.659 1.00 87.06 340 TYR A N 1
ATOM 2742 C CA . TYR A 1 340 ? 61.680 30.709 -106.205 1.00 87.06 340 TYR A CA 1
ATOM 2743 C C . TYR A 1 340 ? 61.439 29.235 -105.864 1.00 87.06 340 TYR A C 1
ATOM 2745 O O . TYR A 1 340 ? 60.904 28.946 -104.795 1.00 87.06 340 TYR A O 1
ATOM 2753 N N . VAL A 1 341 ? 61.920 28.301 -106.693 1.00 85.06 341 VAL A N 1
ATOM 2754 C CA . VAL A 1 341 ? 61.858 26.855 -106.412 1.00 85.06 341 VAL A CA 1
ATOM 2755 C C . VAL A 1 341 ? 62.601 26.512 -105.120 1.00 85.06 341 VAL A C 1
ATOM 2757 O O . VAL A 1 341 ? 62.084 25.763 -104.289 1.00 85.06 341 VAL A O 1
ATOM 2760 N N . ARG A 1 342 ? 63.785 27.098 -104.897 1.00 87.44 342 ARG A N 1
ATOM 2761 C CA . ARG A 1 342 ? 64.559 26.902 -103.663 1.00 87.44 342 ARG A CA 1
ATOM 2762 C C . ARG A 1 342 ? 63.794 27.375 -102.424 1.00 87.44 342 ARG A C 1
ATOM 2764 O O . ARG A 1 342 ? 63.753 26.657 -101.427 1.00 87.44 342 ARG A O 1
ATOM 2771 N N . ASN A 1 343 ? 63.138 28.533 -102.499 1.00 87.94 343 ASN A N 1
ATOM 2772 C CA . ASN A 1 343 ? 62.346 29.069 -101.391 1.00 87.94 343 ASN A CA 1
ATOM 2773 C C . ASN A 1 343 ? 61.058 28.266 -101.140 1.00 87.94 343 ASN A C 1
ATOM 2775 O O . ASN A 1 343 ? 60.711 28.028 -99.985 1.00 87.94 343 ASN A O 1
ATOM 2779 N N . ILE A 1 344 ? 60.375 27.795 -102.191 1.00 88.69 344 ILE A N 1
ATOM 2780 C CA . ILE A 1 344 ? 59.226 26.878 -102.073 1.00 88.69 344 ILE A CA 1
ATOM 2781 C C . ILE A 1 344 ? 59.650 25.589 -101.371 1.00 88.69 344 ILE A C 1
ATOM 2783 O O . ILE A 1 344 ? 58.967 25.136 -100.449 1.00 88.69 344 ILE A O 1
ATOM 2787 N N . ARG A 1 345 ? 60.794 25.017 -101.770 1.00 88.69 345 ARG A N 1
ATOM 2788 C CA . ARG A 1 345 ? 61.350 23.813 -101.145 1.00 88.69 345 ARG A CA 1
ATOM 2789 C C . ARG A 1 345 ? 61.657 24.052 -99.670 1.00 88.69 345 ARG A C 1
ATOM 2791 O O . ARG A 1 345 ? 61.201 23.279 -98.837 1.00 88.69 345 ARG A O 1
ATOM 2798 N N . GLN A 1 346 ? 62.317 25.160 -99.335 1.00 89.62 346 GLN A N 1
ATOM 2799 C CA . GLN A 1 346 ? 62.612 25.512 -97.946 1.00 89.62 346 GLN A CA 1
ATOM 2800 C C . GLN A 1 346 ? 61.337 25.710 -97.106 1.00 89.62 346 GLN A C 1
ATOM 2802 O O . GLN A 1 346 ? 61.266 25.223 -95.980 1.00 89.62 346 GLN A O 1
ATOM 2807 N N . SER A 1 347 ? 60.312 26.384 -97.636 1.00 90.25 347 SER A N 1
ATOM 2808 C CA . SER A 1 347 ? 59.026 26.543 -96.941 1.00 90.25 347 SER A CA 1
ATOM 2809 C C . SER A 1 347 ? 58.276 25.218 -96.777 1.00 90.25 347 SER A C 1
ATOM 2811 O O . SER A 1 347 ? 57.667 24.992 -95.734 1.00 90.25 347 SER A O 1
ATOM 2813 N N . SER A 1 348 ? 58.357 24.321 -97.763 1.00 89.00 348 SER A N 1
ATOM 2814 C CA . SER A 1 348 ? 57.768 22.976 -97.689 1.00 89.00 348 SER A CA 1
ATOM 2815 C C . SER A 1 348 ? 58.490 22.099 -96.662 1.00 89.00 348 SER A C 1
ATOM 2817 O O . SER A 1 348 ? 57.848 21.377 -95.902 1.00 89.00 348 SER A O 1
ATOM 2819 N N . ASP A 1 349 ? 59.819 22.201 -96.590 1.00 88.50 349 ASP A N 1
ATOM 2820 C CA . ASP A 1 349 ? 60.635 21.496 -95.600 1.00 88.50 349 ASP A CA 1
ATOM 2821 C C . ASP A 1 349 ? 60.325 21.985 -94.174 1.00 88.50 349 ASP A C 1
ATOM 2823 O O . ASP A 1 349 ? 60.116 21.158 -93.287 1.00 88.50 349 ASP A O 1
ATOM 2827 N N . ARG A 1 350 ? 60.173 23.303 -93.968 1.00 88.31 350 ARG A N 1
ATOM 2828 C CA . ARG A 1 350 ? 59.721 23.880 -92.684 1.00 88.31 350 ARG A CA 1
ATOM 2829 C C . ARG A 1 350 ? 58.324 23.396 -92.289 1.00 88.31 350 ARG A C 1
ATOM 2831 O O . ARG A 1 350 ? 58.094 23.032 -91.141 1.00 88.31 350 ARG A O 1
ATOM 2838 N N . MET A 1 351 ? 57.391 23.349 -93.241 1.00 89.94 351 MET A N 1
ATOM 2839 C CA . MET A 1 351 ? 56.033 22.844 -93.009 1.00 89.94 351 MET A CA 1
ATOM 2840 C C . MET A 1 351 ? 56.040 21.368 -92.580 1.00 89.94 351 MET A C 1
ATOM 2842 O O . MET A 1 351 ? 55.327 20.979 -91.654 1.00 89.94 351 MET A O 1
ATOM 2846 N N . ARG A 1 352 ? 56.885 20.554 -93.226 1.00 87.94 352 ARG A N 1
ATOM 2847 C CA . ARG A 1 352 ? 57.087 19.144 -92.880 1.00 87.94 352 ARG A CA 1
ATOM 2848 C C . ARG A 1 352 ? 57.663 18.982 -91.474 1.00 87.94 352 ARG A C 1
ATOM 2850 O O . ARG A 1 352 ? 57.185 18.132 -90.730 1.00 87.94 352 ARG A O 1
ATOM 2857 N N . GLU A 1 353 ? 58.652 19.790 -91.102 1.00 87.81 353 GLU A N 1
ATOM 2858 C CA . GLU A 1 353 ? 59.242 19.769 -89.760 1.00 87.81 353 GLU A CA 1
ATOM 2859 C C . GLU A 1 353 ? 58.194 20.067 -88.681 1.00 87.81 353 GLU A C 1
ATOM 2861 O O . GLU A 1 353 ? 58.052 19.296 -87.736 1.00 87.81 353 GLU A O 1
ATOM 2866 N N . MET A 1 354 ? 57.368 21.096 -88.873 1.00 87.00 354 MET A N 1
ATOM 2867 C CA . MET A 1 354 ? 56.319 21.443 -87.914 1.00 87.00 354 MET A CA 1
ATOM 2868 C C . MET A 1 354 ? 55.212 20.386 -87.788 1.00 87.00 354 MET A C 1
ATOM 2870 O O . MET A 1 354 ? 54.712 20.138 -86.689 1.00 87.00 354 MET A O 1
ATOM 2874 N N . LEU A 1 355 ? 54.818 19.752 -88.898 1.00 86.56 355 LEU A N 1
ATOM 2875 C CA . LEU A 1 355 ? 53.879 18.626 -88.870 1.00 86.56 355 LEU A CA 1
ATOM 2876 C C . LEU A 1 355 ? 54.467 17.432 -88.111 1.00 86.56 355 LEU A C 1
ATOM 2878 O O . LEU A 1 355 ? 53.762 16.799 -87.324 1.00 86.56 355 LEU A O 1
ATOM 2882 N N . ASN A 1 356 ? 55.761 17.158 -88.295 1.00 85.69 356 ASN A N 1
ATOM 2883 C CA . ASN A 1 356 ? 56.460 16.132 -87.529 1.00 85.69 356 ASN A CA 1
ATOM 2884 C C . ASN A 1 356 ? 56.501 16.483 -86.035 1.00 85.69 356 ASN A C 1
ATOM 2886 O O . ASN A 1 356 ? 56.222 15.613 -85.217 1.00 85.69 356 ASN A O 1
ATOM 2890 N N . THR A 1 357 ? 56.742 17.746 -85.663 1.00 85.94 357 THR A N 1
ATOM 2891 C CA . THR A 1 357 ? 56.675 18.195 -84.262 1.00 85.94 357 THR A CA 1
ATOM 2892 C C . THR A 1 357 ? 55.287 17.972 -83.646 1.00 85.94 357 THR A C 1
ATOM 2894 O O . THR A 1 357 ? 55.198 17.498 -82.513 1.00 85.94 357 THR A O 1
ATOM 2897 N N . LEU A 1 358 ? 54.197 18.243 -84.380 1.00 86.31 358 LEU A N 1
ATOM 2898 C CA . LEU A 1 358 ? 52.830 17.956 -83.914 1.00 86.31 358 LEU A CA 1
ATOM 2899 C C . LEU A 1 358 ? 52.602 16.460 -83.694 1.00 86.31 358 LEU A C 1
ATOM 2901 O O . LEU A 1 358 ? 52.013 16.046 -82.695 1.00 86.31 358 LEU A O 1
ATOM 2905 N N . LEU A 1 359 ? 53.055 15.645 -84.646 1.00 84.44 359 LEU A N 1
ATOM 2906 C CA . LEU A 1 359 ? 52.904 14.201 -84.574 1.00 84.44 359 LEU A CA 1
ATOM 2907 C C . LEU A 1 359 ? 53.686 13.630 -83.385 1.00 84.44 359 LEU A C 1
ATOM 2909 O O . LEU A 1 359 ? 53.142 12.804 -82.654 1.00 84.44 359 LEU A O 1
ATOM 2913 N N . SER A 1 360 ? 54.911 14.107 -83.148 1.00 83.62 360 SER A N 1
ATOM 2914 C CA . SER A 1 360 ? 55.712 13.743 -81.976 1.00 83.62 360 SER A CA 1
ATOM 2915 C C . SER A 1 360 ? 55.035 14.160 -80.670 1.00 83.62 360 SER A C 1
ATOM 2917 O O . SER A 1 360 ? 54.970 13.351 -79.749 1.00 83.62 360 SER A O 1
ATOM 2919 N N . PHE A 1 361 ? 54.440 15.358 -80.596 1.00 84.56 361 PHE A N 1
ATOM 2920 C CA . PHE A 1 361 ? 53.662 15.789 -79.427 1.00 84.56 361 PHE A CA 1
ATOM 2921 C C . PHE A 1 361 ? 52.516 14.816 -79.109 1.00 84.56 361 PHE A C 1
ATOM 2923 O O . PHE A 1 361 ? 52.384 14.378 -77.971 1.00 84.56 361 PHE A O 1
ATOM 2930 N N . PHE A 1 362 ? 51.730 14.402 -80.109 1.00 82.06 362 PHE A N 1
ATOM 2931 C CA . PHE A 1 362 ? 50.662 13.418 -79.897 1.00 82.06 362 PHE A CA 1
ATOM 2932 C C . PHE A 1 362 ? 51.178 12.004 -79.597 1.00 82.06 362 PHE A C 1
ATOM 2934 O O . PHE A 1 362 ? 50.482 11.235 -78.937 1.00 82.06 362 PHE A O 1
ATOM 2941 N N . ARG A 1 363 ? 52.368 11.621 -80.071 1.00 79.88 363 ARG A N 1
ATOM 2942 C CA . ARG A 1 363 ? 52.987 10.327 -79.730 1.00 79.88 363 ARG A CA 1
ATOM 2943 C C . ARG A 1 363 ? 53.454 10.282 -78.277 1.00 79.88 363 ARG A C 1
ATOM 2945 O O . ARG A 1 363 ? 53.163 9.298 -77.595 1.00 79.88 363 ARG A O 1
ATOM 2952 N N . LEU A 1 364 ? 54.092 11.357 -77.812 1.00 77.69 364 LEU A N 1
ATOM 2953 C CA . LEU A 1 364 ? 54.480 11.562 -76.414 1.00 77.69 364 LEU A CA 1
ATOM 2954 C C . LEU A 1 364 ? 53.248 11.611 -75.497 1.00 77.69 364 LEU A C 1
ATOM 2956 O O . LEU A 1 364 ? 53.214 10.917 -74.486 1.00 77.69 364 LEU A O 1
ATOM 2960 N N . ASP A 1 365 ? 52.200 12.343 -75.887 1.00 71.19 365 ASP A N 1
ATOM 2961 C CA . ASP A 1 365 ? 50.949 12.460 -75.119 1.00 71.19 365 ASP A CA 1
ATOM 2962 C C . ASP A 1 365 ? 50.184 11.129 -75.004 1.00 71.19 365 ASP A C 1
ATOM 2964 O O . ASP A 1 365 ? 49.58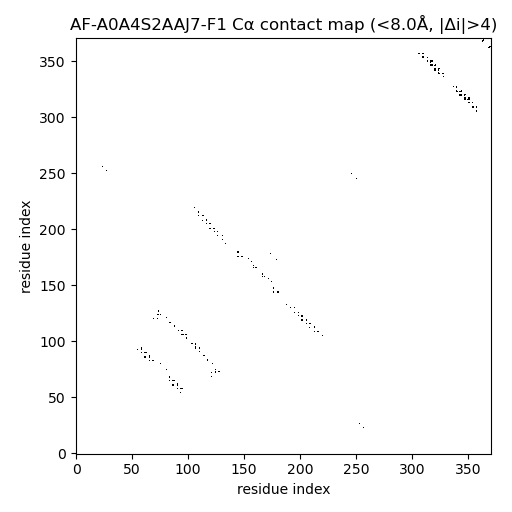5 10.825 -73.976 1.00 71.19 365 ASP A O 1
ATOM 2968 N N . ASN A 1 366 ? 50.233 10.289 -76.044 1.00 68.44 366 ASN A N 1
ATOM 2969 C CA . ASN A 1 366 ? 49.637 8.949 -76.024 1.00 68.44 366 ASN A CA 1
ATOM 2970 C C . ASN A 1 366 ? 50.541 7.889 -75.362 1.00 68.44 366 ASN A C 1
ATOM 2972 O O . ASN A 1 366 ? 50.234 6.698 -75.443 1.00 68.44 366 ASN A O 1
ATOM 2976 N N . GLY A 1 367 ? 51.656 8.296 -74.742 1.00 60.69 367 GLY A N 1
ATOM 2977 C CA . GLY A 1 367 ? 52.562 7.413 -74.006 1.00 60.69 367 GLY A CA 1
ATOM 2978 C C . GLY A 1 367 ? 53.283 6.369 -74.865 1.00 60.69 367 GLY A C 1
ATOM 2979 O O . GLY A 1 367 ? 53.718 5.354 -74.329 1.00 60.69 367 GLY A O 1
ATOM 2980 N N . LYS A 1 368 ? 53.388 6.570 -76.188 1.00 51.75 368 LYS A N 1
ATOM 2981 C CA . LYS A 1 368 ? 53.995 5.587 -77.110 1.00 51.75 368 LYS A CA 1
ATOM 2982 C C . LYS A 1 368 ? 55.500 5.753 -77.322 1.00 51.75 368 LYS A C 1
ATOM 2984 O O . LYS A 1 368 ? 56.097 4.914 -77.985 1.00 51.75 368 LYS A O 1
ATOM 2989 N N . GLU A 1 369 ? 56.105 6.779 -76.738 1.00 48.22 369 GLU A N 1
ATOM 2990 C CA . GLU A 1 369 ? 57.557 6.955 -76.677 1.00 48.22 369 GLU A CA 1
ATOM 2991 C C . GLU A 1 369 ? 57.924 7.322 -75.229 1.00 48.22 369 GLU A C 1
ATOM 2993 O O . GLU A 1 369 ? 57.910 8.486 -74.835 1.00 48.22 369 GLU A O 1
ATOM 2998 N N . GLN A 1 370 ? 58.169 6.301 -74.401 1.00 33.25 370 GLN A N 1
ATOM 2999 C CA . GLN A 1 370 ? 59.165 6.425 -73.332 1.00 33.25 370 GLN A CA 1
ATOM 3000 C C . GLN A 1 370 ? 60.552 6.289 -73.991 1.00 33.25 370 GLN A C 1
ATOM 3002 O O . GLN A 1 370 ? 60.626 5.615 -75.020 1.00 33.25 370 GLN A O 1
ATOM 3007 N N . PRO A 1 371 ? 61.592 6.970 -73.471 1.00 42.84 371 PRO A N 1
ATOM 3008 C CA . PRO A 1 371 ? 62.899 7.083 -74.125 1.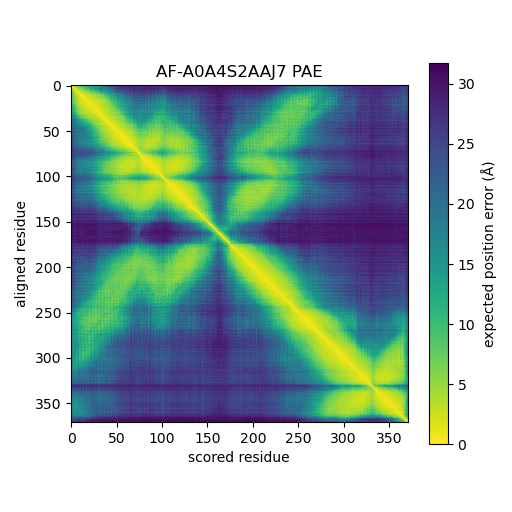00 42.84 371 PRO A CA 1
ATOM 3009 C C . PRO A 1 371 ? 63.546 5.745 -74.489 1.00 42.84 371 PRO A C 1
ATOM 3011 O O . PRO A 1 371 ? 63.312 4.752 -73.760 1.00 42.84 371 PRO A O 1
#

Sequence (371 aa):
MKQSIDIKNIRALTSAGYLLIALLVGGIMYIWLGEWRDMEELEAKNREIDEFRKEVNNIHIHLIEFSLLGETILEWDDKDLGLYHTRRMSIDSMLCRFKATYPAERIDSVRHLLEDKERQMCQIVQILEQQQAINDKITSQVPVIIQKSVQEQPKKSKRKGFLGIFGKKEEAKPTATTTMLRSLNRNIIAEQQTQSRRLSEHADSLAARNAELNRQLQGLIIQIDGKVQADLQKRELEIAAMRERSFIQIGGLTGFVLLLLVISYIIIHRNANRIKRYKRETTDLIGQLQKSVEQNEALIASRKKAVHTITHELRTPLSAIIGYTALMEKGNDADKKERYVRNIRQSSDRMREMLNTLLSFFRLDNGKEQP

InterPro domains:
  IPR003661 Signal transduction histidine kinase, dimerisation/phosphoacceptor domain [PF00512] (303-367)
  IPR003661 Signal transduction histidine kinase, dimerisation/phosphoacceptor domain [SM00388] (302-367)
  IPR003661 Signal transduction histidine kinase, dimerisation/phosphoacceptor domain [cd00082] (300-363)
  IPR036097 Signal transduction histidine kinase, dimerisation/phosphoacceptor domain superfamily [SSF47384] (287-368)
  IPR050736 Sensor Histidine Kinase Regulatory [PTHR43711] (130-368)

Organism: NCBI:txid2516960